Protein AF-A0A3N9VPR7-F1 (afdb_monomer)

Sequence (518 aa):
MGEDSPAPRYSLTNGMYSSMRHYIIGTAATLLLYYALFLYLGMILVEHCSLPLVIALLIPLFLFLLQYLLFPKIADGICSPIEWQKDDTPYPEIKEVLEGSKNKGLLKPPAWGISPSPFPAVFTYGHHRGNCRIILSSGLCEVLSPEERKCIIAHELNHITTGDFLSIMCTGLLPLLLFLFSWNILLVGIGLRQLKSTRTLALFGLILWGISKILYFMLYFASRAREYMTILQSAEDRVLYDTALAKIIKAQSECIVKNENGLKRALALNFLGNMDPWRSFRDTLDSPSPAAARNDGLFSDNPWNSYFELFFSHPLQRIQEIPAGEKKKGSARTLLFTKEMVLYALPLMSLIVLIFVPHFHLGSIGGAILLWGFTFSLVLAKQYPRIKPSSAADISSHSHISALSGTPMRLKGILTQKEIFSFFPHLLFLQCQDMELPAEIKALSPAENIYDDMHIDGEVEISGWLRRNPYNYIEVKEIRRSSRKKIFSSQYILCKFFIAYGSIFLGLFLMILQQREG

Mean predicted aligned error: 12.53 Å

Structure (mmCIF, N/CA/C/O backbone):
data_AF-A0A3N9VPR7-F1
#
_entry.id   AF-A0A3N9VPR7-F1
#
loop_
_atom_site.group_PDB
_atom_site.id
_atom_site.type_symbol
_atom_site.label_atom_id
_atom_site.label_alt_id
_atom_site.label_comp_id
_atom_site.label_asym_id
_atom_site.label_entity_id
_atom_site.label_seq_id
_atom_site.pdbx_PDB_ins_code
_atom_site.Cartn_x
_atom_site.Cartn_y
_atom_site.Cartn_z
_atom_site.occupancy
_atom_site.B_iso_or_equiv
_atom_site.auth_seq_id
_atom_site.auth_comp_id
_atom_site.auth_asym_id
_atom_site.auth_atom_id
_atom_site.pdbx_PDB_model_num
ATOM 1 N N . MET A 1 1 ? 1.344 -6.176 52.212 1.00 32.62 1 MET A N 1
ATOM 2 C CA . MET A 1 1 ? 2.123 -5.208 51.418 1.00 32.62 1 MET A CA 1
ATOM 3 C C . MET A 1 1 ? 2.822 -6.013 50.342 1.00 32.62 1 MET A C 1
ATOM 5 O O . MET A 1 1 ? 3.803 -6.671 50.648 1.00 32.62 1 MET A O 1
ATOM 9 N N . GLY A 1 2 ? 2.204 -6.118 49.165 1.00 31.92 2 GLY A N 1
ATOM 10 C CA . GLY A 1 2 ? 2.825 -6.767 48.012 1.00 31.92 2 GLY A CA 1
ATOM 11 C C . GLY A 1 2 ? 3.711 -5.740 47.328 1.00 31.92 2 GLY A C 1
ATOM 12 O O . GLY A 1 2 ? 3.240 -4.641 47.054 1.00 31.92 2 GLY A O 1
ATOM 13 N N . GLU A 1 3 ? 4.986 -6.064 47.145 1.00 31.16 3 GLU A N 1
ATOM 14 C CA . GLU A 1 3 ? 5.897 -5.262 46.336 1.00 31.16 3 GLU A CA 1
ATOM 15 C C . GLU A 1 3 ? 5.381 -5.234 44.895 1.00 31.16 3 GLU A C 1
ATOM 17 O O . GLU A 1 3 ? 5.307 -6.272 44.232 1.00 31.16 3 GLU A O 1
ATOM 22 N N . ASP A 1 4 ? 5.015 -4.039 44.429 1.00 33.22 4 ASP A N 1
ATOM 23 C CA . ASP A 1 4 ? 4.835 -3.735 43.015 1.00 33.22 4 ASP A CA 1
ATOM 24 C C . ASP A 1 4 ? 6.137 -4.078 42.286 1.00 33.22 4 ASP A C 1
ATOM 26 O O . ASP A 1 4 ? 7.141 -3.366 42.378 1.00 33.22 4 ASP A O 1
ATOM 30 N N . SER A 1 5 ? 6.135 -5.202 41.570 1.00 30.53 5 SER A N 1
ATOM 31 C CA . SER A 1 5 ? 7.197 -5.512 40.621 1.00 30.53 5 SER A CA 1
ATOM 32 C C . SER A 1 5 ? 7.198 -4.401 39.564 1.00 30.53 5 SER A C 1
ATOM 34 O O . SER A 1 5 ? 6.154 -4.162 38.949 1.00 30.53 5 SER A O 1
ATOM 36 N N . PRO A 1 6 ? 8.308 -3.669 39.363 1.00 30.12 6 PRO A N 1
ATOM 37 C CA . PRO A 1 6 ? 8.322 -2.559 38.426 1.00 30.12 6 PRO A CA 1
ATOM 38 C C . PRO A 1 6 ? 8.036 -3.090 37.021 1.00 30.12 6 PRO A C 1
ATOM 40 O O . PRO A 1 6 ? 8.673 -4.046 36.573 1.00 30.12 6 PRO A O 1
ATOM 43 N N . ALA A 1 7 ? 7.086 -2.456 36.328 1.00 29.84 7 ALA A N 1
ATOM 44 C CA . ALA A 1 7 ? 6.815 -2.718 34.921 1.00 29.84 7 ALA A CA 1
ATOM 45 C C . ALA A 1 7 ? 8.143 -2.741 34.135 1.00 29.84 7 ALA A C 1
ATOM 47 O O . ALA A 1 7 ? 9.009 -1.889 34.382 1.00 29.84 7 ALA A O 1
ATOM 48 N N . PRO A 1 8 ? 8.351 -3.713 33.228 1.00 30.06 8 PRO A N 1
ATOM 49 C CA . PRO A 1 8 ? 9.612 -3.845 32.512 1.00 30.06 8 PRO A CA 1
ATOM 50 C C . PRO A 1 8 ? 9.939 -2.532 31.791 1.00 30.06 8 PRO A C 1
ATOM 52 O O . PRO A 1 8 ? 9.195 -2.077 30.926 1.00 30.06 8 PRO A O 1
ATOM 55 N N . ARG A 1 9 ? 11.060 -1.893 32.156 1.00 29.69 9 ARG A N 1
ATOM 56 C CA . ARG A 1 9 ? 11.600 -0.757 31.398 1.00 29.69 9 ARG A CA 1
ATOM 57 C C . ARG A 1 9 ? 12.161 -1.287 30.087 1.00 29.69 9 ARG A C 1
ATOM 59 O O . ARG A 1 9 ? 13.284 -1.783 30.043 1.00 29.69 9 ARG A O 1
ATOM 66 N N . TYR A 1 10 ? 11.370 -1.167 29.031 1.00 41.44 10 TYR A N 1
ATOM 67 C CA . TYR A 1 10 ? 11.768 -1.484 27.667 1.00 41.44 10 TYR A CA 1
ATOM 68 C C . TYR A 1 10 ? 12.936 -0.578 27.237 1.00 41.44 10 TYR A C 1
ATOM 70 O O . TYR A 1 10 ? 12.798 0.645 27.156 1.00 41.44 10 TYR A O 1
ATOM 78 N N . SER A 1 11 ? 14.122 -1.156 27.013 1.00 33.66 11 SER A N 1
ATOM 79 C CA . SER A 1 11 ? 15.301 -0.401 26.576 1.00 33.66 11 SER A CA 1
ATOM 80 C C . SER A 1 11 ? 15.324 -0.283 25.053 1.00 33.66 11 SER A C 1
ATOM 82 O O . SER A 1 11 ? 15.405 -1.295 24.355 1.00 33.66 11 SER A O 1
ATOM 84 N N . LEU A 1 12 ? 15.321 0.950 24.541 1.00 38.56 12 LEU A N 1
ATOM 85 C CA . LEU A 1 12 ? 15.541 1.261 23.127 1.00 38.56 12 LEU A CA 1
ATOM 86 C C . LEU A 1 12 ? 16.860 0.611 22.655 1.00 38.56 12 LEU A C 1
ATOM 88 O O . LEU A 1 12 ? 17.943 0.992 23.097 1.00 38.56 12 LEU A O 1
ATOM 92 N N . THR A 1 13 ? 16.791 -0.388 21.774 1.00 45.91 13 THR A N 1
ATOM 93 C CA . THR A 1 13 ? 17.985 -1.081 21.258 1.00 45.91 13 THR A CA 1
ATOM 94 C C . THR A 1 13 ? 18.777 -0.196 20.283 1.00 45.91 13 THR A C 1
ATOM 96 O O . THR A 1 13 ? 18.226 0.670 19.603 1.00 45.91 13 THR A O 1
ATOM 99 N N . ASN A 1 14 ? 20.084 -0.445 20.132 1.00 36.69 14 ASN A N 1
ATOM 100 C CA . ASN A 1 14 ? 20.963 0.288 19.201 1.00 36.69 14 ASN A CA 1
ATOM 101 C C . ASN A 1 14 ? 20.476 0.284 17.731 1.00 36.69 14 ASN A C 1
ATOM 103 O O . ASN A 1 14 ? 20.758 1.220 16.980 1.00 36.69 14 ASN A O 1
ATOM 107 N N . GLY A 1 15 ? 19.704 -0.728 17.312 1.00 42.84 15 GLY A N 1
ATOM 108 C CA . GLY A 1 15 ? 19.080 -0.762 15.982 1.00 42.84 15 GLY A CA 1
ATOM 109 C C . GLY A 1 15 ? 18.029 0.338 15.775 1.00 42.84 15 GLY A C 1
ATOM 110 O O . GLY A 1 15 ? 17.841 0.829 14.659 1.00 42.84 15 GLY A O 1
ATOM 111 N N . MET A 1 16 ? 17.397 0.797 16.854 1.00 43.81 16 MET A N 1
ATOM 112 C CA . MET A 1 16 ? 16.299 1.766 16.826 1.00 43.81 16 MET A CA 1
ATOM 113 C C . MET A 1 16 ? 16.807 3.204 16.659 1.00 43.81 16 MET A C 1
ATOM 115 O O . MET A 1 16 ? 16.264 3.949 15.844 1.00 43.81 16 MET A O 1
ATOM 119 N N . TYR A 1 17 ? 17.929 3.564 17.295 1.00 45.53 17 TYR A N 1
ATOM 120 C CA . TYR A 1 17 ? 18.625 4.836 17.036 1.00 45.53 17 TYR A CA 1
ATOM 121 C C . TYR A 1 17 ? 19.111 4.951 15.589 1.00 45.53 17 TYR A C 1
ATOM 123 O O . TYR A 1 17 ? 19.038 6.023 14.982 1.00 45.53 17 TYR A O 1
ATOM 131 N N . SER A 1 18 ? 19.557 3.836 15.000 1.00 47.25 18 SER A N 1
ATOM 132 C CA . SER A 1 18 ? 19.894 3.813 13.577 1.00 47.25 18 SER A CA 1
ATOM 133 C C . SER A 1 18 ? 18.660 4.135 12.724 1.00 47.25 18 SER A C 1
ATOM 135 O O . SER A 1 18 ? 18.742 4.965 11.826 1.00 47.25 18 SER A O 1
ATOM 137 N N . SER A 1 19 ? 17.492 3.576 13.051 1.00 47.12 19 SER A N 1
ATOM 138 C CA . SER A 1 19 ? 16.241 3.788 12.309 1.00 47.12 19 SER A CA 1
ATOM 139 C C . SER A 1 19 ? 15.766 5.248 12.365 1.00 47.12 19 SER A C 1
ATOM 141 O O . SER A 1 19 ? 15.373 5.800 11.338 1.00 47.12 19 SER A O 1
ATOM 143 N N . MET A 1 20 ? 15.913 5.923 13.514 1.00 50.94 20 MET A N 1
ATOM 144 C CA . MET A 1 20 ? 15.650 7.367 13.645 1.00 50.94 20 MET A CA 1
ATOM 145 C C . MET A 1 20 ? 16.590 8.223 12.786 1.00 50.94 20 MET A C 1
ATOM 147 O O . MET A 1 20 ? 16.149 9.157 12.115 1.00 50.94 20 MET A O 1
ATOM 151 N N . ARG A 1 21 ? 17.887 7.895 12.749 1.00 58.53 21 ARG A N 1
ATOM 152 C CA . ARG A 1 21 ? 18.850 8.598 11.890 1.00 58.53 21 ARG A CA 1
ATOM 153 C C . ARG A 1 21 ? 18.508 8.422 10.407 1.00 58.53 21 ARG A C 1
ATOM 155 O O . ARG A 1 21 ? 18.548 9.397 9.662 1.00 58.53 21 ARG A O 1
ATOM 162 N N . HIS A 1 22 ? 18.123 7.217 9.985 1.00 62.25 22 HIS A N 1
ATOM 163 C CA . HIS A 1 22 ? 17.670 6.977 8.612 1.00 62.25 22 HIS A CA 1
ATOM 164 C C . HIS A 1 22 ? 16.378 7.740 8.286 1.00 62.25 22 HIS A C 1
ATOM 166 O O . HIS A 1 22 ? 16.262 8.253 7.178 1.00 62.25 22 HIS A O 1
ATOM 172 N N . TYR A 1 23 ? 15.443 7.885 9.233 1.00 59.66 23 TYR A N 1
ATOM 173 C CA . TYR A 1 23 ? 14.238 8.704 9.052 1.00 59.66 23 TYR A CA 1
ATOM 174 C C . TYR A 1 23 ? 14.552 10.180 8.816 1.00 59.66 23 TYR A C 1
ATOM 176 O O . TYR A 1 23 ? 14.044 10.769 7.862 1.00 59.66 23 TYR A O 1
ATOM 184 N N . ILE A 1 24 ? 15.398 10.775 9.659 1.00 63.94 24 ILE A N 1
ATOM 185 C CA . ILE A 1 24 ? 15.771 12.189 9.534 1.00 63.94 24 ILE A CA 1
ATOM 186 C C . ILE A 1 24 ? 16.483 12.418 8.199 1.00 63.94 24 ILE A C 1
ATOM 188 O O . ILE A 1 24 ? 16.134 13.344 7.471 1.00 63.94 24 ILE A O 1
ATOM 192 N N . ILE A 1 25 ? 17.421 11.536 7.838 1.00 68.44 25 ILE A N 1
ATOM 193 C CA . ILE A 1 25 ? 18.137 11.604 6.558 1.00 68.44 25 ILE A CA 1
ATOM 194 C C . ILE A 1 25 ? 17.173 11.423 5.380 1.00 68.44 25 ILE A C 1
ATOM 196 O O . ILE A 1 25 ? 17.229 12.200 4.434 1.00 68.44 25 ILE A O 1
ATOM 200 N N . GLY A 1 26 ? 16.276 10.437 5.434 1.00 63.31 26 GLY A N 1
ATOM 201 C CA . GLY A 1 26 ? 15.302 10.167 4.375 1.00 63.31 26 GLY A CA 1
ATOM 202 C C . GLY A 1 26 ? 14.319 11.319 4.182 1.00 63.31 26 GLY A C 1
ATOM 203 O O . GLY A 1 26 ? 14.081 11.745 3.055 1.00 63.31 26 GLY A O 1
ATOM 204 N N . THR A 1 27 ? 13.808 11.885 5.275 1.00 63.19 27 THR A N 1
ATOM 205 C CA . THR A 1 27 ? 12.906 13.045 5.246 1.00 63.19 27 THR A CA 1
ATOM 206 C C . THR A 1 27 ? 13.630 14.282 4.722 1.00 63.19 27 THR A C 1
ATOM 208 O O . THR A 1 27 ? 13.119 14.953 3.830 1.00 63.19 27 THR A O 1
ATOM 211 N N . ALA A 1 28 ? 14.850 14.553 5.196 1.00 67.31 28 ALA A N 1
ATOM 212 C CA . ALA A 1 28 ? 15.665 15.663 4.708 1.00 67.31 28 ALA A CA 1
ATOM 213 C C . ALA A 1 28 ? 16.019 15.512 3.221 1.00 67.31 28 ALA A C 1
ATOM 215 O O . ALA A 1 28 ? 15.905 16.476 2.471 1.00 67.31 28 ALA A O 1
ATOM 216 N N . ALA A 1 29 ? 16.383 14.308 2.773 1.00 68.75 29 ALA A N 1
ATOM 217 C CA . ALA A 1 29 ? 16.658 14.017 1.368 1.00 68.75 29 ALA A CA 1
ATOM 218 C C . ALA A 1 29 ? 15.407 14.184 0.493 1.00 68.75 29 ALA A C 1
ATOM 220 O O . ALA A 1 29 ? 15.490 14.769 -0.583 1.00 68.75 29 ALA A O 1
ATOM 221 N N . THR A 1 30 ? 14.244 13.732 0.975 1.00 66.44 30 THR A N 1
ATOM 222 C CA . THR A 1 30 ? 12.957 13.904 0.281 1.00 66.44 30 THR A CA 1
ATOM 223 C C . THR A 1 30 ? 12.609 15.381 0.144 1.00 66.44 30 THR A C 1
ATOM 225 O O . THR A 1 30 ? 12.246 15.826 -0.940 1.00 66.44 30 THR A O 1
ATOM 228 N N . LEU A 1 31 ? 12.764 16.158 1.220 1.00 67.94 31 LEU A N 1
ATOM 229 C CA . LEU A 1 31 ? 12.529 17.601 1.205 1.00 67.94 31 LEU A CA 1
ATOM 230 C C . LEU A 1 31 ? 13.527 18.325 0.294 1.00 67.94 31 LEU A C 1
ATOM 232 O O . LEU A 1 31 ? 13.118 19.171 -0.492 1.00 67.94 31 LEU A O 1
ATOM 236 N N . LEU A 1 32 ? 14.815 17.975 0.335 1.00 73.12 32 LEU A N 1
ATOM 237 C CA . LEU A 1 32 ? 15.832 18.555 -0.546 1.00 73.12 32 LEU A CA 1
ATOM 238 C C . LEU A 1 32 ? 15.509 18.289 -2.021 1.00 73.12 32 LEU A C 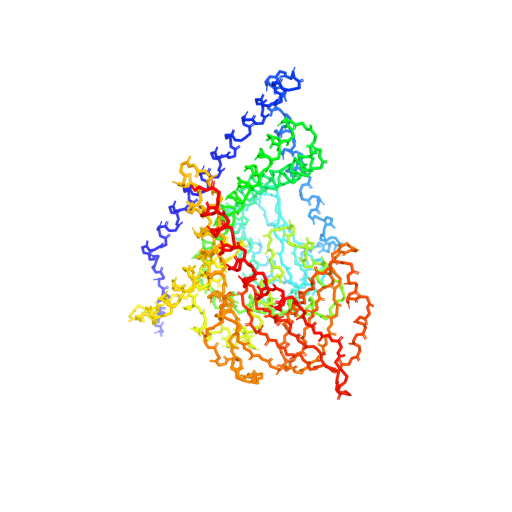1
ATOM 240 O O . LEU A 1 32 ? 15.545 19.208 -2.839 1.00 73.12 32 LEU A O 1
ATOM 244 N N . LEU A 1 33 ? 15.156 17.046 -2.353 1.00 71.00 33 LEU A N 1
ATOM 245 C CA . LEU A 1 33 ? 14.749 16.663 -3.701 1.00 71.00 33 LEU A CA 1
ATOM 246 C C . LEU A 1 33 ? 13.461 17.387 -4.117 1.00 71.00 33 LEU A C 1
ATOM 248 O O . LEU A 1 33 ? 13.360 17.843 -5.254 1.00 71.00 33 LEU A O 1
ATOM 252 N N . TYR A 1 34 ? 12.517 17.565 -3.189 1.00 70.44 34 TYR A N 1
ATOM 253 C CA . TYR A 1 34 ? 11.309 18.356 -3.405 1.00 70.44 34 TYR A CA 1
ATOM 254 C C . TYR A 1 34 ? 11.637 19.806 -3.773 1.00 70.44 34 TYR A C 1
ATOM 256 O O . TYR A 1 34 ? 11.157 20.300 -4.792 1.00 70.44 34 TYR A O 1
ATOM 264 N N . TYR A 1 35 ? 12.500 20.473 -3.001 1.00 69.81 35 TYR A N 1
ATOM 265 C CA . TYR A 1 35 ? 12.932 21.842 -3.290 1.00 69.81 35 TYR A CA 1
ATOM 266 C C . TYR A 1 35 ? 13.685 21.946 -4.622 1.00 69.81 35 TYR A C 1
ATOM 268 O O . TYR A 1 35 ? 13.420 22.862 -5.398 1.00 69.81 35 TYR A O 1
ATOM 276 N N . ALA A 1 36 ? 14.576 20.998 -4.926 1.00 75.62 36 ALA A N 1
ATOM 277 C CA . ALA A 1 36 ? 15.304 20.976 -6.193 1.00 75.62 36 ALA A CA 1
ATOM 278 C C . ALA A 1 36 ? 14.355 20.858 -7.400 1.00 75.62 36 ALA A C 1
ATOM 280 O O . ALA A 1 36 ? 14.499 21.588 -8.380 1.00 75.62 36 ALA A O 1
ATOM 281 N N . LEU A 1 37 ? 13.349 19.984 -7.313 1.00 71.31 37 LEU A N 1
ATOM 282 C CA . LEU A 1 37 ? 12.346 19.795 -8.364 1.00 71.31 37 LEU A CA 1
ATOM 283 C C . LEU A 1 37 ? 11.387 20.982 -8.485 1.00 71.31 37 LEU A C 1
ATOM 285 O O . LEU A 1 37 ? 11.020 21.351 -9.596 1.00 71.31 37 LEU A O 1
ATOM 289 N N . PHE A 1 38 ? 11.010 21.601 -7.367 1.00 72.44 38 PHE A N 1
ATOM 290 C CA . PHE A 1 38 ? 10.199 22.818 -7.352 1.00 72.44 38 PHE A CA 1
ATOM 291 C C . PHE A 1 38 ? 10.905 23.971 -8.077 1.00 72.44 38 PHE A C 1
ATOM 293 O O . PHE A 1 38 ? 10.313 24.620 -8.940 1.00 72.44 38 PHE A O 1
ATOM 300 N N . LEU A 1 39 ? 12.191 24.184 -7.780 1.00 71.81 39 LEU A N 1
ATOM 301 C CA . LEU A 1 39 ? 13.015 25.177 -8.471 1.00 71.81 39 LEU A CA 1
ATOM 302 C C . LEU A 1 39 ? 13.154 24.845 -9.958 1.00 71.81 39 LEU A C 1
ATOM 304 O O . LEU A 1 39 ? 13.005 25.727 -10.800 1.00 71.81 39 LEU A O 1
ATOM 308 N N . TYR A 1 40 ? 13.378 23.574 -10.290 1.00 76.69 40 TYR A N 1
ATOM 309 C CA . TYR A 1 40 ? 13.487 23.122 -11.674 1.00 76.69 40 TYR A CA 1
ATOM 310 C C . TYR A 1 40 ? 12.193 23.334 -12.475 1.00 76.69 40 TYR A C 1
ATOM 312 O O . TYR A 1 40 ? 12.240 23.821 -13.602 1.00 76.69 40 TYR A O 1
ATOM 320 N N . LEU A 1 41 ? 11.029 23.045 -11.888 1.00 71.19 41 LEU A N 1
ATOM 321 C CA . LEU A 1 41 ? 9.735 23.323 -12.514 1.00 71.19 41 LEU A CA 1
ATOM 322 C C . LEU A 1 41 ? 9.546 24.828 -12.755 1.00 71.19 41 LEU A C 1
ATOM 324 O O . LEU A 1 41 ? 9.086 25.223 -13.825 1.00 71.19 41 LEU A O 1
ATOM 328 N N . GLY A 1 42 ? 9.959 25.661 -11.794 1.00 70.56 42 GLY A N 1
ATOM 329 C CA . GLY A 1 42 ? 10.004 27.112 -11.963 1.00 70.56 42 GLY A CA 1
ATOM 330 C C . GLY A 1 42 ? 10.854 27.526 -13.169 1.00 70.56 42 GLY A C 1
ATOM 331 O O . GLY A 1 42 ? 10.401 28.314 -13.993 1.00 70.56 42 GLY A O 1
ATOM 332 N N . MET A 1 43 ? 12.042 26.938 -13.331 1.00 71.19 43 MET A N 1
ATOM 333 C CA . MET A 1 43 ? 12.924 27.205 -14.477 1.00 71.19 43 MET A CA 1
ATOM 334 C C . MET A 1 43 ? 12.291 26.808 -15.819 1.00 71.19 43 MET A C 1
ATOM 336 O O . MET A 1 43 ? 12.363 27.585 -16.768 1.00 71.19 43 MET A O 1
ATOM 340 N N . ILE A 1 44 ? 11.615 25.654 -15.895 1.00 72.56 44 ILE A N 1
ATOM 341 C CA . ILE A 1 44 ? 10.911 25.222 -17.118 1.00 72.56 44 ILE A CA 1
ATOM 342 C C . ILE A 1 44 ? 9.822 26.226 -17.506 1.00 72.56 44 ILE A C 1
ATOM 344 O O . ILE A 1 44 ? 9.716 26.597 -18.673 1.00 72.56 44 ILE A O 1
ATOM 348 N N . LEU A 1 45 ? 9.018 26.679 -16.540 1.00 72.19 45 LEU A N 1
ATOM 349 C CA . LEU A 1 45 ? 7.952 27.655 -16.782 1.00 72.19 45 LEU A CA 1
ATOM 350 C C . LEU A 1 45 ? 8.504 29.008 -17.256 1.00 72.19 45 LEU A C 1
ATOM 352 O O . LEU A 1 45 ? 7.895 29.651 -18.112 1.00 72.19 45 LEU A O 1
ATOM 356 N N . VAL A 1 46 ? 9.665 29.427 -16.747 1.00 77.31 46 VAL A N 1
ATOM 357 C CA . VAL A 1 46 ? 10.362 30.626 -17.240 1.00 77.31 46 VAL A CA 1
ATOM 358 C C . VAL A 1 46 ? 10.799 30.442 -18.691 1.00 77.31 46 VAL A C 1
ATOM 360 O O . VAL A 1 46 ? 10.517 31.293 -19.531 1.00 77.31 46 VAL A O 1
ATOM 363 N N . GLU A 1 47 ? 11.459 29.325 -18.996 1.00 75.00 47 GLU A N 1
ATOM 364 C CA . GLU A 1 47 ? 12.044 29.067 -20.315 1.00 75.00 47 GLU A CA 1
ATOM 365 C C . GLU A 1 47 ? 10.980 28.836 -21.402 1.00 75.00 47 GLU A C 1
ATOM 367 O O . GLU A 1 47 ? 11.102 29.363 -22.504 1.00 75.00 47 GLU A O 1
ATOM 372 N N . HIS A 1 48 ? 9.918 28.087 -21.097 1.00 74.06 48 HIS A N 1
ATOM 373 C CA . HIS A 1 48 ? 8.951 27.619 -22.099 1.00 74.06 48 HIS A CA 1
ATOM 374 C C . HIS A 1 48 ? 7.652 28.428 -22.133 1.00 74.06 48 HIS A C 1
ATOM 376 O O . HIS A 1 48 ? 6.976 28.447 -23.160 1.00 74.06 48 HIS A O 1
ATOM 382 N N . CYS A 1 49 ? 7.279 29.086 -21.032 1.00 76.25 49 CYS A N 1
ATOM 383 C CA . CYS A 1 49 ? 6.065 29.906 -20.961 1.00 76.25 49 CYS A CA 1
ATOM 384 C C . CYS A 1 49 ? 6.368 31.408 -20.891 1.00 76.25 49 CYS A C 1
ATOM 386 O O . CYS A 1 49 ? 5.440 32.202 -20.749 1.00 76.25 49 CYS A O 1
ATOM 388 N N . SER A 1 50 ? 7.650 31.797 -20.964 1.00 82.12 50 SER A N 1
ATOM 389 C CA . SER A 1 50 ? 8.114 33.187 -20.845 1.00 82.12 50 SER A CA 1
ATOM 390 C C . SER A 1 50 ? 7.579 33.898 -19.593 1.00 82.12 50 SER A C 1
ATOM 392 O O . SER A 1 50 ? 7.397 35.116 -19.580 1.00 82.12 50 SER A O 1
ATOM 394 N N . LEU A 1 51 ? 7.305 33.135 -18.530 1.00 79.38 51 LEU A N 1
ATOM 395 C CA . LEU A 1 51 ? 6.821 33.676 -17.268 1.00 79.38 51 LEU A CA 1
ATOM 396 C C . LEU A 1 51 ? 7.995 34.274 -16.481 1.00 79.38 51 LEU A C 1
ATOM 398 O O . LEU A 1 51 ? 9.058 33.659 -16.410 1.00 79.38 51 LEU A O 1
ATOM 402 N N . PRO A 1 52 ? 7.827 35.430 -15.820 1.00 84.56 52 PRO A N 1
ATOM 403 C CA . PRO A 1 52 ? 8.791 35.897 -14.832 1.00 84.56 52 PRO A CA 1
ATOM 404 C C . PRO A 1 52 ? 9.026 34.826 -13.758 1.00 84.56 52 PRO A C 1
ATOM 406 O O . PRO A 1 52 ? 8.066 34.215 -13.284 1.00 84.56 52 PRO A O 1
ATOM 409 N N . LEU A 1 53 ? 10.278 34.643 -13.318 1.00 75.69 53 LEU A N 1
ATOM 410 C CA . LEU A 1 53 ? 10.655 33.634 -12.310 1.00 75.69 53 LEU A CA 1
ATOM 411 C C . LEU A 1 53 ? 9.773 33.691 -11.056 1.00 75.69 53 LEU A C 1
ATOM 413 O O . LEU A 1 53 ? 9.375 32.659 -10.524 1.00 75.69 53 LEU A O 1
ATOM 417 N N . VAL A 1 54 ? 9.406 34.898 -10.621 1.00 81.94 54 VAL A N 1
ATOM 418 C CA . VAL A 1 54 ? 8.503 35.101 -9.481 1.00 81.94 54 VAL A CA 1
ATOM 419 C C . VAL A 1 54 ? 7.143 34.438 -9.724 1.00 81.94 54 VAL A C 1
ATOM 421 O O . VAL A 1 54 ? 6.665 33.698 -8.872 1.00 81.94 54 VAL A O 1
ATOM 424 N N . ILE A 1 55 ? 6.537 34.638 -10.897 1.00 80.31 55 ILE A N 1
ATOM 425 C CA . ILE A 1 55 ? 5.237 34.043 -11.244 1.00 80.31 55 ILE A CA 1
ATOM 426 C C . ILE A 1 55 ? 5.366 32.519 -11.375 1.00 80.31 55 ILE A C 1
ATOM 428 O O . ILE A 1 55 ? 4.520 31.784 -10.867 1.00 80.31 55 ILE A O 1
ATOM 432 N N . ALA A 1 56 ? 6.453 32.041 -11.984 1.00 73.69 56 ALA A N 1
ATOM 433 C CA . ALA A 1 56 ? 6.731 30.617 -12.142 1.00 73.69 56 ALA A CA 1
ATOM 434 C C . ALA A 1 56 ? 6.859 29.867 -10.802 1.00 73.69 56 ALA A C 1
ATOM 436 O O . ALA A 1 56 ? 6.421 28.723 -10.705 1.00 73.69 56 ALA A O 1
ATOM 437 N N . LEU A 1 57 ? 7.407 30.505 -9.761 1.00 76.06 57 LEU A N 1
ATOM 438 C CA . LEU A 1 57 ? 7.490 29.937 -8.408 1.00 76.06 57 LEU A CA 1
ATOM 439 C C . LEU A 1 57 ? 6.179 30.082 -7.616 1.00 76.06 57 LEU A C 1
ATOM 441 O O . LEU A 1 57 ? 5.870 29.239 -6.773 1.00 76.06 57 LEU A O 1
ATOM 445 N N . LEU A 1 58 ? 5.380 31.118 -7.892 1.00 83.38 58 LEU A N 1
ATOM 446 C CA . LEU A 1 58 ? 4.089 31.324 -7.229 1.00 83.38 58 LEU A CA 1
ATOM 447 C C . LEU A 1 58 ? 3.040 30.286 -7.632 1.00 83.38 58 LEU A C 1
ATOM 449 O O . LEU A 1 58 ? 2.230 29.909 -6.792 1.00 83.38 58 LEU A O 1
ATOM 453 N N . ILE A 1 59 ? 3.056 29.791 -8.872 1.00 79.50 59 ILE A N 1
ATOM 454 C CA . ILE A 1 59 ? 2.100 28.777 -9.352 1.00 79.50 59 ILE A CA 1
ATOM 455 C C . ILE A 1 59 ? 2.137 27.490 -8.504 1.00 79.50 59 ILE A C 1
ATOM 457 O O . ILE A 1 59 ? 1.103 27.124 -7.942 1.00 79.50 59 ILE A O 1
ATOM 461 N N . PRO A 1 60 ? 3.274 26.783 -8.359 1.00 74.06 60 PRO A N 1
ATOM 462 C CA . PRO A 1 60 ? 3.320 25.562 -7.560 1.00 74.06 60 PRO A CA 1
ATOM 463 C C . PRO A 1 60 ? 3.092 25.831 -6.064 1.00 74.06 60 PRO A C 1
ATOM 465 O O . PRO A 1 60 ? 2.479 25.001 -5.394 1.00 74.06 60 PRO A O 1
ATOM 468 N N . LEU A 1 61 ? 3.496 26.998 -5.542 1.00 80.25 61 LEU A N 1
ATOM 469 C CA . LEU A 1 61 ? 3.172 27.405 -4.168 1.00 80.25 61 LEU A CA 1
ATOM 470 C C . LEU A 1 61 ? 1.659 27.591 -3.975 1.00 80.25 61 LEU A C 1
ATOM 472 O O . LEU A 1 61 ? 1.099 27.144 -2.976 1.00 80.25 61 LEU A O 1
ATOM 476 N N . PHE A 1 62 ? 0.992 28.214 -4.946 1.00 84.62 62 PHE A N 1
ATOM 477 C CA . PHE A 1 62 ? -0.453 28.392 -4.958 1.00 84.62 62 PHE A CA 1
ATOM 478 C C . PHE A 1 62 ? -1.183 27.049 -5.034 1.00 84.62 62 PHE A C 1
ATOM 480 O O . PHE A 1 62 ? -2.113 26.830 -4.265 1.00 84.62 62 PHE A O 1
ATOM 487 N N . LEU A 1 63 ? -0.746 26.126 -5.897 1.00 79.00 63 LEU A N 1
ATOM 488 C CA . LEU A 1 63 ? -1.326 24.780 -5.988 1.00 79.00 63 LEU A CA 1
ATOM 489 C C . LEU A 1 63 ? -1.165 23.997 -4.679 1.00 79.00 63 LEU A C 1
ATOM 491 O O . LEU A 1 63 ? -2.113 23.361 -4.222 1.00 79.00 63 LEU A O 1
ATOM 495 N N . PHE A 1 64 ? 0.008 24.087 -4.050 1.00 79.56 64 PHE A N 1
ATOM 496 C CA . PHE A 1 64 ? 0.261 23.481 -2.747 1.00 79.56 64 PHE A CA 1
ATOM 497 C C . PHE A 1 64 ? -0.649 24.065 -1.657 1.00 79.56 64 PHE A C 1
ATOM 499 O O . PHE A 1 64 ? -1.274 23.322 -0.899 1.00 79.56 64 PHE A O 1
ATOM 506 N N . LEU A 1 65 ? -0.779 25.395 -1.606 1.00 85.75 65 LEU A N 1
ATOM 507 C CA . LEU A 1 65 ? -1.679 26.078 -0.677 1.00 85.75 65 LEU A CA 1
ATOM 508 C C . LEU A 1 65 ? -3.142 25.688 -0.925 1.00 85.75 65 LEU A C 1
ATOM 510 O O . LEU A 1 65 ? -3.877 25.415 0.023 1.00 85.75 65 LEU A O 1
ATOM 514 N N . LEU A 1 66 ? -3.561 25.625 -2.190 1.00 85.25 66 LEU A N 1
ATOM 515 C CA . LEU A 1 66 ? -4.910 25.228 -2.577 1.00 85.25 66 LEU A CA 1
ATOM 516 C C . LEU A 1 66 ? -5.213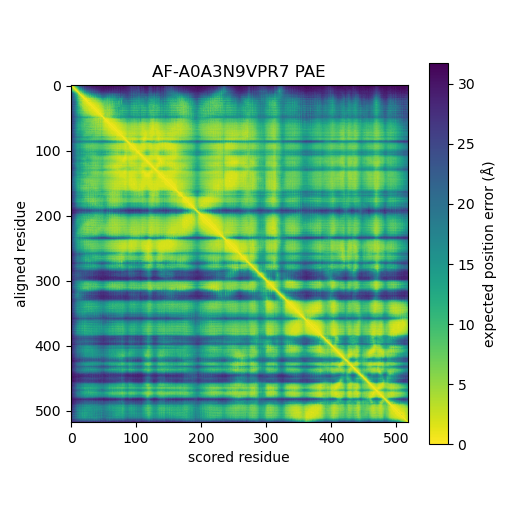 23.800 -2.111 1.00 85.25 66 LEU A C 1
ATOM 518 O O . LEU A 1 66 ? -6.249 23.575 -1.488 1.00 85.25 66 LEU A O 1
ATOM 522 N N . GLN A 1 67 ? -4.300 22.851 -2.335 1.00 82.19 67 GLN A N 1
ATOM 523 C CA . GLN A 1 67 ? -4.440 21.492 -1.814 1.00 82.19 67 GLN A CA 1
ATOM 524 C C . GLN A 1 67 ? -4.531 21.478 -0.290 1.00 82.19 67 GLN A C 1
ATOM 526 O O . GLN A 1 67 ? -5.434 20.835 0.241 1.00 82.19 67 GLN A O 1
ATOM 531 N N . TYR A 1 68 ? -3.626 22.170 0.411 1.00 85.00 68 TYR A N 1
ATOM 532 C CA . TYR A 1 68 ? -3.643 22.232 1.873 1.00 85.00 68 TYR A CA 1
ATOM 533 C C . TYR A 1 68 ? -5.007 22.704 2.377 1.00 85.00 68 TYR A C 1
ATOM 535 O O . TYR A 1 68 ? -5.615 22.050 3.220 1.00 85.00 68 TYR A O 1
ATOM 543 N N . LEU A 1 69 ? -5.547 23.784 1.808 1.00 88.00 69 LEU A N 1
ATOM 544 C CA . LEU A 1 69 ? -6.842 24.338 2.201 1.00 88.00 69 LEU A CA 1
ATOM 545 C C . LEU A 1 69 ? -8.022 23.412 1.866 1.00 88.00 69 LEU A C 1
ATOM 547 O O . LEU A 1 69 ? -8.946 23.296 2.674 1.00 88.00 69 LEU A O 1
ATOM 551 N N . LEU A 1 70 ? -8.002 22.753 0.704 1.00 87.56 70 LEU A N 1
ATOM 552 C CA . LEU A 1 70 ? -9.094 21.889 0.245 1.00 87.56 70 LEU A CA 1
ATOM 553 C C . LEU A 1 70 ? -9.078 20.492 0.875 1.00 87.56 70 LEU A C 1
ATOM 555 O O . LEU A 1 70 ? -10.143 19.886 0.988 1.00 87.56 70 LEU A O 1
ATOM 559 N N . PHE A 1 71 ? -7.919 19.982 1.304 1.00 83.19 71 PHE A N 1
ATOM 560 C CA . PHE A 1 71 ? -7.766 18.585 1.717 1.00 83.19 71 PHE A CA 1
ATOM 561 C C . PHE A 1 71 ? -8.758 18.150 2.808 1.00 83.19 71 PHE A C 1
ATOM 563 O O . PHE A 1 71 ? -9.444 17.153 2.587 1.00 83.19 71 PHE A O 1
ATOM 570 N N . PRO A 1 72 ? -8.967 18.892 3.918 1.00 86.62 72 PRO A N 1
ATOM 571 C CA . PRO A 1 72 ? -9.950 18.471 4.915 1.00 86.62 72 PRO A CA 1
ATOM 572 C C . PRO A 1 72 ? -11.388 18.450 4.399 1.00 86.62 72 PRO A C 1
ATOM 574 O O . PRO A 1 72 ? -12.151 17.598 4.828 1.00 86.62 72 PRO A O 1
ATOM 577 N N . LYS A 1 73 ? -11.757 19.326 3.453 1.00 87.44 73 LYS A N 1
ATOM 578 C CA . LYS A 1 73 ? -13.095 19.302 2.837 1.00 87.44 73 LYS A CA 1
ATOM 579 C C . LYS A 1 73 ? -13.274 18.088 1.927 1.00 87.44 73 LYS A C 1
ATOM 581 O O . LYS A 1 73 ? -14.347 17.496 1.906 1.00 87.44 73 LYS A O 1
ATOM 586 N N . ILE A 1 74 ? -12.227 17.718 1.186 1.00 85.56 74 ILE A N 1
ATOM 587 C CA . ILE A 1 74 ? -12.218 16.501 0.365 1.00 85.56 74 ILE A CA 1
ATOM 588 C C . ILE A 1 74 ? -12.341 15.270 1.272 1.00 85.56 74 ILE A C 1
ATOM 590 O O . ILE A 1 74 ? -13.167 14.404 1.003 1.00 85.56 74 ILE A O 1
ATOM 594 N N . ALA A 1 75 ? -11.583 15.223 2.372 1.00 84.44 75 ALA A N 1
ATOM 595 C CA . ALA A 1 75 ? -11.651 14.142 3.354 1.00 84.44 75 ALA A CA 1
ATOM 596 C C . ALA A 1 75 ? -13.030 14.052 4.031 1.00 84.44 75 ALA A C 1
ATOM 598 O O . ALA A 1 75 ? -13.600 12.966 4.097 1.00 84.44 75 ALA A O 1
ATOM 599 N N . ASP A 1 76 ? -13.607 15.188 4.446 1.00 86.38 76 ASP A N 1
ATOM 600 C CA . ASP A 1 76 ? -14.976 15.250 4.972 1.00 86.38 76 ASP A CA 1
ATOM 601 C C . ASP A 1 76 ? -15.973 14.672 3.946 1.00 86.38 76 ASP A C 1
ATOM 603 O O . ASP A 1 76 ? -16.850 13.892 4.309 1.00 86.38 76 ASP A O 1
ATOM 607 N N . GLY A 1 77 ? -15.817 15.003 2.658 1.00 86.12 77 GLY A N 1
ATOM 608 C CA . GLY A 1 77 ? -16.648 14.484 1.567 1.00 86.12 77 GLY A CA 1
ATOM 609 C C . GLY A 1 77 ? -16.500 12.976 1.332 1.00 86.12 77 GLY A C 1
ATOM 610 O O . GLY A 1 77 ? -17.505 12.300 1.137 1.00 86.12 77 GLY A O 1
ATOM 611 N N . ILE A 1 78 ? -15.277 12.436 1.400 1.00 82.00 78 ILE A N 1
ATOM 612 C CA . ILE A 1 78 ? -15.011 10.989 1.267 1.00 82.00 78 ILE A CA 1
ATOM 613 C C . ILE A 1 78 ? -15.647 10.205 2.423 1.00 82.00 78 ILE A C 1
ATOM 615 O O . ILE A 1 78 ? -16.173 9.115 2.212 1.00 82.00 78 ILE A O 1
ATOM 619 N N . CYS A 1 79 ? -15.616 10.766 3.632 1.00 82.81 79 CYS A N 1
ATOM 620 C CA . CYS A 1 79 ? -16.153 10.136 4.837 1.00 82.81 79 CYS A CA 1
ATOM 621 C C . CYS A 1 79 ? -17.645 10.428 5.080 1.00 82.81 79 CYS A C 1
ATOM 623 O O . CYS A 1 79 ? -18.210 9.932 6.055 1.00 82.81 79 CYS A O 1
ATOM 625 N N . SER A 1 80 ? -18.289 11.243 4.243 1.00 83.38 80 SER A N 1
ATOM 626 C CA . SER A 1 80 ? -19.670 11.678 4.461 1.00 83.38 80 SER A CA 1
ATOM 627 C C . SER A 1 80 ? -20.709 10.567 4.225 1.00 83.38 80 SER A C 1
ATOM 629 O O . SER A 1 80 ? -20.511 9.717 3.357 1.00 83.38 80 SER A O 1
ATOM 631 N N . PRO A 1 81 ? -21.860 10.610 4.929 1.00 91.31 81 PRO A N 1
ATOM 632 C CA . PRO A 1 81 ? -22.192 11.562 5.993 1.00 91.31 81 PRO A CA 1
ATOM 633 C C . PRO A 1 81 ? -21.446 11.237 7.297 1.00 91.31 81 PRO A C 1
ATOM 635 O O . PRO A 1 81 ? -21.274 10.075 7.642 1.00 91.31 81 PRO A O 1
ATOM 638 N N . ILE A 1 82 ? -21.002 12.267 8.023 1.00 92.50 82 ILE A N 1
ATOM 639 C CA . ILE A 1 82 ? -20.311 12.108 9.310 1.00 92.50 82 ILE A CA 1
ATOM 640 C C . ILE A 1 82 ? -21.279 12.455 10.440 1.00 92.50 82 ILE A C 1
ATOM 642 O O . ILE A 1 82 ? -21.767 13.584 10.526 1.00 92.50 82 ILE A O 1
ATOM 646 N N . GLU A 1 83 ? -21.507 11.504 11.337 1.00 93.81 83 GLU A N 1
ATOM 647 C CA . GLU A 1 83 ? -22.201 11.720 12.599 1.00 93.81 83 GLU A CA 1
ATOM 648 C C . GLU A 1 83 ? -21.211 12.238 13.649 1.00 93.81 83 GLU A C 1
ATOM 650 O O . GLU A 1 83 ? -20.488 11.474 14.295 1.00 93.81 83 GLU A O 1
ATOM 655 N N . TRP A 1 84 ? -21.147 13.561 13.790 1.00 93.81 84 TRP A N 1
ATOM 656 C CA . TRP A 1 84 ? -20.286 14.223 14.769 1.00 93.81 84 TRP A CA 1
ATOM 657 C C . TRP A 1 84 ? -20.749 13.942 16.194 1.00 93.81 84 TRP A C 1
ATOM 659 O O . TRP A 1 84 ? -21.887 14.243 16.561 1.00 93.81 84 TRP A O 1
ATOM 669 N N . GLN A 1 85 ? -19.841 13.407 17.003 1.00 92.88 85 GLN A N 1
ATOM 670 C CA . GLN A 1 85 ? -20.148 12.972 18.357 1.00 92.88 85 GLN A CA 1
ATOM 671 C C . GLN A 1 85 ? -20.037 14.143 19.338 1.00 92.88 85 GLN A C 1
ATOM 673 O O . GLN A 1 85 ? -19.124 14.970 19.257 1.00 92.88 85 GLN A O 1
ATOM 678 N N . LYS A 1 86 ? -21.013 14.231 20.245 1.00 86.06 86 LYS A N 1
ATOM 679 C CA . LYS A 1 86 ? -21.111 15.260 21.291 1.00 86.06 86 LYS A CA 1
ATOM 680 C C . LYS A 1 86 ? -20.811 14.648 22.662 1.00 86.06 86 LYS A C 1
ATOM 682 O O . LYS A 1 86 ? -20.379 13.505 22.757 1.00 86.06 86 LYS A O 1
ATOM 687 N N . ASP A 1 87 ? -21.034 15.422 23.722 1.00 76.38 87 ASP A N 1
ATOM 688 C CA . ASP A 1 87 ? -20.731 15.005 25.090 1.00 76.38 87 ASP A CA 1
ATOM 689 C C . ASP A 1 87 ? -21.461 13.739 25.553 1.00 76.38 87 ASP A C 1
ATOM 691 O O . ASP A 1 87 ? -20.883 13.000 26.350 1.00 76.38 87 ASP A O 1
ATOM 695 N N . ASP A 1 88 ? -22.671 13.496 25.045 1.00 79.25 88 ASP A N 1
ATOM 696 C CA . ASP A 1 88 ? -23.507 12.322 25.325 1.00 79.25 88 ASP A CA 1
ATOM 697 C C . ASP A 1 88 ? -23.330 11.267 24.219 1.00 79.25 88 ASP A C 1
ATOM 699 O O . ASP A 1 88 ? -24.165 11.103 23.330 1.00 79.25 88 ASP A O 1
ATOM 703 N N . THR A 1 89 ? -22.149 10.648 24.195 1.00 84.44 89 THR A N 1
ATOM 704 C CA . THR A 1 89 ? -21.752 9.667 23.178 1.00 84.44 89 THR A CA 1
ATOM 705 C C . THR A 1 89 ? -21.878 8.236 23.711 1.00 84.44 89 THR A C 1
ATOM 707 O O . THR A 1 89 ? -21.529 7.984 24.866 1.00 84.44 89 THR A O 1
ATOM 710 N N . PRO A 1 90 ? -22.286 7.260 22.876 1.00 87.62 90 PRO A N 1
ATOM 711 C CA . PRO A 1 90 ? -22.284 5.847 23.255 1.00 87.62 90 PRO A CA 1
ATOM 712 C C . PRO A 1 90 ? -20.874 5.239 23.402 1.00 87.62 90 PRO A C 1
ATOM 714 O O . PRO A 1 90 ? -20.766 4.078 23.791 1.00 87.62 90 PRO A O 1
ATOM 717 N N . TYR A 1 91 ? -19.804 5.997 23.118 1.00 92.06 91 TYR A N 1
ATOM 718 C CA . TYR A 1 91 ? -18.406 5.550 23.219 1.00 92.06 91 TYR A CA 1
ATOM 719 C C . TYR A 1 91 ? -17.612 6.366 24.263 1.00 92.06 91 TYR A C 1
ATOM 721 O O . TYR A 1 91 ? -16.745 7.176 23.899 1.00 92.06 91 TYR A O 1
ATOM 729 N N . PRO A 1 92 ? -17.896 6.203 25.570 1.00 91.62 92 PRO A N 1
ATOM 730 C CA . PRO A 1 92 ? -17.233 6.964 26.633 1.00 91.62 92 PRO A CA 1
ATOM 731 C C . PRO A 1 92 ? -15.713 6.745 26.673 1.00 91.62 92 PRO A C 1
ATOM 733 O O . PRO A 1 92 ? -14.966 7.667 27.000 1.00 91.62 92 PRO A O 1
ATOM 736 N N . GLU A 1 93 ? -15.236 5.565 26.275 1.00 91.88 93 GLU A N 1
ATOM 737 C CA . GLU A 1 93 ? -13.814 5.221 26.230 1.00 91.88 93 GLU A CA 1
ATOM 738 C C . GLU A 1 93 ? -13.023 6.073 25.228 1.00 91.88 93 GLU A C 1
ATOM 740 O O . GLU A 1 93 ? -11.862 6.406 25.464 1.00 91.88 93 GLU A O 1
ATOM 745 N N . ILE A 1 94 ? -13.657 6.466 24.117 1.00 92.06 94 ILE A N 1
ATOM 746 C CA . ILE A 1 94 ? -13.052 7.338 23.105 1.00 92.06 94 ILE A CA 1
ATOM 747 C C . ILE A 1 94 ? -12.964 8.756 23.662 1.00 92.06 94 ILE A C 1
ATOM 749 O O . ILE A 1 94 ? -11.917 9.399 23.567 1.00 92.06 94 ILE A O 1
ATOM 753 N N . LYS A 1 95 ? -14.050 9.230 24.285 1.00 91.00 95 LYS A N 1
ATOM 754 C CA . LYS A 1 95 ? -14.105 10.554 24.912 1.00 91.00 95 LYS A CA 1
ATOM 755 C C . LYS A 1 95 ? -12.998 10.721 25.953 1.00 91.00 95 LYS A C 1
ATOM 757 O O . LYS A 1 95 ? -12.269 11.706 25.890 1.00 91.00 95 LYS A O 1
ATOM 762 N N . GLU A 1 96 ? -12.816 9.738 26.832 1.00 90.00 96 GLU A N 1
ATOM 763 C CA . GLU A 1 96 ? -11.775 9.745 27.868 1.00 90.00 96 GLU A CA 1
ATOM 764 C C . GLU A 1 96 ? -10.365 9.936 27.272 1.00 90.00 96 GLU A C 1
ATOM 766 O O . GLU A 1 96 ? -9.597 10.794 27.717 1.00 90.00 96 GLU A O 1
ATOM 771 N N . VAL A 1 97 ? -10.031 9.192 26.209 1.00 90.44 97 VAL A N 1
ATOM 772 C CA . VAL A 1 97 ? -8.726 9.305 25.529 1.00 90.44 97 VAL A CA 1
ATOM 773 C C . VAL A 1 97 ? -8.541 10.679 24.893 1.00 90.44 97 VAL A C 1
ATOM 775 O O . VAL A 1 97 ? -7.466 11.279 25.000 1.00 90.44 97 VAL A O 1
ATOM 778 N N . LEU A 1 98 ? -9.578 11.198 24.234 1.00 91.06 98 LEU A N 1
ATOM 779 C CA . LEU A 1 98 ? -9.519 12.498 23.570 1.00 91.06 98 LEU A CA 1
ATOM 780 C C . LEU A 1 98 ? -9.468 13.656 24.567 1.00 91.06 98 LEU A C 1
ATOM 782 O O . LEU A 1 98 ? -8.771 14.637 24.314 1.00 91.06 98 LEU A O 1
ATOM 786 N N . GLU A 1 99 ? -10.125 13.558 25.717 1.00 89.38 99 GLU A N 1
ATOM 787 C CA . GLU A 1 99 ? -9.991 14.538 26.799 1.00 89.38 99 GLU A CA 1
ATOM 788 C C . GLU A 1 99 ? -8.578 14.532 27.392 1.00 89.38 99 GLU A C 1
ATOM 790 O O . GLU A 1 99 ? -7.988 15.600 27.593 1.00 89.38 99 GLU A O 1
ATOM 795 N N . GLY A 1 100 ? -7.985 13.342 27.544 1.00 87.00 100 GLY A N 1
ATOM 796 C CA . GLY A 1 100 ? -6.588 13.161 27.941 1.00 87.00 100 GLY A CA 1
ATOM 797 C C . GLY A 1 100 ? -5.572 13.796 26.980 1.00 87.00 100 GLY A C 1
ATOM 798 O O . GLY A 1 100 ? -4.431 14.051 27.369 1.00 87.00 100 GLY A O 1
ATOM 799 N N . SER A 1 101 ? -5.969 14.136 25.748 1.00 87.00 101 SER A N 1
ATOM 800 C CA . SER A 1 101 ? -5.087 14.793 24.775 1.00 87.00 101 SER A CA 1
ATOM 801 C C . SER A 1 101 ? -4.573 16.168 25.211 1.00 87.00 101 SER A C 1
ATOM 803 O O . SER A 1 101 ? -3.491 16.579 24.783 1.00 87.00 101 SER A O 1
ATOM 805 N N . LYS A 1 102 ? -5.292 16.862 26.105 1.00 85.94 102 LYS A N 1
ATOM 806 C CA . LYS A 1 102 ? -4.839 18.140 26.679 1.00 85.94 102 LYS A CA 1
ATOM 807 C C . LYS A 1 102 ? -3.536 17.974 27.459 1.00 85.94 102 LYS A C 1
ATOM 809 O O . LYS A 1 102 ? -2.636 18.801 27.336 1.00 85.94 102 LYS A O 1
ATOM 814 N N . ASN A 1 103 ? -3.387 16.853 28.165 1.00 85.38 103 ASN A N 1
ATOM 815 C CA . ASN A 1 103 ? -2.165 16.518 28.901 1.00 85.38 103 ASN A CA 1
ATOM 816 C C . ASN A 1 103 ? -0.983 16.239 27.959 1.00 85.38 103 ASN A C 1
ATOM 818 O O . ASN A 1 103 ? 0.169 16.369 28.357 1.00 85.38 103 ASN A O 1
ATOM 822 N N . LYS A 1 104 ? -1.264 15.904 26.692 1.00 78.81 104 LYS A N 1
ATOM 823 C CA . LYS A 1 104 ? -0.271 15.719 25.623 1.00 78.81 104 LYS A CA 1
ATOM 824 C C . LYS A 1 104 ? 0.012 17.009 24.833 1.00 78.81 104 LYS A C 1
ATOM 826 O O . LYS A 1 104 ? 0.642 16.961 23.778 1.00 78.81 104 LYS A O 1
ATOM 831 N N . GLY A 1 105 ? -0.443 18.166 25.324 1.00 80.38 105 GLY A N 1
ATOM 832 C CA . GLY A 1 105 ? -0.129 19.480 24.756 1.00 80.38 105 GLY A CA 1
ATOM 833 C C . GLY A 1 105 ? -1.073 19.963 23.651 1.00 80.38 105 GLY A C 1
ATOM 834 O O . GLY A 1 105 ? -0.746 20.931 22.962 1.00 80.38 105 GLY A O 1
ATOM 835 N N . LEU A 1 106 ? -2.235 19.326 23.458 1.00 85.56 106 LEU A N 1
ATOM 836 C CA . LEU A 1 106 ? -3.270 19.863 22.569 1.00 85.56 106 LEU A CA 1
ATOM 837 C C . LEU A 1 106 ? -4.102 20.939 23.276 1.00 85.56 106 LEU A C 1
ATOM 839 O O . LEU A 1 106 ? -4.583 20.747 24.389 1.00 85.56 106 LEU A O 1
ATOM 843 N N . LEU A 1 107 ? -4.332 22.065 22.593 1.00 82.94 107 LEU A N 1
ATOM 844 C CA . LEU A 1 107 ? -5.154 23.170 23.112 1.00 82.94 107 LEU A CA 1
ATOM 845 C C . LEU A 1 107 ? -6.630 22.779 23.283 1.00 82.94 107 LEU A C 1
ATOM 847 O O . LEU A 1 107 ? -7.325 23.302 24.152 1.00 82.94 107 LEU A O 1
ATOM 851 N N . LYS A 1 108 ? -7.115 21.864 22.441 1.00 88.12 108 LYS A N 1
ATOM 852 C CA . LYS A 1 108 ? -8.464 21.303 22.505 1.00 88.12 108 LYS A CA 1
ATOM 853 C C . LYS A 1 108 ? -8.450 19.848 22.031 1.00 88.12 108 LYS A C 1
ATOM 855 O O . LYS A 1 108 ? -7.625 19.524 21.172 1.00 88.12 108 LYS A O 1
ATOM 860 N N . PRO A 1 109 ? -9.364 19.002 22.537 1.00 89.25 109 PRO A N 1
ATOM 861 C CA . PRO A 1 109 ? -9.567 17.668 21.995 1.00 89.25 109 PRO A CA 1
ATOM 862 C C . PRO A 1 109 ? -9.869 17.733 20.489 1.00 89.25 109 PRO A C 1
ATOM 864 O O . PRO A 1 109 ? -10.584 18.647 20.055 1.00 89.25 109 PRO A O 1
ATOM 867 N N . PRO A 1 110 ? -9.334 16.802 19.681 1.00 91.75 110 PRO A N 1
ATOM 868 C CA . PRO A 1 110 ? -9.717 16.670 18.281 1.00 91.75 110 PRO A CA 1
ATOM 869 C C . PRO A 1 110 ? -11.228 16.459 18.150 1.00 91.75 110 PRO A C 1
ATOM 871 O O . PRO A 1 110 ? -11.837 15.756 18.956 1.00 91.75 110 PRO A O 1
ATOM 874 N N . ALA A 1 111 ? -11.833 17.051 17.120 1.00 92.19 111 ALA A N 1
ATOM 875 C CA . ALA A 1 111 ? -13.217 16.727 16.789 1.00 92.19 111 ALA A CA 1
ATOM 876 C C . ALA A 1 111 ? -13.281 15.276 16.306 1.00 92.19 111 ALA A C 1
ATOM 878 O O . ALA A 1 111 ? -12.357 14.809 15.641 1.00 92.19 111 ALA A O 1
ATOM 879 N N . TRP A 1 112 ? -14.358 14.559 16.598 1.00 94.75 112 TRP A N 1
ATOM 880 C CA . TRP A 1 112 ? -14.471 13.181 16.145 1.00 94.75 112 TRP A CA 1
ATOM 881 C C . TRP A 1 112 ? -15.903 12.807 15.784 1.00 94.75 112 TRP A C 1
ATOM 883 O O . TRP A 1 112 ? -16.865 13.447 16.217 1.00 94.75 112 TRP A O 1
ATOM 893 N N . GLY A 1 113 ? -16.034 11.807 14.922 1.00 94.62 113 GLY A N 1
ATOM 894 C CA . GLY A 1 113 ? -17.322 11.404 14.381 1.00 94.62 113 GLY A CA 1
ATOM 895 C C . GLY A 1 113 ? -17.306 9.999 13.808 1.00 94.62 113 GLY A C 1
ATOM 896 O O . GLY A 1 113 ? -16.252 9.370 13.691 1.00 94.62 113 GLY A O 1
ATOM 897 N N . ILE A 1 114 ? -18.494 9.523 13.447 1.00 94.38 114 ILE A N 1
ATOM 898 C CA . ILE A 1 114 ? -18.697 8.188 12.893 1.00 94.38 114 ILE A CA 1
ATOM 899 C C . ILE A 1 114 ? -19.240 8.306 11.472 1.00 94.38 114 ILE A C 1
ATOM 901 O O . ILE A 1 114 ? -20.187 9.042 11.214 1.00 94.38 114 ILE A O 1
ATOM 905 N N . SER A 1 115 ? -18.624 7.590 10.540 1.00 92.50 115 SER A N 1
ATOM 906 C CA . SER A 1 115 ? -19.094 7.443 9.164 1.00 92.50 115 SER A CA 1
ATOM 907 C C . SER A 1 115 ? -19.836 6.108 9.016 1.00 92.50 115 SER A C 1
ATOM 909 O O . SER A 1 115 ? -19.319 5.091 9.496 1.00 92.50 115 SER A O 1
ATOM 911 N N . PRO A 1 116 ? -21.002 6.047 8.341 1.00 89.75 116 PRO A N 1
ATOM 912 C CA . PRO A 1 116 ? -21.790 4.827 8.152 1.00 89.75 116 PRO A CA 1
ATOM 913 C C . PRO A 1 116 ? -21.176 3.931 7.064 1.00 89.75 116 PRO A C 1
ATOM 915 O O . PRO A 1 116 ? -21.789 3.613 6.043 1.00 89.75 116 PRO A O 1
ATOM 918 N N . SER A 1 117 ? -19.918 3.550 7.262 1.00 86.00 117 SER A N 1
ATOM 919 C CA . SER A 1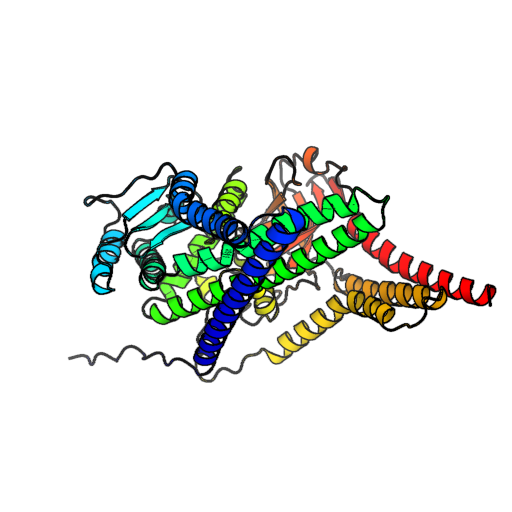 117 ? -19.186 2.640 6.397 1.00 86.00 117 SER A CA 1
ATOM 920 C C . SER A 1 117 ? -19.016 1.293 7.101 1.00 86.00 117 SER A C 1
ATOM 922 O O . SER A 1 117 ? -18.400 1.242 8.166 1.00 86.00 117 SER A O 1
ATOM 924 N N . PRO A 1 118 ? -19.461 0.177 6.492 1.00 85.50 118 PRO A N 1
ATOM 925 C CA . PRO A 1 118 ? -19.205 -1.158 7.028 1.00 85.50 118 PRO A CA 1
ATOM 926 C C . PRO A 1 118 ? -17.743 -1.589 6.841 1.00 85.50 118 PRO A C 1
ATOM 928 O O . PRO A 1 118 ? -17.362 -2.664 7.288 1.00 85.50 118 PRO A O 1
ATOM 931 N N . PHE A 1 119 ? -16.926 -0.806 6.127 1.00 85.25 119 PHE A N 1
ATOM 932 C CA . PHE A 1 119 ? -15.506 -1.092 5.952 1.00 85.25 119 PHE A CA 1
ATOM 933 C C . PHE A 1 119 ? -14.727 -0.590 7.179 1.00 85.25 119 PHE A C 1
ATOM 935 O O . PHE A 1 119 ? -14.645 0.631 7.342 1.00 85.25 119 PHE A O 1
ATOM 942 N N . PRO A 1 120 ? -14.156 -1.480 8.019 1.00 87.81 120 PRO A N 1
ATOM 943 C CA . PRO A 1 120 ? -13.532 -1.095 9.284 1.00 87.81 120 PRO A CA 1
ATOM 944 C C . PRO A 1 120 ? -12.285 -0.245 9.054 1.00 87.81 120 PRO A C 1
ATOM 946 O O . PRO A 1 120 ? -11.279 -0.737 8.545 1.00 87.81 120 PRO A O 1
ATOM 949 N N . ALA A 1 121 ? -12.340 1.029 9.420 1.00 86.81 121 ALA A N 1
ATOM 950 C CA . ALA A 1 121 ? -11.226 1.957 9.313 1.00 86.81 121 ALA A CA 1
ATOM 951 C C . ALA A 1 121 ? -11.353 3.132 10.296 1.00 86.81 121 ALA A C 1
ATOM 953 O O . ALA A 1 121 ? -12.455 3.508 10.709 1.00 86.81 121 ALA A O 1
ATOM 954 N N . VAL A 1 122 ? -10.204 3.716 10.636 1.00 88.56 122 VAL A N 1
ATOM 955 C CA . VAL A 1 122 ? -10.080 4.979 11.369 1.00 88.56 122 VAL A CA 1
ATOM 956 C C . VAL A 1 122 ? -9.263 5.960 10.532 1.00 88.56 122 VAL A C 1
ATOM 958 O O . VAL A 1 122 ? -8.268 5.592 9.900 1.00 88.56 122 VAL A O 1
ATOM 961 N N . PHE A 1 123 ? -9.708 7.212 10.494 1.00 84.94 123 PHE A N 1
ATOM 962 C CA . PHE A 1 123 ? -9.072 8.269 9.721 1.00 84.94 123 PHE A CA 1
ATOM 963 C C . PHE A 1 123 ? -8.771 9.456 10.594 1.00 84.94 123 PHE A C 1
ATOM 965 O O . PHE A 1 123 ? -9.664 9.992 11.246 1.00 84.94 123 PHE A O 1
ATOM 972 N N . THR A 1 124 ? -7.538 9.924 10.497 1.00 87.19 124 THR A N 1
ATOM 973 C CA . THR A 1 124 ? -7.120 11.141 11.162 1.00 87.19 124 THR A CA 1
ATOM 974 C C . THR A 1 124 ? -6.613 12.119 10.123 1.00 87.19 124 THR A C 1
ATOM 976 O O . THR A 1 124 ? -5.732 11.799 9.328 1.00 87.19 124 THR A O 1
ATOM 979 N N . TYR A 1 125 ? -7.194 13.313 10.092 1.00 86.19 125 TYR A N 1
ATOM 980 C CA . TYR A 1 125 ? -6.816 14.345 9.132 1.00 86.19 125 TYR A CA 1
ATOM 981 C C . TYR A 1 125 ? -7.016 15.742 9.705 1.00 86.19 125 TYR A C 1
ATOM 983 O O . TYR A 1 125 ? -7.749 15.963 10.670 1.00 86.19 125 TYR A O 1
ATOM 991 N N . GLY A 1 126 ? -6.344 16.713 9.098 1.00 85.94 126 GLY A N 1
ATOM 992 C CA . GLY A 1 126 ? -6.403 18.101 9.517 1.00 85.94 126 GLY A CA 1
ATOM 993 C C . GLY A 1 126 ? -5.306 18.930 8.876 1.00 85.94 126 GLY A C 1
ATOM 994 O O . GLY A 1 126 ? -4.443 18.423 8.165 1.00 85.94 126 GLY A O 1
ATOM 995 N N . HIS A 1 127 ? -5.347 20.227 9.151 1.00 83.75 127 HIS A N 1
ATOM 996 C CA . HIS A 1 127 ? -4.324 21.173 8.702 1.00 83.75 127 HIS A CA 1
ATOM 997 C C . HIS A 1 127 ? -3.109 21.186 9.636 1.00 83.75 127 HIS A C 1
ATOM 999 O O . HIS A 1 127 ? -1.964 21.243 9.208 1.00 83.75 127 HIS A O 1
ATOM 1005 N N . HIS A 1 128 ? -3.379 21.162 10.936 1.00 83.88 128 HIS A N 1
ATOM 1006 C CA . HIS A 1 128 ? -2.408 21.302 12.016 1.00 83.88 128 HIS A CA 1
ATOM 1007 C C . HIS A 1 128 ? -3.045 20.783 13.309 1.00 83.88 128 HIS A C 1
ATOM 1009 O O . HIS A 1 128 ? -4.264 20.628 13.365 1.00 83.88 128 HIS A O 1
ATOM 1015 N N . ARG A 1 129 ? -2.249 20.597 14.370 1.00 84.56 129 ARG A N 1
ATOM 1016 C CA . ARG A 1 129 ? -2.679 19.989 15.649 1.00 84.56 129 ARG A CA 1
ATOM 1017 C C . ARG A 1 129 ? -3.930 20.623 16.283 1.00 84.56 129 ARG A C 1
ATOM 1019 O O . ARG A 1 129 ? -4.672 19.950 16.983 1.00 84.56 129 ARG A O 1
ATOM 1026 N N . GLY A 1 130 ? -4.170 21.915 16.036 1.00 82.94 130 GLY A N 1
ATOM 1027 C CA . GLY A 1 130 ? -5.340 22.652 16.531 1.00 82.94 130 GLY A CA 1
ATOM 1028 C C . GLY A 1 130 ? -6.615 22.483 15.692 1.00 82.94 130 GLY A C 1
ATOM 1029 O O . GLY A 1 130 ? -7.680 22.942 16.100 1.00 82.94 130 GLY A O 1
ATOM 1030 N N . ASN A 1 131 ? -6.541 21.842 14.527 1.00 85.75 131 ASN A N 1
ATOM 1031 C CA . ASN A 1 131 ? -7.670 21.592 13.632 1.00 85.75 131 ASN A CA 1
ATOM 1032 C C . ASN A 1 131 ? -7.576 20.180 13.037 1.00 85.75 131 ASN A C 1
ATOM 1034 O O . ASN A 1 131 ? -7.474 20.011 11.820 1.00 85.75 131 ASN A O 1
ATOM 1038 N N . CYS A 1 132 ? -7.558 19.184 13.921 1.00 88.69 132 CYS A N 1
ATOM 1039 C CA . CYS A 1 132 ? -7.565 17.769 13.567 1.00 88.69 132 CYS A CA 1
ATOM 1040 C C . CYS A 1 132 ? -8.925 17.137 13.861 1.00 88.69 132 CYS A C 1
ATOM 1042 O O . CYS A 1 132 ? -9.639 17.552 14.782 1.00 88.69 132 CYS A O 1
ATOM 1044 N N . ARG A 1 133 ? -9.254 16.124 13.063 1.00 90.75 133 ARG A N 1
ATOM 1045 C CA . ARG A 1 133 ? -10.460 15.311 13.170 1.00 90.75 133 ARG A CA 1
ATOM 1046 C C . ARG A 1 133 ? -10.093 13.838 13.182 1.00 90.75 133 ARG A C 1
ATOM 1048 O O . ARG A 1 133 ? -9.164 13.456 12.473 1.00 90.75 133 ARG A O 1
ATOM 1055 N N . ILE A 1 134 ? -10.843 13.046 13.940 1.00 92.94 134 ILE A N 1
ATOM 1056 C CA . ILE A 1 134 ? -10.759 11.583 13.944 1.00 92.94 134 ILE A CA 1
ATOM 1057 C C . ILE A 1 134 ? -12.117 11.017 13.527 1.00 92.94 134 ILE A C 1
ATOM 1059 O O . ILE A 1 134 ? -13.120 11.250 14.195 1.00 92.94 134 ILE A O 1
ATOM 1063 N N . ILE A 1 135 ? -12.167 10.277 12.426 1.00 92.81 135 ILE A N 1
ATOM 1064 C CA . ILE A 1 135 ? -13.390 9.654 11.919 1.00 92.81 135 ILE A CA 1
ATOM 1065 C C . ILE A 1 135 ? -13.271 8.141 12.033 1.00 92.81 135 ILE A C 1
ATOM 1067 O O . ILE A 1 135 ? -12.351 7.546 11.474 1.00 92.81 135 ILE A O 1
ATOM 1071 N N . LEU A 1 136 ? -14.218 7.522 12.730 1.00 93.69 136 LEU A N 1
ATOM 1072 C CA . LEU A 1 136 ? -14.348 6.072 12.815 1.00 93.69 136 LEU A CA 1
ATOM 1073 C C . LEU A 1 136 ? -15.412 5.602 11.824 1.00 93.69 136 LEU A C 1
ATOM 1075 O O . LEU A 1 136 ? -16.454 6.228 11.669 1.00 93.69 136 LEU A O 1
ATOM 1079 N N . SER A 1 137 ? -15.192 4.478 11.157 1.00 92.44 137 SER A N 1
ATOM 1080 C CA . SER A 1 137 ? -16.267 3.796 10.423 1.00 92.44 137 SER A CA 1
ATOM 1081 C C . SER A 1 137 ? -17.180 3.017 11.383 1.00 92.44 137 SER A C 1
AT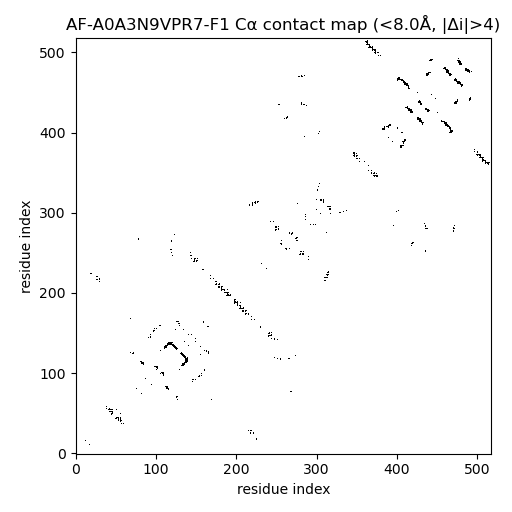OM 1083 O O . SER A 1 137 ? -16.678 2.465 12.365 1.00 92.44 137 SER A O 1
ATOM 1085 N N . SER A 1 138 ? -18.467 2.860 11.068 1.00 92.38 138 SER A N 1
ATOM 1086 C CA . SER A 1 138 ? -19.373 1.994 11.839 1.00 92.38 138 SER A CA 1
ATOM 1087 C C . SER A 1 138 ? -18.871 0.545 11.921 1.00 92.38 138 SER A C 1
ATOM 1089 O O . SER A 1 138 ? -18.887 -0.045 12.998 1.00 92.38 138 SER A O 1
ATOM 1091 N N . GLY A 1 139 ? -18.293 0.012 10.836 1.00 90.81 139 GLY A N 1
ATOM 1092 C CA . GLY A 1 139 ? -17.693 -1.328 10.825 1.00 90.81 139 GLY A CA 1
ATOM 1093 C C . GLY A 1 139 ? -16.510 -1.484 11.791 1.00 90.81 139 GLY A C 1
ATOM 1094 O O . GLY A 1 139 ? -16.299 -2.559 12.340 1.00 90.81 139 GLY A O 1
ATOM 1095 N N . LEU A 1 140 ? -15.751 -0.415 12.060 1.00 92.69 140 LEU A N 1
ATOM 1096 C CA . LEU A 1 140 ? -14.695 -0.434 13.081 1.00 92.69 140 LEU A CA 1
ATOM 1097 C C . LEU A 1 140 ? -15.296 -0.537 14.485 1.00 92.69 140 LEU A C 1
ATOM 1099 O O . LEU A 1 140 ? -14.810 -1.312 15.308 1.00 92.69 140 LEU A O 1
ATOM 1103 N N . CYS A 1 141 ? -16.357 0.231 14.741 1.00 93.75 141 CYS A N 1
ATOM 1104 C CA . CYS A 1 141 ? -17.047 0.232 16.025 1.00 93.75 141 CYS A CA 1
ATOM 1105 C C . CYS A 1 141 ? -17.694 -1.125 16.345 1.00 93.75 141 CYS A C 1
ATOM 1107 O O . CYS A 1 141 ? -17.717 -1.516 17.508 1.00 93.75 141 CYS A O 1
ATOM 1109 N N . GLU A 1 142 ? -18.178 -1.842 15.328 1.00 93.31 142 GLU A N 1
ATOM 1110 C CA . GLU A 1 142 ? -18.775 -3.179 15.458 1.00 93.31 142 GLU A CA 1
ATOM 1111 C C . GLU A 1 142 ? -17.735 -4.285 15.709 1.00 93.31 142 GLU A C 1
ATOM 1113 O O . GLU A 1 142 ? -18.008 -5.244 16.428 1.00 93.31 142 GLU A O 1
ATOM 1118 N N . VAL A 1 143 ? -16.540 -4.164 15.121 1.00 91.38 143 VAL A N 1
ATOM 1119 C CA . VAL A 1 143 ? -15.505 -5.216 15.155 1.00 91.38 143 VAL A CA 1
ATOM 1120 C C . VAL A 1 143 ? -14.662 -5.179 16.432 1.00 91.38 143 VAL A C 1
ATOM 1122 O O . VAL A 1 143 ? -14.212 -6.226 16.910 1.00 91.38 143 VAL A O 1
ATOM 1125 N N . LEU A 1 144 ? -14.405 -3.987 16.968 1.00 92.06 144 LEU A N 1
ATOM 1126 C CA . LEU A 1 144 ? -13.513 -3.794 18.109 1.00 92.06 144 LEU A CA 1
ATOM 1127 C C . LEU A 1 144 ? -14.276 -3.681 19.428 1.00 92.06 144 LEU A C 1
ATOM 1129 O O . LEU A 1 144 ? -15.313 -3.026 19.503 1.00 92.06 144 LEU A O 1
ATOM 1133 N N . SER A 1 145 ? -13.714 -4.266 20.486 1.00 93.69 145 SER A N 1
ATOM 1134 C CA . SER A 1 145 ? -14.141 -4.029 21.874 1.00 93.69 145 SER A CA 1
ATOM 1135 C C . SER A 1 145 ? -13.818 -2.594 22.333 1.00 93.69 145 SER A C 1
ATOM 1137 O O . SER A 1 145 ? -12.977 -1.938 21.710 1.00 93.69 145 SER A O 1
ATOM 1139 N N . PRO A 1 146 ? -14.454 -2.080 23.404 1.00 93.50 146 PRO A N 1
ATOM 1140 C CA . PRO A 1 146 ? -14.151 -0.750 23.942 1.00 93.50 146 PRO A CA 1
ATOM 1141 C C . PRO A 1 146 ? -12.653 -0.531 24.208 1.00 93.50 146 PRO A C 1
ATOM 1143 O O . PRO A 1 146 ? -12.080 0.468 23.786 1.00 93.50 146 PRO A O 1
ATOM 1146 N N . GLU A 1 147 ? -11.978 -1.500 24.818 1.00 91.00 147 GLU A N 1
ATOM 1147 C CA . GLU A 1 147 ? -10.551 -1.439 25.138 1.00 91.00 147 GLU A CA 1
ATOM 1148 C C . GLU A 1 147 ? -9.695 -1.364 23.865 1.00 91.00 147 GLU A C 1
ATOM 1150 O O . GLU A 1 147 ? -8.771 -0.556 23.766 1.00 91.00 147 GLU A O 1
ATOM 1155 N N . GLU A 1 148 ? -10.040 -2.150 22.842 1.00 90.00 148 GLU A N 1
ATOM 1156 C CA . GLU A 1 148 ? -9.365 -2.110 21.541 1.00 90.00 148 GLU A CA 1
ATOM 1157 C C . GLU A 1 148 ? -9.593 -0.776 20.819 1.00 90.00 148 GLU A C 1
ATOM 1159 O O . GLU A 1 148 ? -8.652 -0.227 20.244 1.00 90.00 148 GLU A O 1
ATOM 1164 N N . ARG A 1 149 ? -10.807 -0.209 20.877 1.00 93.19 149 ARG A N 1
ATOM 1165 C CA . ARG A 1 149 ? -11.084 1.131 20.332 1.00 93.19 149 ARG A CA 1
ATOM 1166 C C . ARG A 1 149 ? -10.276 2.196 21.063 1.00 93.19 149 ARG A C 1
ATOM 1168 O O . ARG A 1 149 ? -9.656 3.027 20.405 1.00 93.19 149 ARG A O 1
ATOM 1175 N N . LYS A 1 150 ? -10.227 2.138 22.397 1.00 91.31 150 LYS A N 1
ATOM 1176 C CA . LYS A 1 150 ? -9.414 3.028 23.239 1.00 91.31 150 LYS A CA 1
ATOM 1177 C C . LYS A 1 150 ? -7.948 3.006 22.796 1.00 91.31 150 LYS A C 1
ATOM 1179 O O . LYS A 1 150 ? -7.356 4.061 22.578 1.00 91.31 150 LYS A O 1
ATOM 1184 N N . CYS A 1 151 ? -7.401 1.809 22.587 1.00 88.12 151 CYS A N 1
ATOM 1185 C CA . CYS A 1 151 ? -6.031 1.593 22.124 1.00 88.12 151 CYS A CA 1
ATOM 1186 C C . CYS A 1 151 ? -5.776 2.189 20.726 1.00 88.12 151 CYS A C 1
ATOM 1188 O O . CYS A 1 151 ? -4.828 2.953 20.540 1.00 88.12 151 CYS A O 1
ATOM 1190 N N . ILE A 1 152 ? -6.649 1.908 19.751 1.00 88.94 152 ILE A N 1
ATOM 1191 C CA . ILE A 1 152 ? -6.518 2.437 18.383 1.00 88.94 152 ILE A CA 1
ATOM 1192 C C . ILE A 1 152 ? -6.633 3.967 18.359 1.00 88.94 152 ILE A C 1
ATOM 1194 O O . ILE A 1 152 ? -5.841 4.634 17.699 1.00 88.94 152 ILE A O 1
ATOM 1198 N N . ILE A 1 153 ? -7.560 4.555 19.117 1.00 91.12 153 ILE A N 1
ATOM 1199 C CA . ILE A 1 153 ? -7.692 6.017 19.195 1.00 91.12 153 ILE A CA 1
ATOM 1200 C C . ILE A 1 153 ? -6.492 6.653 19.896 1.00 91.12 153 ILE A C 1
ATOM 1202 O O . ILE A 1 153 ? -6.058 7.732 19.494 1.00 91.12 153 ILE A O 1
ATOM 1206 N N . ALA A 1 154 ? -5.911 5.997 20.902 1.00 87.88 154 ALA A N 1
ATOM 1207 C CA . ALA A 1 154 ? -4.685 6.472 21.531 1.00 87.88 154 ALA A CA 1
ATOM 1208 C C . ALA A 1 154 ? -3.498 6.493 20.547 1.00 87.88 154 ALA A C 1
ATOM 1210 O O . ALA A 1 154 ? -2.727 7.459 20.563 1.00 87.88 154 ALA A O 1
ATOM 1211 N N . HIS A 1 155 ? -3.391 5.486 19.668 1.00 85.62 155 HIS A N 1
ATOM 1212 C CA . HIS A 1 155 ? -2.411 5.433 18.571 1.00 85.62 155 HIS A CA 1
ATOM 1213 C C . HIS A 1 155 ? -2.605 6.590 17.583 1.00 85.62 155 HIS A C 1
ATOM 1215 O O . HIS A 1 155 ? -1.681 7.365 17.335 1.00 85.62 155 HIS A O 1
ATOM 1221 N N . GLU A 1 156 ? -3.829 6.778 17.088 1.00 86.94 156 GLU A N 1
ATOM 1222 C CA . GLU A 1 156 ? -4.174 7.865 16.160 1.00 86.94 156 GLU A CA 1
ATOM 1223 C C . GLU A 1 156 ? -3.957 9.257 16.768 1.00 86.94 156 GLU A C 1
ATOM 1225 O O . GLU A 1 156 ? -3.453 10.177 16.116 1.00 86.94 156 GLU A O 1
ATOM 1230 N N . LEU A 1 157 ? -4.271 9.417 18.055 1.00 87.69 157 LEU A N 1
ATOM 1231 C CA . LEU A 1 157 ? -4.020 10.650 18.787 1.00 87.69 157 LEU A CA 1
ATOM 1232 C C . LEU A 1 157 ? -2.521 10.972 18.853 1.00 87.69 157 LEU A C 1
ATOM 1234 O O . LEU A 1 157 ? -2.150 12.148 18.804 1.00 87.69 157 LEU A O 1
ATOM 1238 N N . ASN A 1 158 ? -1.653 9.959 18.925 1.00 84.06 158 ASN A N 1
ATOM 1239 C CA . ASN A 1 158 ? -0.213 10.180 18.934 1.00 84.06 158 ASN A CA 1
ATOM 1240 C C . ASN A 1 158 ? 0.256 10.856 17.637 1.00 84.06 158 ASN A C 1
ATOM 1242 O O . ASN A 1 158 ? 0.960 11.863 17.713 1.00 84.06 158 ASN A O 1
ATOM 1246 N N . HIS A 1 159 ? -0.241 10.415 16.475 1.00 82.50 159 HIS A N 1
ATOM 1247 C CA . HIS A 1 159 ? 0.036 11.058 15.181 1.00 82.50 159 HIS A CA 1
ATOM 1248 C C . HIS A 1 159 ? -0.401 12.532 15.133 1.00 82.50 159 HIS A C 1
ATOM 1250 O O . HIS A 1 159 ? 0.258 13.373 14.508 1.00 82.50 159 HIS A O 1
ATOM 1256 N N . ILE A 1 160 ? -1.484 12.885 15.839 1.00 86.75 160 ILE A N 1
ATOM 1257 C CA . ILE A 1 160 ? -1.899 14.285 15.999 1.00 86.75 160 ILE A CA 1
ATOM 1258 C C . ILE A 1 160 ? -0.891 15.056 16.837 1.00 86.75 160 ILE A C 1
ATOM 1260 O O . ILE A 1 160 ? -0.467 16.148 16.452 1.00 86.75 160 ILE A O 1
ATOM 1264 N N . THR A 1 161 ? -0.495 14.501 17.979 1.00 83.44 161 THR A N 1
ATOM 1265 C CA . THR A 1 161 ? 0.431 15.171 18.896 1.00 83.44 161 THR A CA 1
ATOM 1266 C C . THR A 1 161 ? 1.835 15.316 18.317 1.00 83.44 161 THR A C 1
ATOM 1268 O O . THR A 1 161 ? 2.490 16.317 18.597 1.00 83.44 161 THR A O 1
ATOM 1271 N N . THR A 1 162 ? 2.283 14.405 17.449 1.00 79.31 162 THR A N 1
ATOM 1272 C CA . THR A 1 162 ? 3.553 14.527 16.717 1.00 79.31 162 THR A CA 1
ATOM 1273 C C . THR A 1 162 ? 3.440 15.480 15.527 1.00 79.31 162 THR A C 1
ATOM 1275 O O . THR A 1 162 ? 4.412 16.159 15.195 1.00 79.31 162 THR A O 1
ATOM 1278 N N . GLY A 1 163 ? 2.239 15.688 14.980 1.00 76.94 163 GLY A N 1
ATOM 1279 C CA . GLY A 1 163 ? 1.989 16.624 13.879 1.00 76.94 163 GLY A CA 1
ATOM 1280 C C . GLY A 1 163 ? 2.304 16.040 12.502 1.00 76.94 163 GLY A C 1
ATOM 1281 O O . GLY A 1 163 ? 2.724 16.772 11.606 1.00 76.94 163 GLY A O 1
ATOM 1282 N N . ASP A 1 164 ? 2.082 14.739 12.332 1.00 76.06 164 ASP A N 1
ATOM 1283 C CA . ASP A 1 164 ? 2.492 13.985 11.144 1.00 76.06 164 ASP A CA 1
ATOM 1284 C C . ASP A 1 164 ? 1.825 14.457 9.837 1.00 76.06 164 ASP A C 1
ATOM 1286 O O . ASP A 1 164 ? 2.391 14.288 8.755 1.00 76.06 164 ASP A O 1
ATOM 1290 N N . PHE A 1 165 ? 0.650 15.094 9.915 1.00 74.88 165 PHE A N 1
ATOM 1291 C CA . PHE A 1 165 ? -0.149 15.485 8.744 1.00 74.88 165 PHE A CA 1
ATOM 1292 C C . PHE A 1 165 ? 0.591 16.405 7.776 1.00 74.88 165 PHE A C 1
ATOM 1294 O O . PHE A 1 165 ? 0.522 16.202 6.564 1.00 74.88 165 PHE A O 1
ATOM 1301 N N . LEU A 1 166 ? 1.320 17.399 8.295 1.00 71.00 166 LEU A N 1
ATOM 1302 C CA . LEU A 1 166 ? 2.034 18.348 7.443 1.00 71.00 166 LEU A CA 1
ATOM 1303 C C . LEU A 1 166 ? 3.173 17.644 6.700 1.00 71.00 166 LEU A C 1
ATOM 1305 O O . LEU A 1 166 ? 3.351 17.848 5.503 1.00 71.00 166 LEU A O 1
ATOM 1309 N N . SER A 1 167 ? 3.902 16.763 7.388 1.00 69.19 167 SER A N 1
ATOM 1310 C CA . SER A 1 167 ? 4.996 15.990 6.800 1.00 69.19 167 SER A CA 1
ATOM 1311 C C . SER A 1 167 ? 4.507 15.055 5.693 1.00 69.19 167 SER A C 1
ATOM 1313 O O . SER A 1 167 ? 5.099 15.041 4.613 1.00 69.19 167 SER A O 1
ATOM 1315 N N . ILE A 1 168 ? 3.412 14.319 5.915 1.00 72.81 168 ILE A N 1
ATOM 1316 C CA . ILE A 1 168 ? 2.817 13.429 4.900 1.00 72.81 168 ILE A CA 1
ATOM 1317 C C . ILE A 1 168 ? 2.318 14.237 3.704 1.00 72.81 168 ILE A C 1
ATOM 1319 O O . ILE A 1 168 ? 2.591 13.882 2.560 1.00 72.81 168 ILE A O 1
ATOM 1323 N N . MET A 1 169 ? 1.617 15.345 3.947 1.00 73.69 169 MET A N 1
ATOM 1324 C CA . MET A 1 169 ? 1.067 16.162 2.870 1.00 73.69 169 MET A CA 1
ATOM 1325 C C . MET A 1 169 ? 2.173 16.777 1.999 1.00 73.69 169 MET A C 1
ATOM 1327 O O . MET A 1 169 ? 2.098 16.698 0.771 1.00 73.69 169 MET A O 1
ATOM 1331 N N . CYS A 1 170 ? 3.220 17.335 2.620 1.00 67.62 170 CYS A N 1
ATOM 1332 C CA . CYS A 1 170 ? 4.377 17.889 1.912 1.00 67.62 170 CYS A CA 1
ATOM 1333 C C . CYS A 1 170 ? 5.090 16.840 1.055 1.00 67.62 170 CYS A C 1
ATOM 1335 O O . CYS A 1 170 ? 5.518 17.130 -0.060 1.00 67.62 170 CYS A O 1
ATOM 1337 N N . THR A 1 171 ? 5.218 15.616 1.565 1.00 70.56 171 THR A N 1
ATOM 1338 C CA . THR A 1 171 ? 5.968 14.549 0.889 1.00 70.56 171 THR A CA 1
ATOM 1339 C C . THR A 1 171 ? 5.130 13.761 -0.121 1.00 70.56 171 THR A C 1
ATOM 1341 O O . THR A 1 171 ? 5.695 13.185 -1.048 1.00 70.56 171 THR A O 1
ATOM 1344 N N . GLY A 1 172 ? 3.798 13.759 0.006 1.00 74.62 172 GLY A N 1
ATOM 1345 C CA . GLY A 1 172 ? 2.887 12.965 -0.825 1.00 74.62 172 GLY A CA 1
ATOM 1346 C C . GLY A 1 172 ? 2.492 13.586 -2.171 1.00 74.62 172 GLY A C 1
ATOM 1347 O O . GLY A 1 172 ? 2.289 12.853 -3.139 1.00 74.62 172 GLY A O 1
ATOM 1348 N N . LEU A 1 173 ? 2.399 14.919 -2.272 1.00 75.31 173 LEU A N 1
ATOM 1349 C CA . LEU A 1 173 ? 1.912 15.579 -3.496 1.00 75.31 173 LEU A CA 1
ATOM 1350 C C . LEU A 1 173 ? 2.864 15.408 -4.685 1.00 75.31 173 LEU A C 1
ATOM 1352 O O . LEU A 1 173 ? 2.447 15.088 -5.797 1.00 75.31 173 LEU A O 1
ATOM 1356 N N . LEU A 1 174 ? 4.150 15.660 -4.464 1.00 74.50 174 LEU A N 1
ATOM 1357 C CA . LEU A 1 174 ? 5.134 15.686 -5.539 1.00 74.50 174 LEU A CA 1
ATOM 1358 C C . LEU A 1 174 ? 5.282 14.350 -6.283 1.00 74.50 174 LEU A C 1
ATOM 1360 O O . LEU A 1 174 ? 5.218 14.383 -7.514 1.00 74.50 174 LEU A O 1
ATOM 1364 N N . PRO A 1 175 ? 5.448 13.183 -5.619 1.00 79.56 175 PRO A N 1
ATOM 1365 C CA . PRO A 1 175 ? 5.513 11.910 -6.336 1.00 79.56 175 PRO A CA 1
ATOM 1366 C C . PRO A 1 175 ? 4.262 11.660 -7.187 1.00 79.56 175 PRO A C 1
ATOM 1368 O O . PRO A 1 175 ? 4.392 11.171 -8.310 1.00 79.56 175 PRO A O 1
ATOM 1371 N N . LEU A 1 176 ? 3.076 12.058 -6.707 1.00 79.81 176 LEU A N 1
ATOM 1372 C CA . LEU A 1 176 ? 1.828 11.951 -7.464 1.00 79.81 176 LEU A CA 1
ATOM 1373 C C . LEU A 1 176 ? 1.834 12.839 -8.712 1.00 79.81 176 LEU A C 1
ATOM 1375 O O . LEU A 1 176 ? 1.546 12.352 -9.804 1.00 79.81 176 LEU A O 1
ATOM 1379 N N . LEU A 1 177 ? 2.192 14.119 -8.581 1.00 75.75 177 LEU A N 1
ATOM 1380 C CA . LEU A 1 177 ? 2.254 15.035 -9.723 1.00 75.75 177 LEU A CA 1
ATOM 1381 C C . LEU A 1 177 ? 3.272 14.566 -10.763 1.00 75.75 177 LEU A C 1
ATOM 1383 O O . LEU A 1 177 ? 2.944 14.502 -11.945 1.00 75.75 177 LEU A O 1
ATOM 1387 N N . LEU A 1 178 ? 4.480 14.179 -10.341 1.00 79.81 178 LEU A N 1
ATOM 1388 C CA . LEU A 1 178 ? 5.491 13.651 -11.260 1.00 79.81 178 LEU A CA 1
ATOM 1389 C C . LEU A 1 178 ? 5.010 12.386 -11.959 1.00 79.81 178 LEU A C 1
ATOM 1391 O O . LEU A 1 178 ? 5.234 12.245 -13.157 1.00 79.81 178 LEU A O 1
ATOM 1395 N N . PHE A 1 179 ? 4.331 11.488 -11.243 1.00 81.75 179 PHE A N 1
ATOM 1396 C CA . PHE A 1 179 ? 3.748 10.301 -11.851 1.00 81.75 179 PHE A CA 1
ATOM 1397 C C . PHE A 1 179 ? 2.717 10.679 -12.926 1.00 81.75 179 PHE A C 1
ATOM 1399 O O . PHE A 1 179 ? 2.837 10.220 -14.063 1.00 81.75 179 PHE A O 1
ATOM 1406 N N . LEU A 1 180 ? 1.774 11.575 -12.618 1.00 74.31 180 LEU A N 1
ATOM 1407 C CA . LEU A 1 180 ? 0.757 12.035 -13.570 1.00 74.31 180 LEU A CA 1
ATOM 1408 C C . LEU A 1 180 ? 1.376 12.728 -14.792 1.00 74.31 180 LEU A C 1
ATOM 1410 O O . LEU A 1 180 ? 1.029 12.393 -15.926 1.00 74.31 180 LEU A O 1
ATOM 1414 N N . PHE A 1 181 ? 2.320 13.651 -14.594 1.00 77.62 181 PHE A N 1
ATOM 1415 C CA . PHE A 1 181 ? 3.009 14.323 -15.698 1.00 77.62 181 PHE A CA 1
ATOM 1416 C C . PHE A 1 181 ? 3.837 13.342 -16.525 1.00 77.62 181 PHE A C 1
ATOM 1418 O O . PHE A 1 181 ? 3.748 13.358 -17.751 1.00 77.62 181 PHE A O 1
ATOM 1425 N N . SER A 1 182 ? 4.586 12.448 -15.874 1.00 81.06 182 SER A N 1
ATOM 1426 C CA . SER A 1 182 ? 5.408 11.445 -16.554 1.00 81.06 182 SER A CA 1
ATOM 1427 C C . SER A 1 182 ? 4.578 10.557 -17.472 1.00 81.06 182 SER A C 1
ATOM 1429 O O . SER A 1 182 ? 4.972 10.329 -18.613 1.00 81.06 182 SER A O 1
ATOM 1431 N N . TRP A 1 183 ? 3.401 10.123 -17.011 1.00 74.75 183 TRP A N 1
ATOM 1432 C CA . TRP A 1 183 ? 2.506 9.268 -17.777 1.00 74.75 183 TRP A CA 1
ATOM 1433 C C . TRP A 1 183 ? 1.971 9.984 -19.017 1.00 74.75 183 TRP A C 1
ATOM 1435 O O . TRP A 1 183 ? 2.053 9.450 -20.120 1.00 74.75 183 TRP A O 1
ATOM 1445 N N . ASN A 1 184 ? 1.502 11.225 -18.861 1.00 72.56 184 ASN A N 1
ATOM 1446 C CA . ASN A 1 184 ? 1.007 12.027 -19.981 1.00 72.56 184 ASN A CA 1
ATOM 1447 C C . ASN A 1 184 ? 2.113 12.331 -21.008 1.00 72.56 184 ASN A C 1
ATOM 1449 O O . ASN A 1 184 ? 1.908 12.153 -22.207 1.00 72.56 184 ASN A O 1
ATOM 1453 N N . ILE A 1 185 ? 3.305 12.720 -20.547 1.00 77.88 185 ILE A N 1
ATOM 1454 C CA . ILE A 1 185 ? 4.471 12.994 -21.402 1.00 77.88 185 ILE A CA 1
ATOM 1455 C C . ILE A 1 185 ? 4.903 11.731 -22.158 1.00 77.88 185 ILE A C 1
ATOM 1457 O O . ILE A 1 185 ? 5.173 11.785 -23.360 1.00 77.88 185 ILE A O 1
ATOM 1461 N N . LEU A 1 186 ? 4.939 10.585 -21.473 1.00 78.06 186 LEU A N 1
ATOM 1462 C CA . LEU A 1 186 ? 5.295 9.302 -22.067 1.00 78.06 186 LEU A CA 1
ATOM 1463 C C . LEU A 1 186 ? 4.276 8.884 -23.138 1.00 78.06 186 LEU A C 1
ATOM 1465 O O . LEU A 1 186 ? 4.680 8.485 -24.228 1.00 78.06 186 LEU A O 1
ATOM 1469 N N . LEU A 1 187 ? 2.974 9.023 -22.869 1.00 74.44 187 LEU A N 1
ATOM 1470 C CA . LEU A 1 187 ? 1.914 8.720 -23.837 1.00 74.44 187 LEU A CA 1
ATOM 1471 C C . LEU A 1 187 ? 2.010 9.596 -25.092 1.00 74.44 187 LEU A C 1
ATOM 1473 O O . LEU A 1 187 ? 1.959 9.071 -26.204 1.00 74.44 187 LEU A O 1
ATOM 1477 N N . VAL A 1 188 ? 2.212 10.908 -24.933 1.00 74.12 188 VAL A N 1
ATOM 1478 C CA . VAL A 1 188 ? 2.390 11.837 -26.064 1.00 74.12 188 VAL A CA 1
ATOM 1479 C C . VAL A 1 188 ? 3.657 11.499 -26.857 1.00 74.12 188 VAL A C 1
ATOM 1481 O O . VAL A 1 188 ? 3.623 11.438 -28.088 1.00 74.12 188 VAL A O 1
ATOM 1484 N N . GLY A 1 189 ? 4.764 11.214 -26.166 1.00 65.75 189 GLY A N 1
ATOM 1485 C CA . GLY A 1 189 ? 6.034 10.845 -26.793 1.00 65.75 189 GLY A CA 1
ATOM 1486 C C . GLY A 1 189 ? 5.980 9.518 -27.560 1.00 65.75 189 GLY A C 1
ATOM 1487 O O . GLY A 1 189 ? 6.592 9.398 -28.620 1.00 65.75 189 GLY A O 1
ATOM 1488 N N . ILE A 1 190 ? 5.224 8.531 -27.065 1.00 68.56 190 ILE A N 1
ATOM 1489 C CA . ILE A 1 190 ? 5.029 7.234 -27.735 1.00 68.56 190 ILE A CA 1
ATOM 1490 C C . ILE A 1 190 ? 4.026 7.341 -28.895 1.00 68.56 190 ILE A C 1
ATOM 1492 O O . ILE A 1 190 ? 4.220 6.679 -29.916 1.00 68.56 190 ILE A O 1
ATOM 1496 N N . GLY A 1 191 ? 2.971 8.151 -28.753 1.00 61.34 191 GLY A N 1
ATOM 1497 C CA . GLY A 1 191 ? 1.895 8.290 -29.741 1.00 61.34 191 GLY A CA 1
ATOM 1498 C C . GLY A 1 191 ? 2.297 9.062 -31.002 1.00 61.34 191 GLY A C 1
ATOM 1499 O O . GLY A 1 191 ? 1.847 8.735 -32.098 1.00 61.34 191 GLY A O 1
ATOM 1500 N N . LEU A 1 192 ? 3.198 10.040 -30.885 1.00 56.84 192 LEU A N 1
ATOM 1501 C CA . LEU A 1 192 ? 3.647 10.870 -32.006 1.00 56.84 192 LEU A CA 1
ATOM 1502 C C . LEU A 1 192 ? 5.004 10.379 -32.541 1.00 56.84 192 LEU A C 1
ATOM 1504 O O . LEU A 1 192 ? 6.029 11.030 -32.382 1.00 56.84 192 LEU A O 1
ATOM 1508 N N . ARG A 1 193 ? 5.052 9.211 -33.192 1.00 52.50 193 ARG A N 1
ATOM 1509 C CA . ARG A 1 193 ? 6.315 8.559 -33.631 1.00 52.50 193 ARG A CA 1
ATOM 1510 C C . ARG A 1 193 ? 7.126 9.275 -34.731 1.00 52.50 193 ARG A C 1
ATOM 1512 O O . ARG A 1 193 ? 8.165 8.757 -35.127 1.00 52.50 193 ARG A O 1
ATOM 1519 N N . GLN A 1 194 ? 6.686 10.419 -35.256 1.00 54.00 194 GLN A N 1
ATOM 1520 C CA . GLN A 1 194 ? 7.211 10.940 -36.528 1.00 54.00 194 GLN A CA 1
ATOM 1521 C C . GLN A 1 194 ? 8.398 11.922 -36.425 1.00 54.00 194 GLN A C 1
ATOM 1523 O O . GLN A 1 194 ? 8.983 12.247 -37.453 1.00 54.00 194 GLN A O 1
ATOM 1528 N N . LEU A 1 195 ? 8.814 12.381 -35.233 1.00 55.66 195 LEU A N 1
ATOM 1529 C CA . LEU A 1 195 ? 9.861 13.413 -35.097 1.00 55.66 195 LEU A CA 1
ATOM 1530 C C . LEU A 1 195 ? 10.929 13.051 -34.051 1.00 55.66 195 LEU A C 1
ATOM 1532 O O . LEU A 1 195 ? 10.625 12.528 -32.988 1.00 55.66 195 LEU A O 1
ATOM 1536 N N . LYS A 1 196 ? 12.203 13.410 -34.282 1.00 59.38 196 LYS A N 1
ATOM 1537 C CA . LYS A 1 196 ? 13.287 13.222 -33.284 1.00 59.38 196 LYS A CA 1
ATOM 1538 C C . LYS A 1 196 ? 12.961 13.855 -31.917 1.00 59.38 196 LYS A C 1
ATOM 1540 O O . LYS A 1 196 ? 13.361 13.312 -30.892 1.00 59.38 196 LYS A O 1
ATOM 1545 N N . SER A 1 197 ? 12.208 14.959 -31.912 1.00 64.06 197 SER A N 1
ATOM 1546 C CA . SER A 1 197 ? 11.744 15.659 -30.705 1.00 64.06 197 SER A CA 1
ATOM 1547 C C . SER A 1 197 ? 10.842 14.785 -29.813 1.00 64.06 197 SER A C 1
ATOM 1549 O O . SER A 1 197 ? 10.952 14.834 -28.588 1.00 64.06 197 SER A O 1
ATOM 1551 N N . THR A 1 198 ? 10.029 13.894 -30.393 1.00 67.44 198 THR A N 1
ATOM 1552 C CA . THR A 1 198 ? 9.078 13.072 -29.624 1.00 67.44 198 THR A CA 1
ATOM 1553 C C . THR A 1 198 ? 9.752 11.904 -28.908 1.00 67.44 198 THR A C 1
ATOM 1555 O O . THR A 1 198 ? 9.335 11.529 -27.812 1.00 67.44 198 THR A O 1
ATOM 1558 N N . ARG A 1 199 ? 10.878 11.402 -29.439 1.00 69.50 199 ARG A N 1
ATOM 1559 C CA . ARG A 1 199 ? 11.727 10.421 -28.741 1.00 69.50 199 ARG A CA 1
ATOM 1560 C C . ARG A 1 199 ? 12.383 11.016 -27.494 1.00 69.50 199 ARG A C 1
ATOM 1562 O O . ARG A 1 199 ? 12.452 10.349 -26.465 1.00 69.50 199 ARG A O 1
ATOM 1569 N N . THR A 1 200 ? 12.848 12.263 -27.575 1.00 72.38 200 THR A N 1
ATOM 1570 C CA . THR A 1 200 ? 13.409 12.987 -26.423 1.00 72.38 200 THR A CA 1
ATOM 1571 C C . THR A 1 200 ? 12.340 13.224 -25.358 1.00 72.38 200 THR A C 1
ATOM 1573 O O . THR A 1 200 ? 12.598 13.004 -24.177 1.00 72.38 200 THR A O 1
ATOM 1576 N N . LEU A 1 201 ? 11.121 13.577 -25.775 1.00 71.12 201 LEU A N 1
ATOM 1577 C CA . LEU A 1 201 ? 9.981 13.743 -24.875 1.00 71.12 201 LEU A CA 1
ATOM 1578 C C . LEU A 1 201 ? 9.615 12.431 -24.157 1.00 71.12 201 LEU A C 1
ATOM 1580 O O . LEU A 1 201 ? 9.433 12.428 -22.943 1.00 71.12 201 LEU A O 1
ATOM 1584 N N . ALA A 1 202 ? 9.587 11.302 -24.874 1.00 73.38 202 ALA A N 1
ATOM 1585 C CA . ALA A 1 202 ? 9.341 9.989 -24.275 1.00 73.38 202 ALA A CA 1
ATOM 1586 C C . ALA A 1 202 ? 10.418 9.604 -23.242 1.00 73.38 202 ALA A C 1
ATOM 1588 O O . ALA A 1 202 ? 10.090 9.109 -22.164 1.00 73.38 202 ALA A O 1
ATOM 1589 N N . LEU A 1 203 ? 11.697 9.868 -23.541 1.00 76.25 203 LEU A N 1
ATOM 1590 C CA . LEU A 1 203 ? 12.799 9.628 -22.603 1.00 76.25 203 LEU A CA 1
ATOM 1591 C C . LEU A 1 203 ? 12.677 10.509 -21.353 1.00 76.25 203 LEU A C 1
ATOM 1593 O O . LEU A 1 203 ? 12.880 10.028 -20.241 1.00 76.25 203 LEU A O 1
ATOM 1597 N N . PHE A 1 204 ? 12.300 11.776 -21.523 1.00 76.56 204 PHE A N 1
ATOM 1598 C CA . PHE A 1 204 ? 12.052 12.685 -20.407 1.00 76.56 204 PHE A CA 1
ATOM 1599 C C . PHE A 1 204 ? 10.897 12.197 -19.522 1.00 76.56 204 PHE A C 1
ATOM 1601 O O . PHE A 1 204 ? 11.045 12.124 -18.302 1.00 76.56 204 PHE A O 1
ATOM 1608 N N . GLY A 1 205 ? 9.787 11.761 -20.128 1.00 79.00 205 GLY A N 1
ATOM 1609 C CA . GLY A 1 205 ? 8.682 11.120 -19.410 1.00 79.00 205 GLY A CA 1
ATOM 1610 C C . GLY A 1 205 ? 9.138 9.894 -18.613 1.00 79.00 205 GLY A C 1
ATOM 1611 O O . GLY A 1 205 ? 8.798 9.760 -17.441 1.00 79.00 205 GLY A O 1
ATOM 1612 N N . LEU A 1 206 ? 9.985 9.040 -19.196 1.00 81.88 206 LEU A N 1
ATOM 1613 C CA . LEU A 1 206 ? 10.536 7.868 -18.509 1.00 81.88 206 LEU A CA 1
ATOM 1614 C C . LEU A 1 206 ? 11.417 8.243 -17.302 1.00 81.88 206 LEU A C 1
ATOM 1616 O O . LEU A 1 206 ? 11.320 7.608 -16.251 1.00 81.88 206 LEU A O 1
ATOM 1620 N N . ILE A 1 207 ? 12.249 9.282 -17.428 1.00 82.50 207 ILE A N 1
ATOM 1621 C CA . ILE A 1 207 ? 13.086 9.784 -16.326 1.00 82.50 207 ILE A CA 1
ATOM 1622 C C . ILE A 1 207 ? 12.206 10.307 -15.186 1.00 82.50 207 ILE A C 1
ATOM 1624 O O . ILE A 1 207 ? 12.406 9.917 -14.034 1.00 82.50 207 ILE A O 1
ATOM 1628 N N . LEU A 1 208 ? 11.200 11.134 -15.493 1.00 81.50 208 LEU A N 1
ATOM 1629 C CA . LEU A 1 208 ? 10.260 11.651 -14.491 1.00 81.50 208 LEU A CA 1
ATOM 1630 C C . LEU A 1 208 ? 9.492 10.528 -13.792 1.00 81.50 208 LEU A C 1
ATOM 1632 O O . LEU A 1 208 ? 9.303 10.573 -12.575 1.00 81.50 208 LEU A O 1
ATOM 1636 N N . TRP A 1 209 ? 9.101 9.492 -14.536 1.00 85.44 209 TRP A N 1
ATOM 1637 C CA . TRP A 1 209 ? 8.474 8.308 -13.963 1.00 85.44 209 TRP A CA 1
ATOM 1638 C C . TRP A 1 209 ? 9.417 7.612 -12.973 1.00 85.44 209 TRP A C 1
ATOM 1640 O O . TRP A 1 209 ? 9.010 7.321 -11.848 1.00 85.44 209 TRP A O 1
ATOM 1650 N N . GLY A 1 210 ? 10.690 7.423 -13.333 1.00 85.56 210 GLY A N 1
ATOM 1651 C CA . GLY A 1 210 ? 11.706 6.854 -12.441 1.00 85.56 210 GLY A CA 1
ATOM 1652 C C . GLY A 1 210 ? 11.895 7.667 -11.156 1.00 85.56 210 GLY A C 1
ATOM 1653 O O . GLY A 1 210 ? 11.859 7.105 -10.060 1.00 85.56 210 GLY A O 1
ATOM 1654 N N . ILE A 1 211 ? 12.006 8.995 -11.271 1.00 83.50 211 ILE A N 1
ATOM 1655 C CA . ILE A 1 211 ? 12.103 9.908 -10.119 1.00 83.50 211 ILE A CA 1
ATOM 1656 C C . ILE A 1 211 ? 10.854 9.799 -9.236 1.00 83.50 211 ILE A C 1
ATOM 1658 O O . ILE A 1 211 ? 10.978 9.696 -8.015 1.00 83.50 211 ILE A O 1
ATOM 1662 N N . SER A 1 212 ? 9.656 9.752 -9.833 1.00 83.88 212 SER A N 1
ATOM 1663 C CA . SER A 1 212 ? 8.405 9.588 -9.081 1.00 83.88 212 SER A CA 1
ATOM 1664 C C . SER A 1 212 ? 8.410 8.308 -8.240 1.00 83.88 212 SER A C 1
ATOM 1666 O O . SER A 1 212 ? 8.006 8.334 -7.080 1.00 83.88 212 SER A O 1
ATOM 1668 N N . LYS A 1 213 ? 8.938 7.195 -8.776 1.00 85.75 213 LYS A N 1
ATOM 1669 C CA . LYS A 1 213 ? 9.041 5.927 -8.042 1.00 85.75 213 LYS A CA 1
ATOM 1670 C C . LYS A 1 213 ? 10.010 6.018 -6.874 1.00 85.75 213 LYS A C 1
ATOM 1672 O O . LYS A 1 213 ? 9.665 5.554 -5.792 1.00 85.75 213 LYS A O 1
ATOM 1677 N N . ILE A 1 214 ? 11.168 6.650 -7.059 1.00 83.88 214 ILE A N 1
ATOM 1678 C CA . ILE A 1 214 ? 12.128 6.883 -5.968 1.00 83.88 214 ILE A CA 1
ATOM 1679 C C . ILE A 1 214 ? 11.473 7.700 -4.847 1.00 83.88 214 ILE A C 1
ATOM 1681 O O . ILE A 1 214 ? 11.566 7.322 -3.680 1.00 83.88 214 ILE A O 1
ATOM 1685 N N . LEU A 1 215 ? 10.752 8.768 -5.196 1.00 81.69 215 LEU A N 1
ATOM 1686 C CA . LEU A 1 215 ? 10.027 9.585 -4.223 1.00 81.69 215 LEU A CA 1
ATOM 1687 C C . LEU A 1 215 ? 8.916 8.806 -3.506 1.00 81.69 215 LEU A C 1
ATOM 1689 O O . LEU A 1 215 ? 8.775 8.946 -2.295 1.00 81.69 215 LEU A O 1
ATOM 1693 N N . TYR A 1 216 ? 8.170 7.943 -4.204 1.00 82.50 216 TYR A N 1
ATOM 1694 C CA . TYR A 1 216 ? 7.198 7.051 -3.562 1.00 82.50 216 TYR A CA 1
ATOM 1695 C C . TYR A 1 216 ? 7.863 6.084 -2.573 1.00 82.50 216 TYR A C 1
ATOM 1697 O O . TYR A 1 216 ? 7.368 5.923 -1.461 1.00 82.50 216 TYR A O 1
ATOM 1705 N N . PHE A 1 217 ? 9.008 5.486 -2.920 1.00 81.50 217 PHE A N 1
ATOM 1706 C CA . PHE A 1 217 ? 9.759 4.642 -1.983 1.00 81.50 217 PHE A CA 1
ATOM 1707 C C . PHE A 1 217 ? 10.204 5.414 -0.737 1.00 81.50 217 PHE A C 1
ATOM 1709 O O . PHE A 1 217 ? 10.110 4.892 0.377 1.00 81.50 217 PHE A O 1
ATOM 1716 N N . MET A 1 218 ? 10.656 6.659 -0.909 1.00 79.44 218 MET A N 1
ATOM 1717 C CA . MET A 1 218 ? 11.014 7.533 0.209 1.00 79.44 218 MET A CA 1
ATOM 1718 C C . MET A 1 218 ? 9.799 7.887 1.074 1.00 79.44 218 MET A C 1
ATOM 1720 O O . MET A 1 218 ? 9.891 7.816 2.298 1.00 79.44 218 MET A O 1
ATOM 1724 N N . LEU A 1 219 ? 8.651 8.191 0.463 1.00 79.38 219 LEU A N 1
ATOM 1725 C CA . LEU A 1 219 ? 7.388 8.449 1.160 1.00 79.38 219 LEU A CA 1
ATOM 1726 C C . LEU A 1 219 ? 6.930 7.236 1.985 1.00 79.38 219 LEU A C 1
ATOM 1728 O O . LEU A 1 219 ? 6.561 7.382 3.153 1.00 79.38 219 LEU A O 1
ATOM 1732 N N . TYR A 1 220 ? 6.983 6.034 1.405 1.00 79.25 220 TYR A N 1
ATOM 1733 C CA . TYR A 1 220 ? 6.656 4.790 2.104 1.00 79.25 220 TYR A CA 1
ATOM 1734 C C . TYR A 1 220 ? 7.621 4.509 3.251 1.00 79.25 220 TYR A C 1
ATOM 1736 O O . TYR A 1 220 ? 7.209 4.077 4.325 1.00 79.25 220 TYR A O 1
ATOM 1744 N N . PHE A 1 221 ? 8.914 4.768 3.058 1.00 78.12 221 PHE A N 1
ATOM 1745 C CA . PHE A 1 221 ? 9.902 4.659 4.127 1.00 78.12 221 PHE A CA 1
ATOM 1746 C C . PHE A 1 221 ? 9.637 5.653 5.267 1.00 78.12 221 PHE A C 1
ATOM 1748 O O . PHE A 1 221 ? 9.610 5.254 6.430 1.00 78.12 221 PHE A O 1
ATOM 1755 N N . ALA A 1 222 ? 9.388 6.924 4.942 1.00 76.69 222 ALA A N 1
ATOM 1756 C CA . ALA A 1 222 ? 9.077 7.955 5.925 1.00 76.69 222 ALA A CA 1
ATOM 1757 C C . ALA A 1 222 ? 7.790 7.633 6.699 1.00 76.69 222 ALA A C 1
ATOM 1759 O O . ALA A 1 222 ? 7.742 7.828 7.909 1.00 76.69 222 ALA A O 1
ATOM 1760 N N . SER A 1 223 ? 6.770 7.090 6.028 1.00 78.81 223 SER A N 1
ATOM 1761 C CA . SER A 1 223 ? 5.523 6.673 6.679 1.00 78.81 223 SER A CA 1
ATOM 1762 C C . SER A 1 223 ? 5.745 5.526 7.662 1.00 78.81 223 SER A C 1
ATOM 1764 O O . SER A 1 223 ? 5.385 5.663 8.828 1.00 78.81 223 SER A O 1
ATOM 1766 N N . ARG A 1 224 ? 6.464 4.471 7.253 1.00 79.06 224 ARG A N 1
ATOM 1767 C CA . ARG A 1 224 ? 6.804 3.348 8.143 1.00 79.06 224 ARG A CA 1
ATOM 1768 C C . ARG A 1 224 ? 7.601 3.800 9.356 1.00 79.06 224 ARG A C 1
ATOM 1770 O O . ARG A 1 224 ? 7.339 3.362 10.467 1.00 79.06 224 ARG A O 1
ATOM 1777 N N . ALA A 1 225 ? 8.574 4.681 9.153 1.00 75.62 225 ALA A N 1
ATOM 1778 C CA . ALA A 1 225 ? 9.390 5.201 10.239 1.00 75.62 225 ALA A CA 1
ATOM 1779 C C . ALA A 1 225 ? 8.571 5.966 11.295 1.00 75.62 225 ALA A C 1
ATOM 1781 O O . ALA A 1 225 ? 8.885 5.857 12.478 1.00 75.62 225 ALA A O 1
ATOM 1782 N N . ARG A 1 226 ? 7.517 6.694 10.897 1.00 77.56 226 ARG A N 1
ATOM 1783 C CA . ARG A 1 226 ? 6.600 7.363 11.839 1.00 77.56 226 ARG A CA 1
ATOM 1784 C C . ARG A 1 226 ? 5.767 6.360 12.632 1.00 77.56 226 ARG A C 1
ATOM 1786 O O . ARG A 1 226 ? 5.709 6.473 13.850 1.00 77.56 226 ARG A O 1
ATOM 1793 N N . GLU A 1 227 ? 5.206 5.351 11.966 1.00 76.75 227 GLU A N 1
ATOM 1794 C CA . GLU A 1 227 ? 4.491 4.251 12.634 1.00 76.75 227 GLU A CA 1
ATOM 1795 C C . GLU A 1 227 ? 5.390 3.548 13.657 1.00 76.75 227 GLU A C 1
ATOM 1797 O O . GLU A 1 227 ? 4.999 3.355 14.806 1.00 76.75 227 GLU A O 1
ATOM 1802 N N . TYR A 1 228 ? 6.641 3.252 13.278 1.00 73.25 228 TYR A N 1
ATOM 1803 C CA . TYR A 1 228 ? 7.634 2.694 14.192 1.00 73.25 228 TYR A CA 1
ATOM 1804 C C . TYR A 1 228 ? 7.836 3.593 15.420 1.00 73.25 228 TYR A C 1
ATOM 1806 O O . TYR A 1 228 ? 7.826 3.087 16.536 1.00 73.25 228 TYR A O 1
ATOM 1814 N N . MET A 1 229 ? 7.974 4.913 15.259 1.00 71.38 229 MET A N 1
ATOM 1815 C CA . MET A 1 229 ? 8.138 5.824 16.403 1.00 71.38 229 MET A CA 1
ATOM 1816 C C . MET A 1 229 ? 6.908 5.866 17.314 1.00 71.38 229 MET A C 1
ATOM 1818 O O . MET A 1 229 ? 7.067 5.836 18.534 1.00 71.38 229 MET A O 1
ATOM 1822 N N . THR A 1 230 ? 5.704 5.889 16.741 1.00 70.56 230 THR A N 1
ATOM 1823 C CA . THR A 1 230 ? 4.451 5.887 17.507 1.00 70.56 230 THR A CA 1
ATOM 1824 C C . THR A 1 230 ? 4.281 4.605 18.318 1.00 70.56 230 THR A C 1
ATOM 1826 O O . THR A 1 230 ? 3.935 4.667 19.500 1.00 70.56 230 THR A O 1
ATOM 1829 N N . ILE A 1 231 ? 4.577 3.446 17.723 1.00 68.62 231 ILE A N 1
ATOM 1830 C CA . ILE A 1 231 ? 4.491 2.146 18.408 1.00 68.62 231 ILE A CA 1
ATOM 1831 C C . ILE A 1 231 ? 5.444 2.104 19.610 1.00 68.62 231 ILE A C 1
ATOM 1833 O O . ILE A 1 231 ? 5.079 1.592 20.665 1.00 68.62 231 ILE A O 1
ATOM 1837 N N . LEU A 1 232 ? 6.641 2.687 19.490 1.00 65.56 232 LEU A N 1
ATOM 1838 C CA . LEU A 1 232 ? 7.609 2.751 20.593 1.00 65.56 232 LEU A CA 1
ATOM 1839 C C . LEU A 1 232 ? 7.160 3.653 21.741 1.00 65.56 232 LEU A C 1
ATOM 1841 O O . LEU A 1 232 ? 7.479 3.384 22.895 1.00 65.56 232 LEU A O 1
ATOM 1845 N N . GLN A 1 233 ? 6.430 4.720 21.430 1.00 64.94 233 GLN A N 1
ATOM 1846 C CA . GLN A 1 233 ? 5.859 5.616 22.435 1.00 64.94 233 GLN A CA 1
ATOM 1847 C C . GLN A 1 233 ? 4.616 5.021 23.112 1.00 64.94 233 GLN A C 1
ATOM 1849 O O . GLN A 1 233 ? 4.282 5.426 24.220 1.00 64.94 233 GLN A O 1
ATOM 1854 N N . SER A 1 234 ? 3.963 4.046 22.473 1.00 62.56 234 SER A N 1
ATOM 1855 C CA . SER A 1 234 ? 2.712 3.416 22.925 1.00 62.56 234 SER A CA 1
ATOM 1856 C C . SER A 1 234 ? 2.934 2.025 23.541 1.00 62.56 234 SER A C 1
ATOM 1858 O O . SER A 1 234 ? 2.047 1.174 23.501 1.00 62.56 234 SER A O 1
ATOM 1860 N N . ALA A 1 235 ? 4.131 1.773 24.086 1.00 53.44 235 ALA A N 1
ATOM 1861 C CA . ALA A 1 235 ? 4.595 0.445 24.499 1.00 53.44 235 ALA A CA 1
ATOM 1862 C C . ALA A 1 235 ? 3.729 -0.248 25.573 1.00 53.44 235 ALA A C 1
ATOM 1864 O O . ALA A 1 235 ? 3.775 -1.473 25.675 1.00 53.44 235 ALA A O 1
ATOM 1865 N N . GLU A 1 236 ? 2.935 0.503 26.343 1.00 55.34 236 GLU A N 1
ATOM 1866 C CA . GLU A 1 236 ? 2.156 -0.025 27.473 1.00 55.34 236 GLU A CA 1
ATOM 1867 C C . GLU A 1 236 ? 1.048 -1.015 27.050 1.00 55.34 236 GLU A C 1
ATOM 1869 O O . GLU A 1 236 ? 0.839 -1.996 27.758 1.00 55.34 236 GLU A O 1
ATOM 1874 N N . ASP A 1 237 ? 0.447 -0.871 25.857 1.00 67.75 237 ASP A N 1
ATOM 1875 C CA . ASP A 1 237 ? -0.699 -1.692 25.400 1.00 67.75 237 ASP A CA 1
ATOM 1876 C C . ASP A 1 237 ? -0.462 -2.408 24.059 1.00 67.75 237 ASP A C 1
ATOM 1878 O O . ASP A 1 237 ? -1.373 -2.665 23.264 1.00 67.75 237 ASP A O 1
ATOM 1882 N N . ARG A 1 238 ? 0.789 -2.765 23.769 1.00 71.44 238 ARG A N 1
ATOM 1883 C CA . ARG A 1 238 ? 1.175 -3.297 22.455 1.00 71.44 238 ARG A CA 1
ATOM 1884 C C . ARG A 1 238 ? 0.439 -4.581 22.041 1.00 71.44 238 ARG A C 1
ATOM 1886 O O . ARG A 1 238 ? 0.104 -4.760 20.872 1.00 71.44 238 ARG A O 1
ATOM 1893 N N . VAL A 1 239 ? 0.164 -5.469 22.996 1.00 73.31 239 VAL A N 1
ATOM 1894 C CA . VAL A 1 239 ? -0.576 -6.720 22.745 1.00 73.31 239 VAL A CA 1
ATOM 1895 C C . VAL A 1 239 ? -2.013 -6.432 22.308 1.00 73.31 239 VAL A C 1
ATOM 1897 O O . VAL A 1 239 ? -2.547 -7.104 21.419 1.00 73.31 239 VAL A O 1
ATOM 1900 N N . LEU A 1 240 ? -2.634 -5.425 22.920 1.00 78.12 240 LEU A N 1
ATOM 1901 C CA . LEU A 1 240 ? -3.993 -5.005 22.612 1.00 78.12 240 LEU A CA 1
ATOM 1902 C C . LEU A 1 240 ? -4.056 -4.370 21.218 1.00 78.12 240 LEU A C 1
ATOM 1904 O O . LEU A 1 240 ? -4.927 -4.730 20.428 1.00 78.12 240 LEU A O 1
ATOM 1908 N N . TYR A 1 241 ? -3.073 -3.529 20.881 1.00 79.62 241 TYR A N 1
ATOM 1909 C CA . TYR A 1 241 ? -2.933 -2.935 19.550 1.00 79.62 241 TYR A CA 1
ATOM 1910 C C . TYR A 1 241 ? -2.799 -3.996 18.448 1.00 79.62 241 TYR A C 1
ATOM 1912 O O . TYR A 1 241 ? -3.556 -3.984 17.477 1.00 79.62 241 TYR A O 1
ATOM 1920 N N . ASP A 1 242 ? -1.884 -4.958 18.613 1.00 75.44 242 ASP A N 1
ATOM 1921 C CA . ASP A 1 242 ? -1.660 -6.021 17.623 1.00 75.44 242 ASP A CA 1
ATOM 1922 C C . ASP A 1 242 ? -2.915 -6.899 17.438 1.00 75.44 242 ASP A C 1
ATOM 1924 O O . ASP A 1 242 ? -3.212 -7.351 16.326 1.00 75.44 242 ASP A O 1
ATOM 1928 N N . THR A 1 243 ? -3.680 -7.117 18.513 1.00 77.00 243 THR A N 1
ATOM 1929 C CA . THR A 1 243 ? -4.951 -7.858 18.475 1.00 77.00 243 THR A CA 1
ATOM 1930 C C . THR A 1 243 ? -6.035 -7.071 17.737 1.00 77.00 243 THR A C 1
ATOM 1932 O O . THR A 1 243 ? -6.699 -7.625 16.855 1.00 77.00 243 THR A O 1
ATOM 1935 N N . ALA A 1 244 ? -6.180 -5.778 18.044 1.00 82.12 244 ALA A N 1
ATOM 1936 C CA . ALA A 1 244 ? -7.124 -4.887 17.379 1.00 82.12 244 ALA A CA 1
ATOM 1937 C C . ALA A 1 244 ? -6.824 -4.791 15.876 1.00 82.12 244 ALA A C 1
ATOM 1939 O O . ALA A 1 244 ? -7.713 -4.988 15.047 1.00 82.12 244 ALA A O 1
ATOM 1940 N N . LEU A 1 245 ? -5.556 -4.588 15.510 1.00 79.12 245 LEU A N 1
ATOM 1941 C CA . LEU A 1 245 ? -5.116 -4.519 14.120 1.00 79.12 245 LEU A CA 1
ATOM 1942 C C . LEU A 1 245 ? -5.416 -5.817 13.357 1.00 79.12 245 LEU A C 1
ATOM 1944 O O . LEU A 1 245 ? -5.905 -5.766 12.229 1.00 79.12 245 LEU A O 1
ATOM 1948 N N . ALA A 1 246 ? -5.185 -6.984 13.966 1.00 74.75 246 ALA A N 1
ATOM 1949 C CA . ALA A 1 246 ? -5.514 -8.267 13.347 1.00 74.75 246 ALA A CA 1
ATOM 1950 C C . ALA A 1 246 ? -7.023 -8.412 13.070 1.00 74.75 246 ALA A C 1
ATOM 1952 O O . ALA A 1 246 ? -7.410 -8.888 12.000 1.00 74.75 246 ALA A O 1
ATOM 1953 N N . LYS A 1 247 ? -7.882 -7.961 13.997 1.00 80.19 247 LYS A N 1
ATOM 1954 C CA . LYS A 1 247 ? -9.340 -7.941 13.794 1.00 80.19 247 LYS A CA 1
ATOM 1955 C C . LYS A 1 247 ? -9.749 -6.993 12.667 1.00 80.19 247 LYS A C 1
ATOM 1957 O O . LYS A 1 247 ? -10.551 -7.387 11.824 1.00 80.19 247 LYS A O 1
ATOM 1962 N N . ILE A 1 248 ? -9.171 -5.789 12.623 1.00 81.25 248 ILE A N 1
ATOM 1963 C CA . ILE A 1 248 ? -9.408 -4.807 11.552 1.00 81.25 248 ILE A CA 1
ATOM 1964 C C . ILE A 1 248 ? -9.070 -5.421 10.193 1.00 81.25 248 ILE A C 1
ATOM 1966 O O . ILE A 1 248 ? -9.910 -5.438 9.301 1.00 81.25 248 ILE A O 1
ATOM 1970 N N . ILE A 1 249 ? -7.863 -5.969 10.047 1.00 75.69 249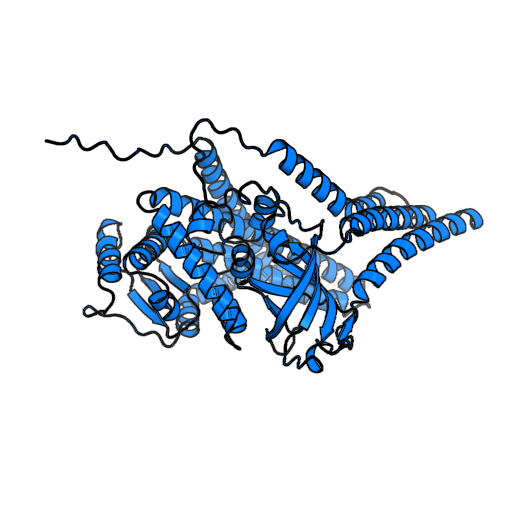 ILE A N 1
ATOM 1971 C CA . ILE A 1 249 ? -7.365 -6.568 8.802 1.00 75.69 249 ILE A CA 1
ATOM 1972 C C . ILE A 1 249 ? -8.281 -7.702 8.330 1.00 75.69 249 ILE A C 1
ATOM 1974 O O . ILE A 1 249 ? -8.663 -7.738 7.158 1.00 75.69 249 ILE A O 1
ATOM 1978 N N . LYS A 1 250 ? -8.675 -8.604 9.238 1.00 75.94 250 LYS A N 1
ATOM 1979 C CA . LYS A 1 250 ? -9.603 -9.693 8.915 1.00 75.94 250 LYS A CA 1
ATOM 1980 C C . LYS A 1 250 ? -10.946 -9.142 8.436 1.00 75.94 250 LYS A C 1
ATOM 1982 O O . LYS A 1 250 ? -11.400 -9.487 7.348 1.00 75.94 250 LYS A O 1
ATOM 1987 N N . ALA A 1 251 ? -11.551 -8.236 9.195 1.00 80.50 251 ALA A N 1
ATOM 1988 C CA . ALA A 1 251 ? -12.851 -7.680 8.847 1.00 80.50 251 ALA A CA 1
ATOM 1989 C C . ALA A 1 251 ? -12.816 -6.839 7.551 1.00 80.50 251 ALA A C 1
ATOM 1991 O O . ALA A 1 251 ? -13.787 -6.824 6.796 1.00 80.50 251 ALA A O 1
ATOM 1992 N N . GLN A 1 252 ? -11.686 -6.201 7.230 1.00 79.75 252 GLN A N 1
ATOM 1993 C CA . GLN A 1 252 ? -11.473 -5.544 5.938 1.00 79.75 252 GLN A CA 1
ATOM 1994 C C . GLN A 1 252 ? -11.467 -6.536 4.776 1.00 79.75 252 GLN A C 1
ATOM 1996 O O . GLN A 1 252 ? -12.143 -6.280 3.780 1.00 79.75 252 GLN A O 1
ATOM 2001 N N . SER A 1 253 ? -10.748 -7.659 4.901 1.00 74.56 253 SER A N 1
ATOM 2002 C CA . SER A 1 253 ? -10.725 -8.693 3.856 1.00 74.56 253 SER A CA 1
ATOM 2003 C C . SER A 1 253 ? -12.130 -9.242 3.583 1.00 74.56 253 SER A C 1
ATOM 2005 O O . SER A 1 253 ? -12.588 -9.200 2.440 1.00 74.56 253 SER A O 1
ATOM 2007 N N . GLU A 1 254 ? -12.874 -9.569 4.645 1.00 77.31 254 GLU A N 1
ATOM 2008 C CA . GLU A 1 254 ? -14.253 -10.048 4.543 1.00 77.31 254 GLU A CA 1
ATOM 2009 C C . GLU A 1 254 ? -15.177 -9.002 3.905 1.00 77.31 254 GLU A C 1
ATOM 2011 O O . GLU A 1 254 ? -16.038 -9.335 3.090 1.00 77.31 254 GLU A O 1
ATOM 2016 N N . CYS A 1 255 ? -15.002 -7.719 4.238 1.00 79.19 255 CYS A N 1
ATOM 2017 C CA . CYS A 1 255 ? -15.799 -6.640 3.660 1.00 79.19 255 CYS A CA 1
ATOM 2018 C C . CYS A 1 255 ? -15.545 -6.492 2.151 1.00 79.19 255 CYS A C 1
ATOM 2020 O O . CYS A 1 255 ? -16.493 -6.280 1.390 1.00 79.19 255 CYS A O 1
ATOM 2022 N N . ILE A 1 256 ? -14.298 -6.652 1.694 1.00 76.69 256 ILE A N 1
ATOM 2023 C CA . ILE A 1 256 ? -13.949 -6.580 0.267 1.00 76.69 256 ILE A CA 1
ATOM 2024 C C . ILE A 1 256 ? -14.574 -7.743 -0.518 1.00 76.69 256 ILE A C 1
ATOM 2026 O O . ILE A 1 256 ? -15.054 -7.536 -1.635 1.00 76.69 256 ILE A O 1
ATOM 2030 N N . VAL A 1 257 ? -14.602 -8.948 0.056 1.00 71.94 257 VAL A N 1
ATOM 2031 C CA . VAL A 1 257 ? -15.117 -10.147 -0.623 1.00 71.94 257 VAL A CA 1
ATOM 2032 C C . VAL A 1 257 ? -16.638 -10.238 -0.557 1.00 71.94 257 VAL A C 1
ATOM 2034 O O . VAL A 1 257 ? -17.282 -10.505 -1.574 1.00 71.94 257 VAL A O 1
ATOM 2037 N N . LYS A 1 258 ? -17.249 -9.971 0.599 1.00 75.19 258 LYS A N 1
ATOM 2038 C CA . LYS A 1 258 ? -18.704 -10.104 0.778 1.00 75.19 258 LYS A CA 1
ATOM 2039 C C . LYS A 1 258 ? -19.472 -8.947 0.141 1.00 75.19 258 LYS A C 1
ATOM 2041 O O . LYS A 1 258 ? -20.497 -9.171 -0.494 1.00 75.19 258 LYS A O 1
ATOM 2046 N N . ASN A 1 259 ? -18.976 -7.712 0.242 1.00 75.19 259 ASN A N 1
ATOM 2047 C CA . ASN A 1 259 ? -19.685 -6.542 -0.278 1.00 75.19 259 ASN A CA 1
ATOM 2048 C C . ASN A 1 259 ? -19.323 -6.279 -1.747 1.00 75.19 259 ASN A C 1
ATOM 2050 O O . ASN A 1 259 ? -18.151 -6.278 -2.114 1.00 75.19 259 ASN A O 1
ATOM 2054 N N . GLU A 1 260 ? -20.304 -6.054 -2.619 1.00 69.62 260 GLU A N 1
ATOM 2055 C CA . GLU A 1 260 ? -20.076 -5.717 -4.035 1.00 69.62 260 GLU A CA 1
ATOM 2056 C C . GLU A 1 260 ? -19.202 -4.463 -4.194 1.00 69.62 260 GLU A C 1
ATOM 2058 O O . GLU A 1 260 ? -18.237 -4.455 -4.954 1.00 69.62 260 GLU A O 1
ATOM 2063 N N . ASN A 1 261 ? -19.462 -3.442 -3.373 1.00 75.12 261 ASN A N 1
ATOM 2064 C CA . ASN A 1 261 ? -18.710 -2.188 -3.368 1.00 75.12 261 ASN A CA 1
ATOM 2065 C C . ASN A 1 261 ? -17.552 -2.176 -2.357 1.00 75.12 261 ASN A C 1
ATOM 2067 O O . ASN A 1 261 ? -16.925 -1.134 -2.162 1.00 75.12 261 ASN A O 1
ATOM 2071 N N . GLY A 1 262 ? -17.258 -3.306 -1.703 1.00 73.69 262 GLY A N 1
ATOM 2072 C CA . GLY A 1 262 ? -16.225 -3.398 -0.669 1.00 73.69 262 GLY A CA 1
ATOM 2073 C C . GLY A 1 262 ? -14.846 -2.992 -1.186 1.00 73.69 262 GLY A C 1
ATOM 2074 O O . GLY A 1 262 ? -14.178 -2.158 -0.578 1.00 73.69 262 GLY A O 1
ATOM 2075 N N . LEU A 1 263 ? -14.461 -3.491 -2.365 1.00 73.62 263 LEU A N 1
ATOM 2076 C CA . LEU A 1 263 ? -13.189 -3.138 -2.997 1.00 73.62 263 LEU A CA 1
ATOM 2077 C C . LEU A 1 263 ? -13.119 -1.662 -3.409 1.00 73.62 263 LEU A C 1
ATOM 2079 O O . LEU A 1 263 ? -12.119 -0.997 -3.143 1.00 73.62 263 LEU A O 1
ATOM 2083 N N . LYS A 1 264 ? -14.186 -1.140 -4.030 1.00 75.38 264 LYS A N 1
ATOM 2084 C CA . LYS A 1 264 ? -14.287 0.272 -4.435 1.00 75.38 264 LYS A CA 1
ATOM 2085 C C . LYS A 1 264 ? -14.123 1.194 -3.225 1.00 75.38 264 LYS A C 1
ATOM 2087 O O . LYS A 1 264 ? -13.351 2.146 -3.283 1.00 75.38 264 LYS A O 1
ATOM 2092 N N . ARG A 1 265 ? -14.781 0.866 -2.107 1.00 75.12 265 ARG A N 1
ATOM 2093 C CA . ARG A 1 265 ? -14.640 1.584 -0.830 1.00 75.12 265 ARG A CA 1
ATOM 2094 C C . ARG A 1 265 ? -13.223 1.483 -0.276 1.00 75.12 265 ARG A C 1
ATOM 2096 O O . ARG A 1 265 ? -12.645 2.506 0.060 1.00 75.12 265 ARG A O 1
ATOM 2103 N N . ALA A 1 266 ? -12.630 0.291 -0.243 1.00 74.44 266 ALA A N 1
ATOM 2104 C CA . ALA A 1 266 ? -11.263 0.111 0.239 1.00 74.44 266 ALA A CA 1
ATOM 2105 C C . ALA A 1 266 ? -10.247 0.938 -0.579 1.00 74.44 266 ALA A C 1
ATOM 2107 O O . ALA A 1 266 ? -9.374 1.593 -0.015 1.00 74.44 266 ALA A O 1
ATOM 2108 N N . LEU A 1 267 ? -10.390 0.965 -1.908 1.00 72.19 267 LEU A N 1
ATOM 2109 C CA . LEU A 1 267 ? -9.553 1.775 -2.799 1.00 72.19 267 LEU A CA 1
ATOM 2110 C C . LEU A 1 267 ? -9.797 3.277 -2.635 1.00 72.19 267 LEU A C 1
ATOM 2112 O O . LEU A 1 267 ? -8.836 4.042 -2.636 1.00 72.19 267 LEU A O 1
ATOM 2116 N N . ALA A 1 268 ? -11.051 3.703 -2.457 1.00 70.44 268 ALA A N 1
ATOM 2117 C CA . ALA A 1 268 ? -11.379 5.094 -2.153 1.00 70.44 268 ALA A CA 1
ATOM 2118 C C . ALA A 1 268 ? -10.709 5.554 -0.847 1.00 70.44 268 ALA A C 1
ATOM 2120 O O . ALA A 1 268 ? -10.180 6.658 -0.774 1.00 70.44 268 ALA A O 1
ATOM 2121 N N . LEU A 1 269 ? -10.661 4.682 0.161 1.00 68.88 269 LEU A N 1
ATOM 2122 C CA . LEU A 1 269 ? -10.034 4.964 1.452 1.00 68.88 269 LEU A CA 1
ATOM 2123 C C . LEU A 1 269 ? -8.497 4.916 1.402 1.00 68.88 269 LEU A C 1
ATOM 2125 O O . LEU A 1 269 ? -7.850 5.596 2.197 1.00 68.88 269 LEU A O 1
ATOM 2129 N N . ASN A 1 270 ? -7.897 4.203 0.440 1.00 69.69 270 ASN A N 1
ATOM 2130 C CA . ASN A 1 270 ? -6.450 4.262 0.189 1.00 69.69 270 ASN A CA 1
ATOM 2131 C C . ASN A 1 270 ? -5.989 5.688 -0.181 1.00 69.69 270 ASN A C 1
ATOM 2133 O O . ASN A 1 270 ? -4.899 6.108 0.198 1.00 69.69 270 ASN A O 1
ATOM 2137 N N . PHE A 1 271 ? -6.840 6.496 -0.833 1.00 61.84 271 PHE A N 1
ATOM 2138 C CA . PHE A 1 271 ? -6.518 7.905 -1.117 1.00 61.84 271 PHE A CA 1
ATOM 2139 C C . PHE A 1 271 ? -6.278 8.750 0.141 1.00 61.84 271 PHE A C 1
ATOM 2141 O O . PHE A 1 271 ? -5.590 9.766 0.061 1.00 61.84 271 PHE A O 1
ATOM 2148 N N . LEU A 1 272 ? -6.806 8.340 1.298 1.00 62.28 272 LEU A N 1
ATOM 2149 C CA . LEU A 1 272 ? -6.574 9.020 2.573 1.00 62.28 272 LEU A CA 1
ATOM 2150 C C . LEU A 1 272 ? -5.247 8.610 3.238 1.00 62.28 272 LEU A C 1
ATOM 2152 O O . LEU A 1 272 ? -4.928 9.118 4.306 1.00 62.28 272 LEU A O 1
ATOM 2156 N N . GLY A 1 273 ? -4.456 7.724 2.618 1.00 56.84 273 GLY A N 1
ATOM 2157 C CA . GLY A 1 273 ? -3.087 7.393 3.035 1.00 56.84 273 GLY A CA 1
ATOM 2158 C C . GLY A 1 273 ? -2.967 6.425 4.215 1.00 56.84 273 GLY A C 1
ATOM 2159 O O . GLY A 1 273 ? -1.858 6.003 4.540 1.00 56.84 273 GLY A O 1
ATOM 2160 N N . ASN A 1 274 ? -4.089 6.028 4.821 1.00 53.75 274 ASN A N 1
ATOM 2161 C CA . ASN A 1 274 ? -4.099 5.171 6.007 1.00 53.75 274 ASN A CA 1
ATOM 2162 C C . ASN A 1 274 ? -4.181 3.671 5.692 1.00 53.75 274 ASN A C 1
ATOM 2164 O O . ASN A 1 274 ? -3.943 2.866 6.588 1.00 53.75 274 ASN A O 1
ATOM 2168 N N . MET A 1 275 ? -4.511 3.270 4.457 1.00 60.44 275 MET A N 1
ATOM 2169 C CA . MET A 1 275 ? -4.948 1.899 4.171 1.00 60.44 275 MET A CA 1
ATOM 2170 C C . MET A 1 275 ? -4.429 1.338 2.848 1.00 60.44 275 MET A C 1
ATOM 2172 O O . MET A 1 275 ? -4.713 1.892 1.798 1.00 60.44 275 MET A O 1
ATOM 2176 N N . ASP A 1 276 ? -3.817 0.151 2.890 1.00 63.91 276 ASP A N 1
ATOM 2177 C CA . ASP A 1 276 ? -3.520 -0.660 1.705 1.00 63.91 276 ASP A CA 1
ATOM 2178 C C . ASP A 1 276 ? -4.506 -1.844 1.626 1.00 63.91 276 ASP A C 1
ATOM 2180 O O . ASP A 1 276 ? -4.319 -2.828 2.347 1.00 63.91 276 ASP A O 1
ATOM 2184 N N . PRO A 1 277 ? -5.539 -1.822 0.755 1.00 62.28 277 PRO A N 1
ATOM 2185 C CA . PRO A 1 277 ? -6.541 -2.897 0.662 1.00 62.28 277 PRO A CA 1
ATOM 2186 C C . PRO A 1 277 ? -5.910 -4.271 0.438 1.00 62.28 277 PRO A C 1
ATOM 2188 O O . PRO A 1 277 ? -6.327 -5.278 1.003 1.00 62.28 277 PRO A O 1
ATOM 2191 N N . TRP A 1 278 ? -4.835 -4.291 -0.342 1.00 64.31 278 TRP A N 1
ATOM 2192 C CA . TRP A 1 278 ? -4.057 -5.476 -0.672 1.00 64.31 278 TRP A CA 1
ATOM 2193 C C . TRP A 1 278 ? -3.341 -6.097 0.529 1.00 64.31 278 TRP A C 1
ATOM 2195 O O . TRP A 1 278 ? -3.075 -7.296 0.530 1.00 64.31 278 TRP A O 1
ATOM 2205 N N . ARG A 1 279 ? -3.053 -5.311 1.572 1.00 66.06 279 ARG A N 1
ATOM 2206 C CA . ARG A 1 279 ? -2.471 -5.814 2.819 1.00 66.06 279 ARG A CA 1
ATOM 2207 C C . ARG A 1 279 ? -3.421 -6.787 3.515 1.00 66.06 279 ARG A C 1
ATOM 2209 O O . ARG A 1 279 ? -2.962 -7.816 4.000 1.00 66.06 279 ARG A O 1
ATOM 2216 N N . SER A 1 280 ? -4.723 -6.486 3.511 1.00 64.62 280 SER A N 1
ATOM 2217 C CA . SER A 1 280 ? -5.735 -7.304 4.191 1.00 64.62 280 SER A CA 1
ATOM 2218 C C . SER A 1 280 ? -5.766 -8.753 3.693 1.00 64.62 280 SER A C 1
ATOM 2220 O O . SER A 1 280 ? -5.911 -9.667 4.497 1.00 64.62 280 SER A O 1
A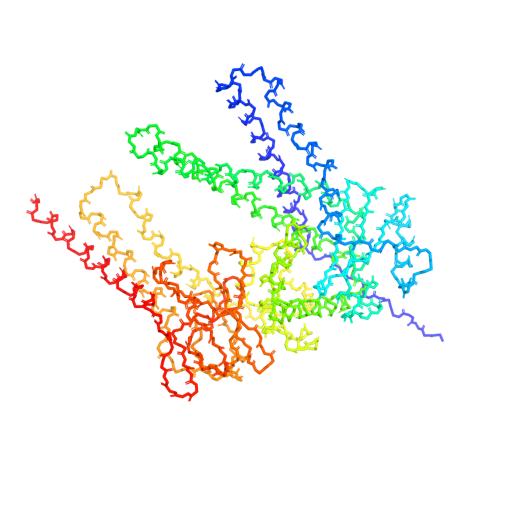TOM 2222 N N . PHE A 1 281 ? -5.510 -8.959 2.395 1.00 61.34 281 PHE A N 1
ATOM 2223 C CA . PHE A 1 281 ? -5.449 -10.270 1.735 1.00 61.34 281 PHE A CA 1
ATOM 2224 C C . PHE A 1 281 ? -4.148 -11.038 1.937 1.00 61.34 281 PHE A C 1
ATOM 2226 O O . PHE A 1 281 ? -4.089 -12.252 1.752 1.00 61.34 281 PHE A O 1
ATOM 2233 N N . ARG A 1 282 ? -3.064 -10.339 2.276 1.00 59.97 282 ARG A N 1
ATO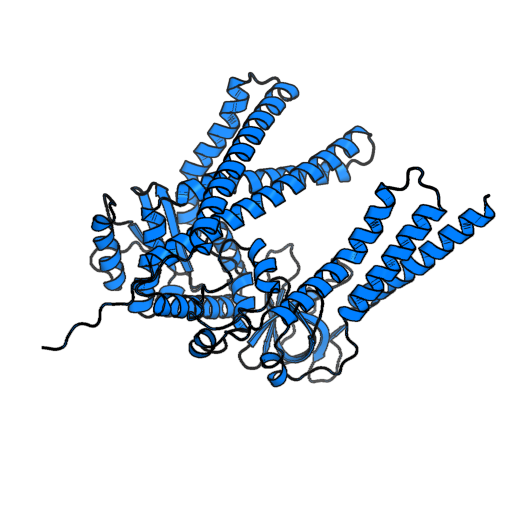M 2234 C CA . ARG A 1 282 ? -1.822 -11.011 2.650 1.00 59.97 282 ARG A CA 1
ATOM 2235 C C . ARG A 1 282 ? -2.013 -11.723 3.986 1.00 59.97 282 ARG A C 1
ATOM 2237 O O . ARG A 1 282 ? -1.776 -12.921 4.078 1.00 59.97 282 ARG A O 1
ATOM 2244 N N . ASP A 1 283 ? -2.493 -10.972 4.969 1.00 55.78 283 ASP A N 1
ATOM 2245 C CA . ASP A 1 283 ? -2.503 -11.376 6.373 1.00 55.78 283 ASP A CA 1
ATOM 2246 C C . ASP A 1 283 ? -3.661 -12.349 6.708 1.00 55.78 283 ASP A C 1
ATOM 2248 O O . ASP A 1 283 ? -3.670 -12.945 7.781 1.00 55.78 283 ASP A O 1
ATOM 2252 N N . THR A 1 284 ? -4.620 -12.559 5.794 1.00 55.09 284 THR A N 1
ATOM 2253 C CA . THR A 1 284 ? -5.755 -13.493 5.970 1.00 55.09 284 THR A CA 1
ATOM 2254 C C . THR A 1 284 ? -5.323 -14.958 5.989 1.00 55.09 284 THR A C 1
ATOM 2256 O O . THR A 1 284 ? -5.883 -15.754 6.737 1.00 55.09 284 THR A O 1
ATOM 2259 N N . LEU A 1 285 ? -4.302 -15.315 5.201 1.00 49.38 285 LEU A N 1
ATOM 2260 C CA . LEU A 1 285 ? -3.664 -16.635 5.275 1.00 49.38 285 LEU A CA 1
ATOM 2261 C C . LEU A 1 285 ? -2.771 -16.782 6.508 1.00 49.38 285 LEU A C 1
ATOM 2263 O O . LEU A 1 285 ? -2.639 -17.879 7.043 1.00 49.38 285 LEU A O 1
ATOM 2267 N N . ASP A 1 286 ? -2.181 -15.671 6.947 1.00 48.41 286 ASP A N 1
ATOM 2268 C CA . ASP A 1 286 ? -1.182 -15.624 8.014 1.00 48.41 286 ASP A CA 1
ATOM 2269 C C . ASP A 1 286 ? -1.833 -15.542 9.417 1.00 48.41 286 ASP A C 1
ATOM 2271 O O . ASP A 1 286 ? -1.149 -15.423 10.427 1.00 48.41 286 ASP A O 1
ATOM 2275 N N . SER A 1 287 ? -3.168 -15.520 9.541 1.00 48.25 287 SER A N 1
ATOM 2276 C CA . SER A 1 287 ? -3.849 -15.392 10.843 1.00 48.25 287 SER A CA 1
ATOM 2277 C C . SER A 1 287 ? -5.296 -15.914 10.821 1.00 48.25 287 SER A C 1
ATOM 2279 O O . SER A 1 287 ? -6.238 -15.123 10.909 1.00 48.25 287 SER A O 1
ATOM 2281 N N . PRO A 1 288 ? -5.521 -17.244 10.805 1.00 41.41 288 PRO A N 1
ATOM 2282 C CA . PRO A 1 288 ? -6.871 -17.812 10.908 1.00 41.41 288 PRO A CA 1
ATOM 2283 C C . PRO A 1 288 ? -7.564 -17.480 12.247 1.00 41.41 288 PRO A C 1
ATOM 2285 O O . PRO A 1 288 ? -8.791 -17.527 12.346 1.00 41.41 288 PRO A O 1
ATOM 2288 N N . SER A 1 289 ? -6.808 -17.086 13.284 1.00 43.22 289 SER A N 1
ATOM 2289 C CA . SER A 1 289 ? -7.358 -16.602 14.557 1.00 43.22 289 SER A CA 1
ATOM 2290 C C . SER A 1 289 ? -6.512 -15.486 15.198 1.00 43.22 289 SER A C 1
ATOM 2292 O O . SER A 1 289 ? -5.297 -15.444 14.992 1.00 43.22 289 SER A O 1
ATOM 2294 N N . PRO A 1 290 ? -7.100 -14.635 16.067 1.00 38.97 290 PRO A N 1
ATOM 2295 C CA . PRO A 1 290 ? -6.354 -13.672 16.889 1.00 38.97 290 PRO A CA 1
ATOM 2296 C C . PRO A 1 290 ? -5.294 -14.321 17.801 1.00 38.97 290 PRO A C 1
ATOM 2298 O O . PRO A 1 290 ? -4.379 -13.654 18.272 1.00 38.97 290 PRO A O 1
ATOM 2301 N N . ALA A 1 291 ? -5.400 -15.628 18.075 1.00 32.53 291 ALA A N 1
ATOM 2302 C CA . ALA A 1 291 ? -4.393 -16.406 18.799 1.00 32.53 291 ALA A CA 1
ATOM 2303 C C . ALA A 1 291 ? -3.267 -16.930 17.887 1.00 32.53 291 ALA A C 1
ATOM 2305 O O . ALA A 1 291 ? -2.117 -16.962 18.310 1.00 32.53 291 ALA A O 1
ATOM 2306 N N . ALA A 1 292 ? -3.557 -17.264 16.627 1.00 36.75 292 ALA A N 1
ATOM 2307 C CA . ALA A 1 292 ? -2.533 -17.561 15.621 1.00 36.75 292 ALA A CA 1
ATOM 2308 C C . ALA A 1 292 ? -1.714 -16.304 15.290 1.00 36.75 292 ALA A C 1
ATOM 2310 O O . ALA A 1 292 ? -0.493 -16.356 15.265 1.00 36.75 292 ALA A O 1
ATOM 2311 N N . ALA A 1 293 ? -2.367 -15.139 15.237 1.00 38.03 293 ALA A N 1
ATOM 2312 C CA . ALA A 1 293 ? -1.708 -13.838 15.141 1.00 38.03 293 ALA A CA 1
ATOM 2313 C C . ALA A 1 293 ? -0.711 -13.561 16.296 1.00 38.03 293 ALA A C 1
ATOM 2315 O O . ALA A 1 293 ? 0.210 -12.768 16.113 1.00 38.03 293 ALA A O 1
ATOM 2316 N N . ARG A 1 294 ? -0.879 -14.203 17.472 1.00 38.38 294 ARG A N 1
ATOM 2317 C CA . ARG A 1 294 ? 0.073 -14.158 18.604 1.00 38.38 294 ARG A CA 1
ATOM 2318 C C . ARG A 1 294 ? 1.282 -15.084 18.408 1.00 38.38 294 ARG A C 1
ATOM 2320 O O . ARG A 1 294 ? 2.367 -14.748 18.867 1.00 38.38 294 ARG A O 1
ATOM 2327 N N . ASN A 1 295 ? 1.094 -16.222 17.737 1.00 32.31 295 ASN A N 1
ATOM 2328 C CA . ASN A 1 295 ? 2.092 -17.288 17.573 1.00 32.31 295 ASN A CA 1
ATOM 2329 C C . ASN A 1 295 ? 2.771 -17.319 16.199 1.00 32.31 295 ASN A C 1
ATOM 2331 O O . ASN A 1 295 ? 3.685 -18.123 16.001 1.00 32.31 295 ASN A O 1
ATOM 2335 N N . ASP A 1 296 ? 2.384 -16.446 15.269 1.00 36.25 296 ASP A N 1
ATOM 2336 C CA . ASP A 1 296 ? 2.940 -16.395 13.916 1.00 36.25 296 ASP A CA 1
ATOM 2337 C C . ASP A 1 296 ? 4.331 -15.732 13.864 1.00 36.25 296 ASP A C 1
ATOM 2339 O O . ASP A 1 296 ? 4.629 -14.811 13.106 1.00 36.25 296 ASP A O 1
ATOM 2343 N N . GLY A 1 297 ? 5.249 -16.304 14.645 1.00 36.22 297 GLY A N 1
ATOM 2344 C CA . GLY A 1 297 ? 6.671 -16.381 14.321 1.00 36.22 297 GLY A CA 1
ATOM 2345 C C . GLY A 1 297 ? 6.959 -17.314 13.133 1.00 36.22 297 GLY A C 1
ATOM 2346 O O . GLY A 1 297 ? 8.109 -17.445 12.714 1.00 36.22 297 GLY A O 1
ATOM 2347 N N . LEU A 1 298 ? 5.941 -17.966 12.548 1.00 35.03 298 LEU A N 1
ATOM 2348 C CA . LEU A 1 298 ? 6.125 -18.833 11.383 1.00 35.03 298 LEU A CA 1
ATOM 2349 C C . LEU A 1 298 ? 6.623 -18.051 10.153 1.00 35.03 298 LEU A C 1
ATOM 2351 O O . LEU A 1 298 ? 7.485 -18.561 9.421 1.00 35.03 298 LEU A O 1
ATOM 2355 N N . PHE A 1 299 ? 6.162 -16.802 9.979 1.00 42.78 299 PHE A N 1
ATOM 2356 C CA . PHE A 1 299 ? 6.428 -15.991 8.786 1.00 42.78 299 PHE A CA 1
ATOM 2357 C C . PHE A 1 299 ? 7.101 -14.636 9.031 1.00 42.78 299 PHE A C 1
ATOM 2359 O O . PHE A 1 299 ? 7.576 -14.062 8.053 1.00 42.78 299 PHE A O 1
ATOM 2366 N N . SER A 1 300 ? 7.236 -14.139 10.271 1.00 48.38 300 SER A N 1
ATOM 2367 C CA . SER A 1 300 ? 8.008 -12.912 10.581 1.00 48.38 300 SER A CA 1
ATOM 2368 C C . SER A 1 300 ? 9.480 -13.008 10.135 1.00 48.38 300 SER A C 1
ATOM 2370 O O . SER A 1 300 ? 10.066 -12.017 9.699 1.00 48.38 300 SER A O 1
ATOM 2372 N N . ASP A 1 301 ? 10.023 -14.228 10.113 1.00 53.38 301 ASP A N 1
ATOM 2373 C CA . ASP A 1 301 ? 11.380 -14.584 9.679 1.00 53.38 301 ASP A CA 1
ATOM 2374 C C . ASP A 1 301 ? 11.546 -14.795 8.154 1.00 53.38 301 ASP A C 1
ATOM 2376 O O . ASP A 1 301 ? 12.584 -15.299 7.710 1.00 53.38 301 ASP A O 1
ATOM 2380 N N . ASN A 1 302 ? 10.546 -14.471 7.321 1.00 64.31 302 ASN A N 1
ATOM 2381 C CA . ASN A 1 302 ? 10.678 -14.537 5.860 1.00 64.31 302 ASN A CA 1
ATOM 2382 C C . ASN A 1 302 ? 11.328 -13.244 5.315 1.00 64.31 302 ASN A C 1
ATOM 2384 O O . ASN A 1 302 ? 10.705 -12.183 5.391 1.00 64.31 302 ASN A O 1
ATOM 2388 N N . PRO A 1 303 ? 12.528 -13.292 4.701 1.00 70.38 303 PRO A N 1
ATOM 2389 C CA . PRO A 1 303 ? 13.192 -12.100 4.161 1.00 70.38 303 PRO A CA 1
ATOM 2390 C C . PRO A 1 303 ? 12.399 -11.390 3.051 1.00 70.38 303 PRO A C 1
ATOM 2392 O O . PRO A 1 303 ? 12.567 -10.188 2.838 1.00 70.38 303 PRO A O 1
ATOM 2395 N N . TRP A 1 304 ? 11.480 -12.098 2.381 1.00 70.75 304 TRP A N 1
ATOM 2396 C CA . TRP A 1 304 ? 10.537 -11.490 1.442 1.00 70.75 304 TRP A CA 1
ATOM 2397 C C . TRP A 1 304 ? 9.638 -10.438 2.104 1.00 70.75 304 TRP A C 1
ATOM 2399 O O . TRP A 1 304 ? 9.240 -9.491 1.431 1.00 70.75 304 TRP A O 1
ATOM 2409 N N . ASN A 1 305 ? 9.368 -10.538 3.412 1.00 69.62 305 ASN A N 1
ATOM 2410 C CA . ASN A 1 305 ? 8.629 -9.509 4.147 1.00 69.62 305 ASN A CA 1
ATOM 2411 C C . ASN A 1 305 ? 9.347 -8.165 4.072 1.00 69.62 305 ASN A C 1
ATOM 2413 O O . ASN A 1 305 ? 8.717 -7.182 3.712 1.00 69.62 305 ASN A O 1
ATOM 2417 N N . SER A 1 306 ? 10.654 -8.134 4.346 1.00 70.38 306 SER A N 1
ATOM 2418 C CA . SER A 1 306 ? 11.445 -6.899 4.315 1.00 70.38 306 SER A CA 1
ATOM 2419 C C . SER A 1 306 ? 11.500 -6.289 2.916 1.00 70.38 306 SER A C 1
ATOM 2421 O O . SER A 1 306 ? 11.472 -5.070 2.777 1.00 70.38 306 SER A O 1
ATOM 2423 N N . TYR A 1 307 ? 11.544 -7.125 1.871 1.00 75.06 307 TYR A N 1
ATOM 2424 C CA . TYR A 1 307 ? 11.478 -6.657 0.486 1.00 75.06 307 TYR A CA 1
ATOM 2425 C C . TYR A 1 307 ? 10.109 -6.058 0.150 1.00 75.06 307 TYR A C 1
ATOM 2427 O O . TYR A 1 307 ? 10.035 -4.938 -0.350 1.00 75.06 307 TYR A O 1
ATOM 2435 N N . PHE A 1 308 ? 9.021 -6.775 0.439 1.00 72.94 308 PHE A N 1
ATOM 2436 C CA . PHE A 1 308 ? 7.676 -6.287 0.141 1.00 72.94 308 PHE A CA 1
ATOM 2437 C C . PHE A 1 308 ? 7.296 -5.075 0.986 1.00 72.94 308 PHE A C 1
ATOM 2439 O O . PHE A 1 308 ? 6.582 -4.209 0.499 1.00 72.94 308 PHE A O 1
ATOM 2446 N N . GLU A 1 309 ? 7.818 -4.966 2.206 1.00 71.75 309 GLU A N 1
ATOM 2447 C CA . GLU A 1 309 ? 7.613 -3.820 3.092 1.00 71.75 309 GLU A CA 1
ATOM 2448 C C . GLU A 1 309 ? 8.089 -2.504 2.466 1.00 71.75 309 GLU A C 1
ATOM 2450 O O . GLU A 1 309 ? 7.544 -1.452 2.782 1.00 71.75 309 GLU A O 1
ATOM 2455 N N . LEU A 1 310 ? 9.035 -2.538 1.517 1.00 72.75 310 LEU A N 1
ATOM 2456 C CA . LEU A 1 310 ? 9.461 -1.351 0.764 1.00 72.75 310 LEU A CA 1
ATOM 2457 C C . LEU A 1 310 ? 8.329 -0.682 -0.028 1.00 72.75 310 LEU A C 1
ATOM 2459 O O . LEU A 1 310 ? 8.433 0.502 -0.337 1.00 72.75 310 LEU A O 1
ATOM 2463 N N . PHE A 1 311 ? 7.270 -1.424 -0.346 1.00 72.38 311 PHE A N 1
ATOM 2464 C CA . PHE A 1 311 ? 6.166 -0.980 -1.194 1.00 72.38 311 PHE A CA 1
ATOM 2465 C C . PHE A 1 311 ? 4.912 -0.575 -0.406 1.00 72.38 311 PHE A C 1
ATOM 2467 O O . PHE A 1 311 ? 3.876 -0.344 -1.022 1.00 72.38 311 PHE A O 1
ATOM 2474 N N . PHE A 1 312 ? 4.989 -0.499 0.928 1.00 71.38 312 PHE A N 1
ATOM 2475 C CA . PHE A 1 312 ? 3.850 -0.170 1.791 1.00 71.38 312 PHE A CA 1
ATOM 2476 C C . PHE A 1 312 ? 4.161 0.993 2.735 1.00 71.38 312 PHE A C 1
ATOM 2478 O O . PHE A 1 312 ? 5.305 1.185 3.158 1.00 71.38 312 PHE A O 1
ATOM 2485 N N . SER A 1 313 ? 3.127 1.760 3.090 1.00 66.44 313 SER A N 1
ATOM 2486 C CA . SER A 1 313 ? 3.229 2.887 4.032 1.00 66.44 313 SER A CA 1
ATOM 2487 C C . SER A 1 313 ? 3.344 2.446 5.489 1.00 66.44 313 SER A C 1
ATOM 2489 O O . SER A 1 313 ? 3.880 3.191 6.305 1.00 66.44 313 SER A O 1
ATOM 2491 N N . HIS A 1 314 ? 2.896 1.230 5.797 1.00 68.31 314 HIS A N 1
ATOM 2492 C CA . HIS A 1 314 ? 2.850 0.674 7.144 1.00 68.31 314 HIS A CA 1
ATOM 2493 C C . HIS A 1 314 ? 3.833 -0.480 7.334 1.00 68.31 314 HIS A C 1
ATOM 2495 O O . HIS A 1 314 ? 4.075 -1.244 6.392 1.00 68.31 314 HIS A O 1
ATOM 2501 N N . PRO A 1 315 ? 4.388 -0.651 8.545 1.00 63.66 315 PRO A N 1
ATOM 2502 C CA . PRO A 1 315 ? 5.316 -1.733 8.817 1.00 63.66 315 PRO A CA 1
ATOM 2503 C C . PRO A 1 315 ? 4.613 -3.086 8.696 1.00 63.66 315 PRO A C 1
ATOM 2505 O O . PRO A 1 315 ? 3.511 -3.294 9.214 1.00 63.66 315 PRO A O 1
ATOM 2508 N N . LEU A 1 316 ? 5.247 -4.006 7.968 1.00 55.72 316 LEU A N 1
ATOM 2509 C CA . LEU A 1 316 ? 4.740 -5.372 7.795 1.00 55.72 316 LEU A CA 1
ATOM 2510 C C . LEU A 1 316 ? 5.235 -6.295 8.898 1.00 55.72 316 LEU A C 1
ATOM 2512 O O . LEU A 1 316 ? 4.539 -7.228 9.295 1.00 55.72 316 LEU A O 1
ATOM 2516 N N . GLN A 1 317 ? 6.453 -6.048 9.370 1.00 50.12 317 GLN A N 1
ATOM 2517 C CA . GLN A 1 317 ? 6.997 -6.753 10.508 1.00 50.12 317 GLN A CA 1
ATOM 2518 C C . GLN A 1 317 ? 6.348 -6.184 11.764 1.00 50.12 317 GLN A C 1
ATOM 2520 O O . GLN A 1 317 ? 6.568 -5.030 12.127 1.00 50.12 317 GLN A O 1
ATOM 2525 N N . ARG A 1 318 ? 5.555 -7.007 12.456 1.00 53.72 318 ARG A N 1
ATOM 2526 C CA . ARG A 1 318 ? 5.253 -6.725 13.860 1.00 53.72 318 ARG A CA 1
ATOM 2527 C C . ARG A 1 318 ? 6.597 -6.724 14.576 1.00 53.72 318 ARG A C 1
ATOM 2529 O O . ARG A 1 318 ? 7.352 -7.684 14.422 1.00 53.72 318 ARG A O 1
ATOM 2536 N N . ILE A 1 319 ? 6.923 -5.648 15.291 1.00 44.53 319 ILE A N 1
ATOM 2537 C CA . ILE A 1 319 ? 8.198 -5.502 16.006 1.00 44.53 319 ILE A CA 1
ATOM 2538 C C . ILE A 1 319 ? 8.247 -6.539 17.130 1.00 44.53 319 ILE A C 1
ATOM 2540 O O . ILE A 1 319 ? 8.042 -6.206 18.283 1.00 44.53 319 ILE A O 1
ATOM 2544 N N . GLN A 1 320 ? 8.430 -7.828 16.876 1.00 43.56 320 GLN A N 1
ATOM 2545 C CA . GLN A 1 320 ? 8.660 -8.749 17.985 1.00 43.56 320 GLN A CA 1
ATOM 2546 C C . GLN A 1 320 ? 9.984 -8.343 18.634 1.00 43.56 320 GLN A C 1
ATOM 2548 O O . GLN A 1 320 ? 11.041 -8.404 18.003 1.00 43.56 320 GLN A O 1
ATOM 2553 N N . GLU A 1 321 ? 9.915 -7.873 19.880 1.00 41.75 321 GLU A N 1
ATOM 2554 C CA . GLU A 1 321 ? 11.085 -7.856 20.741 1.00 41.75 321 GLU A CA 1
ATOM 2555 C C . GLU A 1 321 ? 11.439 -9.323 20.949 1.00 41.75 321 GLU A C 1
ATOM 2557 O O . GLU A 1 321 ? 10.771 -10.047 21.684 1.00 41.75 321 GLU A O 1
ATOM 2562 N N . ILE A 1 322 ? 12.423 -9.794 20.186 1.00 40.56 322 ILE A N 1
ATOM 2563 C CA . ILE A 1 322 ? 12.990 -11.122 20.377 1.00 40.56 322 ILE A CA 1
ATOM 2564 C C . ILE A 1 322 ? 13.568 -11.115 21.798 1.00 40.56 322 ILE A C 1
ATOM 2566 O O . ILE A 1 322 ? 14.411 -10.254 22.080 1.00 40.56 322 ILE A O 1
ATOM 2570 N N . PRO A 1 323 ? 13.143 -12.027 22.692 1.00 36.97 323 PRO A N 1
ATOM 2571 C CA . PRO A 1 323 ? 13.719 -12.128 24.024 1.00 36.97 323 PRO A CA 1
ATOM 2572 C C . PRO A 1 323 ? 15.242 -12.218 23.918 1.00 36.97 323 PRO A C 1
ATOM 2574 O O . PRO A 1 323 ? 15.773 -12.962 23.085 1.00 36.97 323 PRO A O 1
ATOM 2577 N N . ALA A 1 324 ? 15.956 -11.437 24.730 1.00 31.52 324 ALA A N 1
ATOM 2578 C CA . ALA A 1 324 ? 17.413 -11.401 24.712 1.00 31.52 324 ALA A CA 1
ATOM 2579 C C . ALA A 1 324 ? 17.985 -12.822 24.894 1.00 31.52 324 ALA A C 1
ATOM 2581 O O . ALA A 1 324 ? 17.938 -13.379 25.986 1.00 31.52 324 ALA A O 1
ATOM 2582 N N . GLY A 1 325 ? 18.503 -13.419 23.813 1.00 37.94 325 GLY A N 1
ATOM 2583 C CA . GLY A 1 325 ? 19.092 -14.765 23.828 1.00 37.94 325 GLY A CA 1
ATOM 2584 C C . GLY A 1 325 ? 18.692 -15.683 22.669 1.00 37.94 325 GLY A C 1
ATOM 2585 O O . GLY A 1 325 ? 19.440 -16.613 22.361 1.00 37.94 325 GLY A O 1
ATOM 2586 N N . GLU A 1 326 ? 17.584 -15.424 21.965 1.00 40.34 326 GLU A N 1
ATOM 2587 C CA . GLU A 1 326 ? 17.202 -16.250 20.811 1.00 40.34 326 GLU A CA 1
ATOM 2588 C C . GLU A 1 326 ? 17.966 -15.849 19.539 1.00 40.34 326 GLU A C 1
ATOM 2590 O O . GLU A 1 326 ? 17.794 -14.772 18.964 1.00 40.34 326 GLU A O 1
ATOM 2595 N N . LYS A 1 327 ? 18.835 -16.746 19.056 1.00 42.84 327 LYS A N 1
ATOM 2596 C CA . LYS A 1 327 ? 19.472 -16.596 17.742 1.00 42.84 327 LYS A CA 1
ATOM 2597 C C . LYS A 1 327 ? 18.416 -16.795 16.653 1.00 42.84 327 LYS A C 1
ATOM 2599 O O . LYS A 1 327 ? 17.855 -17.884 16.542 1.00 42.84 327 LYS A O 1
ATOM 2604 N N . LYS A 1 328 ? 18.214 -15.781 15.798 1.00 49.44 328 LYS A N 1
ATOM 2605 C CA . LYS A 1 328 ? 17.411 -15.891 14.565 1.00 49.44 328 LYS A CA 1
ATOM 2606 C C . LYS A 1 328 ? 17.741 -17.201 13.840 1.00 49.44 328 LYS A C 1
ATOM 2608 O O . LYS A 1 328 ? 18.881 -17.394 13.412 1.00 49.44 328 LYS A O 1
ATOM 2613 N N . LYS A 1 329 ? 16.736 -18.041 13.561 1.00 49.34 329 LYS A N 1
ATOM 2614 C CA . LYS A 1 329 ? 16.836 -19.200 12.639 1.00 49.34 329 LYS A CA 1
ATOM 2615 C C . LYS A 1 329 ? 17.060 -18.771 11.165 1.00 49.34 329 LYS A C 1
ATOM 2617 O O . LYS A 1 329 ? 16.868 -19.552 10.235 1.00 49.34 329 LYS A O 1
ATOM 2622 N N . GLY A 1 330 ? 17.476 -17.522 10.930 1.00 54.75 330 GLY A N 1
ATOM 2623 C CA . GLY A 1 330 ? 17.364 -16.789 9.670 1.00 54.75 330 GLY A CA 1
ATOM 2624 C C . GLY A 1 330 ? 18.433 -17.055 8.607 1.00 54.75 330 GLY A C 1
ATOM 2625 O O . GLY A 1 330 ? 18.238 -16.625 7.474 1.00 54.75 330 GLY A O 1
ATOM 2626 N N . SER A 1 331 ? 19.535 -17.761 8.895 1.00 61.25 331 SER A N 1
ATOM 2627 C CA . SER A 1 331 ? 20.634 -17.926 7.916 1.00 61.25 331 SER A CA 1
ATOM 2628 C C . SER A 1 331 ? 20.199 -18.687 6.651 1.00 61.25 331 SER A C 1
ATOM 2630 O O . SER A 1 331 ? 20.409 -18.218 5.531 1.00 61.25 331 SER A O 1
ATOM 2632 N N . ALA A 1 332 ? 19.491 -19.812 6.807 1.00 67.00 332 ALA A N 1
ATOM 2633 C CA . ALA A 1 332 ? 19.055 -20.628 5.670 1.00 67.00 332 ALA A CA 1
ATOM 2634 C C . ALA A 1 332 ? 17.966 -19.943 4.821 1.00 67.00 332 ALA A C 1
ATOM 2636 O O . ALA A 1 332 ? 18.020 -19.986 3.592 1.00 67.00 332 ALA A O 1
ATOM 2637 N N . ARG A 1 333 ? 17.002 -19.268 5.465 1.00 68.50 333 ARG A N 1
ATOM 2638 C CA . ARG A 1 333 ? 15.932 -18.521 4.779 1.00 68.50 333 ARG A CA 1
ATOM 2639 C C . ARG A 1 333 ? 16.476 -17.294 4.045 1.00 68.50 333 ARG A C 1
ATOM 2641 O O . ARG A 1 333 ? 16.089 -17.051 2.908 1.00 68.50 333 ARG A O 1
ATOM 2648 N N . THR A 1 334 ? 17.425 -16.576 4.647 1.00 73.38 334 THR A N 1
ATOM 2649 C CA . THR A 1 334 ? 18.119 -15.445 4.003 1.00 73.38 334 THR A CA 1
ATOM 2650 C C . THR A 1 334 ? 18.912 -15.903 2.787 1.00 73.38 334 THR A C 1
ATOM 2652 O O . THR A 1 334 ? 18.813 -15.290 1.729 1.00 73.38 334 THR A O 1
ATOM 2655 N N . LEU A 1 335 ? 19.629 -17.027 2.883 1.00 78.19 335 LEU A N 1
ATOM 2656 C CA . LEU A 1 335 ? 20.326 -17.603 1.734 1.00 78.19 335 LEU A CA 1
ATOM 2657 C C . LEU A 1 335 ? 19.355 -17.997 0.609 1.00 78.19 335 LEU A C 1
ATOM 2659 O O . LEU A 1 335 ? 19.652 -17.763 -0.564 1.00 78.19 335 LEU A O 1
ATOM 2663 N N . LEU A 1 336 ? 18.205 -18.589 0.950 1.00 79.62 336 LEU A N 1
ATOM 2664 C CA . LEU A 1 336 ? 17.171 -18.947 -0.023 1.00 79.62 336 LEU A CA 1
ATOM 2665 C C . LEU A 1 336 ? 16.611 -17.703 -0.722 1.00 79.62 336 LEU A C 1
ATOM 2667 O O . LEU A 1 336 ? 16.573 -17.672 -1.949 1.00 79.62 336 LEU A O 1
ATOM 2671 N N . PHE A 1 337 ? 16.268 -16.665 0.040 1.00 81.38 337 PHE A N 1
ATOM 2672 C CA . PHE A 1 337 ? 15.836 -15.375 -0.494 1.00 81.38 337 PHE A CA 1
ATOM 2673 C C . PHE A 1 337 ? 16.867 -14.767 -1.449 1.00 81.38 337 PHE A C 1
ATOM 2675 O O . PHE A 1 337 ? 16.519 -14.408 -2.570 1.00 81.38 337 PHE A O 1
ATOM 2682 N N . THR A 1 338 ? 18.143 -14.705 -1.053 1.00 83.06 338 THR A N 1
ATOM 2683 C CA . THR A 1 338 ? 19.206 -14.148 -1.901 1.00 83.06 338 THR A CA 1
ATOM 2684 C C . THR A 1 338 ? 19.330 -14.923 -3.209 1.00 83.06 338 THR A C 1
ATOM 2686 O O . THR A 1 338 ? 19.422 -14.319 -4.275 1.00 83.06 338 THR A O 1
ATOM 2689 N N . LYS A 1 339 ? 19.272 -16.261 -3.158 1.00 85.56 339 LYS A N 1
ATOM 2690 C CA . LYS A 1 339 ? 19.289 -17.104 -4.364 1.00 85.56 339 LYS A CA 1
ATOM 2691 C C . LYS A 1 339 ? 18.096 -16.822 -5.275 1.00 85.56 339 LYS A C 1
ATOM 2693 O O . LYS A 1 339 ? 18.274 -16.720 -6.486 1.00 85.56 339 LYS A O 1
ATOM 2698 N N . GLU A 1 340 ? 16.895 -16.697 -4.714 1.00 86.31 340 GLU A N 1
ATOM 2699 C CA . GLU A 1 340 ? 15.695 -16.389 -5.494 1.00 86.31 340 GLU A CA 1
ATOM 2700 C C . GLU A 1 340 ? 15.734 -14.977 -6.089 1.00 86.31 340 GLU A C 1
ATOM 2702 O O . GLU A 1 340 ? 15.359 -14.811 -7.244 1.00 86.31 340 GLU A O 1
ATOM 2707 N N . MET A 1 341 ? 16.241 -13.981 -5.358 1.00 85.19 341 MET A N 1
ATOM 2708 C CA . MET A 1 341 ? 16.406 -12.614 -5.862 1.00 85.19 341 MET A CA 1
ATOM 2709 C C . MET A 1 341 ? 17.406 -12.534 -7.010 1.00 85.19 341 MET A C 1
ATOM 2711 O O . MET A 1 341 ? 17.111 -11.922 -8.035 1.00 85.19 341 MET A O 1
ATOM 2715 N N . VAL A 1 342 ? 18.562 -13.191 -6.871 1.00 87.00 342 VAL A N 1
ATOM 2716 C CA . VAL A 1 342 ? 19.550 -13.281 -7.953 1.00 87.00 342 VAL A CA 1
ATOM 2717 C C . VAL A 1 342 ? 18.911 -13.930 -9.175 1.00 87.00 342 VAL A C 1
ATOM 2719 O O . VAL A 1 342 ? 18.960 -13.352 -10.256 1.00 87.00 342 VAL A O 1
ATOM 2722 N N . LEU A 1 343 ? 18.248 -15.079 -8.998 1.00 88.38 343 LEU A N 1
ATOM 2723 C CA . LEU A 1 343 ? 17.574 -15.786 -10.086 1.00 88.38 343 LEU A CA 1
ATOM 2724 C C . LEU A 1 343 ? 16.501 -14.915 -10.757 1.00 88.38 343 LEU A C 1
ATOM 2726 O O . LEU A 1 343 ? 16.447 -14.861 -11.981 1.00 88.38 343 LEU A O 1
ATOM 2730 N N . TYR A 1 344 ? 15.693 -14.197 -9.976 1.00 86.06 344 TYR A N 1
ATOM 2731 C CA . TYR A 1 344 ? 14.668 -13.285 -10.485 1.00 86.06 344 TYR A CA 1
ATOM 2732 C C . TYR A 1 344 ? 15.262 -12.107 -11.277 1.00 86.06 344 TYR A C 1
ATOM 2734 O O . TYR A 1 344 ? 14.668 -11.678 -12.264 1.00 86.06 344 TYR A O 1
ATOM 2742 N N . ALA A 1 345 ? 16.448 -11.622 -10.896 1.00 86.62 345 ALA A N 1
ATOM 2743 C CA . ALA A 1 345 ? 17.147 -10.533 -11.577 1.00 86.62 345 ALA A CA 1
ATOM 2744 C C . ALA A 1 345 ? 17.928 -10.972 -12.833 1.00 86.62 345 ALA A C 1
ATOM 2746 O O . ALA A 1 345 ? 18.229 -10.121 -13.673 1.00 86.62 345 ALA A O 1
ATOM 2747 N N . LEU A 1 346 ? 18.242 -12.267 -12.997 1.00 88.69 346 LEU A N 1
ATOM 2748 C CA . LEU A 1 346 ? 19.081 -12.767 -14.099 1.00 88.69 346 LEU A CA 1
ATOM 2749 C C . LEU A 1 346 ? 18.611 -12.339 -15.501 1.00 88.69 346 LEU A C 1
ATOM 2751 O O . LEU A 1 346 ? 19.466 -11.894 -16.270 1.00 88.69 346 LEU A O 1
ATOM 2755 N N . PRO A 1 347 ? 17.311 -12.404 -15.862 1.00 88.62 347 PRO A N 1
ATOM 2756 C CA . PRO A 1 347 ? 16.871 -11.953 -17.180 1.00 88.62 347 PRO A CA 1
ATOM 2757 C C . PRO A 1 347 ? 17.175 -10.471 -17.403 1.00 88.62 347 PRO A C 1
ATOM 2759 O O . PRO A 1 347 ? 17.715 -10.100 -18.437 1.00 88.62 347 PRO A O 1
ATOM 2762 N N . LEU A 1 348 ? 16.930 -9.607 -16.417 1.00 86.00 348 LEU A N 1
ATOM 2763 C CA . LEU A 1 348 ? 17.259 -8.188 -16.552 1.00 86.00 348 LEU A CA 1
ATOM 2764 C C . LEU A 1 348 ? 18.777 -7.971 -16.666 1.00 86.00 348 LEU A C 1
ATOM 2766 O O . LEU A 1 348 ? 19.227 -7.229 -17.536 1.00 86.00 348 LEU A O 1
ATOM 2770 N N . MET A 1 349 ? 19.571 -8.660 -15.839 1.00 85.12 349 MET A N 1
ATOM 2771 C CA . MET A 1 349 ? 21.035 -8.571 -15.881 1.00 85.12 349 MET A CA 1
ATOM 2772 C C . MET A 1 349 ? 21.622 -9.050 -17.211 1.00 85.12 349 MET A C 1
ATOM 2774 O O . MET A 1 349 ? 22.596 -8.471 -17.685 1.00 85.12 349 MET A O 1
ATOM 2778 N N . SER A 1 350 ? 21.011 -10.051 -17.851 1.00 84.94 350 SER A N 1
ATOM 2779 C CA . SER A 1 350 ? 21.447 -10.518 -19.171 1.00 84.94 350 SER A CA 1
ATOM 2780 C C . SER A 1 350 ? 21.304 -9.453 -20.264 1.00 84.94 350 SER A C 1
ATOM 2782 O O . SER A 1 350 ? 22.122 -9.409 -21.178 1.00 84.94 350 SER A O 1
ATOM 2784 N N . LEU A 1 351 ? 20.325 -8.546 -20.142 1.00 80.62 351 LEU A N 1
ATOM 2785 C CA . LEU A 1 351 ? 20.143 -7.435 -21.081 1.00 80.62 351 LEU A CA 1
ATOM 2786 C C . LEU A 1 351 ? 21.133 -6.298 -20.828 1.00 80.62 351 LEU A C 1
ATOM 2788 O O . LEU A 1 351 ? 21.516 -5.614 -21.770 1.00 80.62 351 LEU A O 1
ATOM 2792 N N . ILE A 1 352 ? 21.584 -6.106 -19.584 1.00 79.81 352 ILE A N 1
ATOM 2793 C CA . ILE A 1 352 ? 22.579 -5.076 -19.240 1.00 79.81 352 ILE A CA 1
ATOM 2794 C C . ILE A 1 352 ? 23.903 -5.320 -19.974 1.00 79.81 352 ILE A C 1
ATOM 2796 O O . ILE A 1 352 ? 24.593 -4.362 -20.315 1.00 79.81 352 ILE A O 1
ATOM 2800 N N . VAL A 1 353 ? 24.231 -6.576 -20.295 1.00 74.44 353 VAL A N 1
ATOM 2801 C CA . VAL A 1 353 ? 25.422 -6.926 -21.086 1.00 74.44 353 VAL A CA 1
ATOM 2802 C C . VAL A 1 353 ? 25.461 -6.161 -22.416 1.00 74.44 353 VAL A C 1
ATOM 2804 O O . VAL A 1 353 ? 26.537 -5.741 -22.829 1.00 74.44 353 VAL A O 1
ATOM 2807 N N . LEU A 1 354 ? 24.305 -5.877 -23.034 1.00 70.38 354 LEU A N 1
ATOM 2808 C CA . LEU A 1 354 ? 24.212 -5.106 -24.284 1.00 70.38 354 LEU A CA 1
ATOM 2809 C C . LEU A 1 354 ? 24.696 -3.659 -24.158 1.00 70.38 354 LEU A C 1
ATOM 2811 O O . LEU A 1 354 ? 25.117 -3.080 -25.153 1.00 70.38 354 LEU A O 1
ATOM 2815 N N . ILE A 1 355 ? 24.651 -3.074 -22.960 1.00 71.19 355 ILE A N 1
ATOM 2816 C CA . ILE A 1 355 ? 25.089 -1.691 -22.716 1.00 71.19 355 ILE A CA 1
ATOM 2817 C C . ILE A 1 355 ? 26.617 -1.579 -22.823 1.00 71.19 355 ILE A C 1
ATOM 2819 O O . ILE A 1 355 ? 27.137 -0.537 -23.213 1.00 71.19 355 ILE A O 1
ATOM 2823 N N . PHE A 1 356 ? 27.337 -2.656 -22.503 1.00 69.38 356 PHE A N 1
ATOM 2824 C CA . PHE A 1 356 ? 28.801 -2.689 -22.485 1.00 69.38 356 PHE A CA 1
ATOM 2825 C C . PHE A 1 356 ? 29.418 -3.186 -23.794 1.00 69.38 356 PHE A C 1
ATOM 2827 O O . PHE A 1 356 ? 30.642 -3.245 -23.898 1.00 69.38 356 PHE A O 1
ATOM 2834 N N . VAL A 1 357 ? 28.603 -3.538 -24.793 1.00 71.69 357 VAL A N 1
ATOM 2835 C CA . VAL A 1 357 ? 29.105 -3.913 -26.116 1.00 71.69 357 VAL A CA 1
ATOM 2836 C C . VAL A 1 357 ? 29.287 -2.633 -26.937 1.00 71.69 357 VAL A C 1
ATOM 2838 O O . VAL A 1 357 ? 28.296 -2.012 -27.314 1.00 71.69 357 VAL A O 1
ATOM 2841 N N . PRO A 1 358 ? 30.530 -2.220 -27.248 1.00 56.41 358 PRO A N 1
ATOM 2842 C CA . PRO A 1 358 ? 30.782 -0.928 -27.880 1.00 56.41 358 PRO A CA 1
ATOM 2843 C C . PRO A 1 358 ? 30.227 -0.836 -29.311 1.00 56.41 358 PRO A C 1
ATOM 2845 O O . PRO A 1 358 ? 30.060 0.268 -29.815 1.00 56.41 358 PRO A O 1
ATOM 2848 N N . HIS A 1 359 ? 29.975 -1.969 -29.981 1.00 69.38 359 HIS A N 1
ATOM 2849 C CA . HIS A 1 359 ? 29.449 -2.037 -31.349 1.00 69.38 359 HIS A CA 1
ATOM 2850 C C . HIS A 1 359 ? 28.321 -3.085 -31.433 1.00 69.38 359 HIS A C 1
ATOM 2852 O O . HIS A 1 359 ? 28.534 -4.274 -31.180 1.00 69.38 359 HIS A O 1
ATOM 2858 N N . PHE A 1 360 ? 27.106 -2.654 -31.785 1.00 71.00 360 PHE A N 1
ATOM 2859 C CA . PHE A 1 360 ? 25.939 -3.531 -31.946 1.00 71.00 360 PHE A CA 1
ATOM 2860 C C . PHE A 1 360 ? 26.021 -4.321 -33.263 1.00 71.00 360 PHE A C 1
ATOM 2862 O O . PHE A 1 360 ? 25.408 -3.946 -34.258 1.00 71.00 360 PHE A O 1
ATOM 2869 N N . HIS A 1 361 ? 26.785 -5.411 -33.281 1.00 78.50 361 HIS A N 1
ATOM 2870 C CA . HIS A 1 361 ? 26.746 -6.389 -34.371 1.00 78.50 361 HIS A CA 1
ATOM 2871 C C . HIS A 1 361 ? 25.588 -7.380 -34.174 1.00 78.50 361 HIS A C 1
ATOM 2873 O O . HIS A 1 361 ? 25.165 -7.648 -33.047 1.00 78.50 361 HIS A O 1
ATOM 2879 N N . LEU A 1 362 ? 25.077 -7.966 -35.260 1.00 81.06 362 LEU A N 1
ATOM 2880 C CA . LEU A 1 362 ? 23.920 -8.868 -35.210 1.00 81.06 362 LEU A CA 1
ATOM 2881 C C . LEU A 1 362 ? 24.181 -10.074 -34.290 1.00 81.06 362 LEU A C 1
ATOM 2883 O O . LEU A 1 362 ? 23.299 -10.501 -33.545 1.00 81.06 362 LEU A O 1
ATOM 2887 N N . GLY A 1 363 ? 25.427 -10.556 -34.264 1.00 81.88 363 GLY A N 1
ATOM 2888 C CA . GLY A 1 363 ? 25.865 -11.630 -33.373 1.00 81.88 363 GLY A CA 1
ATOM 2889 C C . GLY A 1 363 ? 25.853 -11.267 -31.882 1.00 81.88 363 GLY A C 1
ATOM 2890 O O . GLY A 1 363 ? 25.501 -12.115 -31.064 1.00 81.88 363 GLY A O 1
ATOM 2891 N N . SER A 1 364 ? 26.174 -10.023 -31.499 1.00 82.31 364 SER A N 1
ATOM 2892 C CA . SER A 1 364 ? 26.139 -9.608 -30.085 1.00 82.31 364 SER A CA 1
ATOM 2893 C C . SER A 1 364 ? 24.706 -9.410 -29.588 1.00 82.31 364 SER A C 1
ATOM 2895 O O . SER A 1 364 ? 24.383 -9.800 -28.465 1.00 82.31 364 SER A O 1
ATOM 2897 N N . ILE A 1 365 ? 23.820 -8.909 -30.455 1.00 84.25 365 ILE A N 1
ATOM 2898 C CA . ILE A 1 365 ? 22.373 -8.869 -30.207 1.00 84.25 365 ILE A CA 1
ATOM 2899 C C . ILE A 1 365 ? 21.822 -10.294 -30.060 1.00 84.25 365 ILE A C 1
ATOM 2901 O O . ILE A 1 365 ? 21.121 -10.586 -29.091 1.00 84.25 365 ILE A O 1
ATOM 2905 N N . GLY A 1 366 ? 22.185 -11.201 -30.974 1.00 85.88 366 GLY A N 1
ATOM 2906 C CA . GLY A 1 366 ? 21.793 -12.610 -30.919 1.00 85.88 366 GLY A CA 1
ATOM 2907 C C . GLY A 1 366 ? 22.242 -13.301 -29.629 1.00 85.88 366 GLY A C 1
ATOM 2908 O O . GLY A 1 366 ? 21.429 -13.927 -28.950 1.00 85.88 366 GLY A O 1
ATOM 2909 N N . GLY A 1 367 ? 23.502 -13.107 -29.230 1.00 87.31 367 GLY A N 1
ATOM 2910 C CA . GLY A 1 367 ? 24.045 -13.644 -27.980 1.00 87.31 367 GLY A CA 1
ATOM 2911 C C . GLY A 1 367 ? 23.321 -13.130 -26.732 1.00 87.31 367 GLY A C 1
ATOM 2912 O O . GLY A 1 367 ? 23.042 -13.908 -25.820 1.00 87.31 367 GLY A O 1
ATOM 2913 N N . ALA A 1 368 ? 22.946 -11.849 -26.698 1.00 87.25 368 ALA A N 1
ATOM 2914 C CA . ALA A 1 368 ? 22.188 -11.293 -25.580 1.00 87.25 368 ALA A CA 1
ATOM 2915 C C . ALA A 1 368 ? 20.751 -11.825 -25.508 1.00 87.25 368 ALA A C 1
ATOM 2917 O O . ALA A 1 368 ? 20.282 -12.163 -24.423 1.00 87.25 368 ALA A O 1
ATOM 2918 N N . ILE A 1 369 ? 20.058 -11.946 -26.647 1.00 88.88 369 ILE A N 1
ATOM 2919 C CA . ILE A 1 369 ? 18.705 -12.525 -26.704 1.00 88.88 369 ILE A CA 1
ATOM 2920 C C . ILE A 1 369 ? 18.741 -14.001 -26.280 1.00 88.88 369 ILE A C 1
ATOM 2922 O O . ILE A 1 369 ? 17.866 -14.450 -25.537 1.00 88.88 369 ILE A O 1
ATOM 2926 N N . LEU A 1 370 ? 19.775 -14.741 -26.691 1.00 91.44 370 LEU A N 1
ATOM 2927 C CA . LEU A 1 370 ? 20.004 -16.124 -26.273 1.00 91.44 370 LEU A CA 1
ATOM 2928 C C . LEU A 1 370 ? 20.205 -16.219 -24.757 1.00 91.44 370 LEU A C 1
ATOM 2930 O O . LEU A 1 370 ? 19.532 -17.013 -24.095 1.00 91.44 370 LEU A O 1
ATOM 2934 N N . LEU A 1 371 ? 21.094 -15.391 -24.199 1.00 91.38 371 LEU A N 1
ATOM 2935 C CA . LEU A 1 371 ? 21.364 -15.346 -22.761 1.00 91.38 371 LEU A CA 1
ATOM 2936 C C . LEU A 1 371 ? 20.108 -14.962 -21.965 1.00 91.38 371 LEU A C 1
ATOM 2938 O O . LEU A 1 371 ? 19.819 -15.562 -20.925 1.00 91.38 371 LEU A O 1
ATOM 2942 N N . TRP A 1 372 ? 19.326 -14.012 -22.476 1.00 93.06 372 TRP A N 1
ATOM 2943 C CA . TRP A 1 372 ? 18.038 -13.632 -21.908 1.00 93.06 372 TRP A CA 1
ATOM 2944 C C . TRP A 1 372 ? 17.036 -14.784 -21.925 1.00 93.06 372 TRP A C 1
ATOM 2946 O O . TRP A 1 372 ? 16.454 -15.107 -20.892 1.00 93.06 372 TRP A O 1
ATOM 2956 N N . GLY A 1 373 ? 16.873 -15.466 -23.060 1.00 91.69 373 GLY A N 1
ATOM 2957 C CA . GLY A 1 373 ? 15.970 -16.612 -23.176 1.00 91.69 373 GLY A CA 1
ATOM 2958 C C . GLY A 1 373 ? 16.360 -17.764 -22.243 1.00 91.69 373 GLY A C 1
ATOM 2959 O O . GLY A 1 373 ? 15.496 -18.366 -21.597 1.00 91.69 373 GLY A O 1
ATOM 2960 N N . PHE A 1 374 ? 17.662 -18.034 -22.097 1.00 93.00 374 PHE A N 1
ATOM 2961 C CA . PHE A 1 374 ? 18.176 -19.056 -21.184 1.00 93.00 374 PHE A CA 1
ATOM 2962 C C . PHE A 1 374 ? 17.923 -18.699 -19.714 1.00 93.00 374 PHE A C 1
ATOM 2964 O O . PHE A 1 374 ? 17.341 -19.490 -18.969 1.00 93.00 374 PHE A O 1
ATOM 2971 N N . THR A 1 375 ? 18.302 -17.490 -19.292 1.00 92.31 375 THR A N 1
ATOM 2972 C CA . THR A 1 375 ? 18.078 -17.025 -17.913 1.00 92.31 375 THR A CA 1
ATOM 2973 C C . THR A 1 375 ? 16.590 -16.929 -17.574 1.00 92.31 375 THR A C 1
ATOM 2975 O O . THR A 1 375 ? 16.181 -17.322 -16.480 1.00 92.31 375 THR A O 1
ATOM 2978 N N . PHE A 1 376 ? 15.751 -16.507 -18.523 1.00 91.62 376 PHE A N 1
ATOM 2979 C CA . PHE A 1 376 ? 14.300 -16.501 -18.362 1.00 91.62 376 PHE A CA 1
ATOM 2980 C C . PHE A 1 376 ? 13.729 -17.922 -18.241 1.00 91.62 376 PHE A C 1
ATOM 2982 O O . PHE A 1 376 ? 12.875 -18.167 -17.392 1.00 91.62 376 PHE A O 1
ATOM 2989 N N . SER A 1 377 ? 14.259 -18.898 -18.984 1.00 89.88 377 SER A N 1
ATOM 2990 C CA . SER A 1 377 ? 13.867 -20.310 -18.848 1.00 89.88 377 SER A CA 1
ATOM 2991 C C . SER A 1 377 ? 14.171 -20.876 -17.454 1.00 89.88 377 SER A C 1
ATOM 2993 O O . SER A 1 377 ? 13.352 -21.614 -16.903 1.00 89.88 377 SER A O 1
ATOM 2995 N N . LEU A 1 378 ? 15.305 -20.500 -16.844 1.00 90.19 378 LEU A N 1
ATOM 2996 C CA . LEU A 1 378 ? 15.639 -20.884 -15.463 1.00 90.19 378 LEU A CA 1
ATOM 2997 C C . LEU A 1 378 ? 14.635 -20.310 -14.454 1.00 90.19 378 LEU A C 1
ATOM 2999 O O . LEU A 1 378 ? 14.186 -21.015 -13.546 1.00 90.19 378 LEU A O 1
ATOM 3003 N N . VAL A 1 379 ? 14.243 -19.046 -14.640 1.00 89.38 379 VAL A N 1
ATOM 3004 C CA . VAL A 1 379 ? 13.191 -18.397 -13.847 1.00 89.38 379 VAL A CA 1
ATOM 3005 C C . VAL A 1 379 ? 11.870 -19.155 -13.988 1.00 89.38 379 VAL A C 1
ATOM 3007 O O . VAL A 1 379 ? 11.254 -19.479 -12.975 1.00 89.38 379 VAL A O 1
ATOM 3010 N N . LEU A 1 380 ? 11.455 -19.507 -15.209 1.00 88.00 380 LEU A N 1
ATOM 3011 C CA . LEU A 1 380 ? 10.209 -20.245 -15.450 1.00 88.00 380 LEU A CA 1
ATOM 3012 C C . LEU A 1 380 ? 10.214 -21.646 -14.831 1.00 88.00 380 LEU A C 1
ATOM 3014 O O . LEU A 1 380 ? 9.210 -22.062 -14.252 1.00 88.00 380 LEU A O 1
ATOM 3018 N N . ALA A 1 381 ? 11.342 -22.356 -14.898 1.00 86.56 381 ALA A N 1
ATOM 3019 C CA . ALA A 1 381 ? 11.490 -23.673 -14.282 1.00 86.56 381 ALA A CA 1
ATOM 3020 C C . ALA A 1 381 ? 11.302 -23.621 -12.756 1.00 86.56 381 ALA A C 1
ATOM 3022 O O . ALA A 1 381 ? 10.701 -24.526 -12.175 1.00 86.56 381 ALA A O 1
ATOM 3023 N N . LYS A 1 382 ? 11.769 -22.543 -12.111 1.00 86.31 382 LYS A N 1
ATOM 3024 C CA . LYS A 1 382 ? 11.550 -22.303 -10.679 1.00 86.31 382 LYS A CA 1
ATOM 3025 C C . LYS A 1 382 ? 10.132 -21.811 -10.379 1.00 86.31 382 LYS A C 1
ATOM 3027 O O . LYS A 1 382 ? 9.561 -22.206 -9.366 1.00 86.31 382 LYS A O 1
ATOM 3032 N N . GLN A 1 383 ? 9.561 -20.988 -11.262 1.00 84.12 383 GLN A N 1
ATOM 3033 C CA . GLN A 1 383 ? 8.209 -20.447 -11.122 1.00 84.12 383 GLN A CA 1
ATOM 3034 C C . GLN A 1 383 ? 7.122 -21.510 -11.194 1.00 84.12 383 GLN A C 1
ATOM 3036 O O . GLN A 1 383 ? 6.125 -21.381 -10.485 1.00 84.12 383 GLN A O 1
ATOM 3041 N N . TYR A 1 384 ? 7.296 -22.527 -12.036 1.00 84.62 384 TYR A N 1
ATOM 3042 C CA . TYR A 1 384 ? 6.279 -23.539 -12.305 1.00 84.62 384 TYR A CA 1
ATOM 3043 C C . TYR A 1 384 ? 6.831 -24.945 -12.029 1.00 84.62 384 TYR A C 1
ATOM 3045 O O . TYR A 1 384 ? 7.072 -25.714 -12.968 1.00 84.62 384 TYR A O 1
ATOM 3053 N N . PRO A 1 385 ? 7.041 -25.309 -10.747 1.00 77.69 385 PRO A N 1
ATOM 3054 C CA . PRO A 1 385 ? 7.552 -26.626 -10.397 1.00 77.69 385 PRO A CA 1
ATOM 3055 C C . PRO A 1 385 ? 6.561 -27.715 -10.822 1.00 77.69 385 PRO A C 1
ATOM 3057 O O . PRO A 1 385 ? 5.349 -27.598 -10.625 1.00 77.69 385 PRO A O 1
ATOM 3060 N N . ARG A 1 386 ? 7.082 -28.811 -11.385 1.00 70.00 386 ARG A N 1
ATOM 3061 C CA . ARG A 1 386 ? 6.300 -29.988 -11.804 1.00 70.00 386 ARG A CA 1
ATOM 3062 C C . ARG A 1 386 ? 6.029 -30.931 -10.621 1.00 70.00 386 ARG A C 1
ATOM 3064 O O . ARG A 1 386 ? 6.329 -32.118 -10.690 1.00 70.00 386 ARG A O 1
ATOM 3071 N N . ILE A 1 387 ? 5.511 -30.393 -9.519 1.00 68.12 387 ILE A N 1
ATOM 3072 C CA . ILE A 1 387 ? 5.161 -31.152 -8.306 1.00 68.12 387 ILE A CA 1
ATOM 3073 C C . ILE A 1 387 ? 3.639 -31.373 -8.285 1.00 68.12 387 ILE A C 1
ATOM 3075 O O . ILE A 1 387 ? 2.885 -30.582 -8.859 1.00 68.12 387 ILE A O 1
ATOM 3079 N N . LYS A 1 388 ? 3.172 -32.472 -7.674 1.00 67.88 388 LYS A N 1
ATOM 3080 C CA . LYS A 1 388 ? 1.731 -32.724 -7.499 1.00 67.88 388 LYS A CA 1
ATOM 3081 C C . LYS A 1 388 ? 1.113 -31.622 -6.617 1.00 67.88 388 LYS A C 1
ATOM 3083 O O . LYS A 1 388 ? 1.760 -31.207 -5.662 1.00 67.88 388 LYS A O 1
ATOM 3088 N N . PRO A 1 389 ? -0.102 -31.142 -6.934 1.00 63.09 389 PRO A N 1
ATOM 3089 C CA . PRO A 1 389 ? -0.738 -30.076 -6.169 1.00 63.09 389 PRO A CA 1
ATOM 3090 C C . PRO A 1 389 ? -1.056 -30.535 -4.743 1.00 63.09 389 PRO A C 1
ATOM 3092 O O . PRO A 1 389 ? -1.626 -31.613 -4.564 1.00 63.09 389 PRO A O 1
ATOM 3095 N N . SER A 1 390 ? -0.703 -29.706 -3.762 1.00 63.38 390 SER A N 1
ATOM 3096 C CA . SER A 1 390 ? -1.009 -29.924 -2.344 1.00 63.38 390 SER A CA 1
ATOM 3097 C C . SER A 1 390 ? -2.474 -29.573 -2.036 1.00 63.38 390 SER A C 1
ATOM 3099 O O . SER A 1 390 ? -3.089 -28.774 -2.756 1.00 63.38 390 SER A O 1
ATOM 3101 N N . SER A 1 391 ? -3.046 -30.182 -0.989 1.00 61.53 391 SER A N 1
ATOM 3102 C CA . SER A 1 391 ? -4.414 -29.899 -0.523 1.00 61.53 391 SER A CA 1
ATOM 3103 C C . SER A 1 391 ? -4.467 -28.630 0.347 1.00 61.53 391 SER A C 1
ATOM 3105 O O . SER A 1 391 ? -3.429 -28.152 0.798 1.00 61.53 391 SER A O 1
ATOM 3107 N N . ALA A 1 392 ? -5.659 -28.073 0.604 1.00 55.19 392 ALA A N 1
ATOM 3108 C CA . ALA A 1 392 ? -5.828 -26.842 1.394 1.00 55.19 392 ALA A CA 1
ATOM 3109 C C . ALA A 1 392 ? -5.181 -26.913 2.793 1.00 55.19 392 ALA A C 1
ATOM 3111 O O . ALA A 1 392 ? -4.538 -25.958 3.222 1.00 55.19 392 ALA A O 1
ATOM 3112 N N . ALA A 1 393 ? -5.284 -28.065 3.465 1.00 53.03 393 ALA A N 1
ATOM 3113 C CA . ALA A 1 393 ? -4.707 -28.294 4.791 1.00 53.03 393 ALA A CA 1
ATOM 3114 C C . ALA A 1 393 ? -3.168 -28.329 4.784 1.00 53.03 393 ALA A C 1
ATOM 3116 O O . ALA A 1 393 ? -2.535 -27.993 5.780 1.00 53.03 393 ALA A O 1
ATOM 3117 N N . ASP A 1 394 ? -2.556 -28.680 3.651 1.00 55.75 394 ASP A N 1
ATOM 3118 C CA . ASP A 1 394 ? -1.101 -28.683 3.516 1.00 55.75 394 ASP A CA 1
ATOM 3119 C C . ASP A 1 394 ? -0.553 -27.257 3.348 1.00 55.75 394 ASP A C 1
ATOM 3121 O O . ASP A 1 394 ? 0.603 -27.004 3.681 1.00 55.75 394 ASP A O 1
ATOM 3125 N N . ILE A 1 395 ? -1.349 -26.304 2.849 1.00 57.19 395 ILE A N 1
ATOM 3126 C CA . ILE A 1 395 ? -0.891 -24.946 2.500 1.00 57.19 395 ILE A CA 1
ATOM 3127 C C . ILE A 1 395 ? -0.424 -24.166 3.733 1.00 57.19 395 ILE A C 1
ATOM 3129 O O . ILE A 1 395 ? 0.641 -23.552 3.684 1.00 57.19 395 ILE A O 1
ATOM 3133 N N . SER A 1 396 ? -1.154 -24.251 4.848 1.00 52.12 396 SER A N 1
ATOM 3134 C CA . SER A 1 396 ? -0.786 -23.597 6.114 1.00 52.12 396 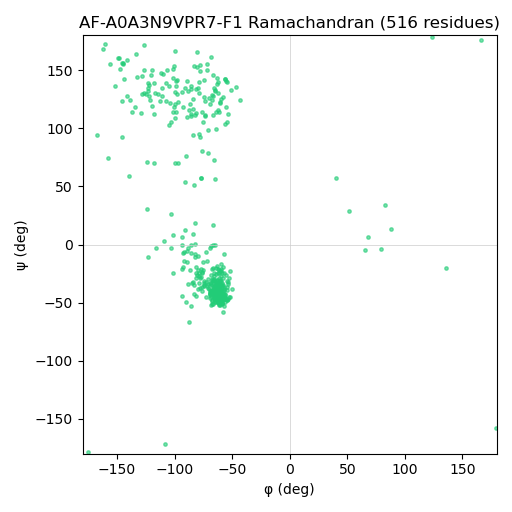SER A CA 1
ATOM 3135 C C . SER A 1 396 ? 0.524 -24.133 6.712 1.00 52.12 396 SER A C 1
ATOM 3137 O O . SER A 1 396 ? 1.175 -23.448 7.495 1.00 52.12 396 SER A O 1
ATOM 3139 N N . SER A 1 397 ? 0.955 -25.334 6.306 1.00 48.84 397 SER A N 1
ATOM 3140 C CA . SER A 1 397 ? 2.215 -25.949 6.746 1.00 48.84 397 SER A CA 1
ATOM 3141 C C . SER A 1 397 ? 3.432 -25.592 5.871 1.00 48.84 397 SER A C 1
ATOM 3143 O O . SER A 1 397 ? 4.580 -25.781 6.289 1.00 48.84 397 SER A O 1
ATOM 3145 N N . HIS A 1 398 ? 3.226 -25.052 4.660 1.00 52.28 398 HIS A N 1
ATOM 3146 C CA . HIS A 1 398 ? 4.321 -24.696 3.751 1.00 52.28 398 HIS A CA 1
ATOM 3147 C C . HIS A 1 398 ? 4.969 -23.368 4.168 1.00 52.28 398 HIS A C 1
ATOM 3149 O O . HIS A 1 398 ? 4.571 -22.281 3.766 1.00 52.28 398 HIS A O 1
ATOM 3155 N N . SER A 1 399 ? 6.047 -23.478 4.943 1.00 50.09 399 SER A N 1
ATOM 3156 C CA . SER A 1 399 ? 6.767 -22.358 5.570 1.00 50.09 399 SER A CA 1
ATOM 3157 C C . SER A 1 399 ? 7.473 -21.343 4.640 1.00 50.09 399 SER A C 1
ATOM 3159 O O . SER A 1 399 ? 8.079 -20.397 5.146 1.00 50.09 399 SER A O 1
ATOM 3161 N N . HIS A 1 400 ? 7.437 -21.492 3.306 1.00 59.66 400 HIS A N 1
ATOM 3162 C CA . HIS A 1 400 ? 8.092 -20.548 2.385 1.00 59.66 400 HIS A CA 1
ATOM 3163 C C . HIS A 1 400 ? 7.331 -20.364 1.062 1.00 59.66 400 HIS A C 1
ATOM 3165 O O . HIS A 1 400 ? 7.569 -21.073 0.083 1.00 59.66 400 HIS A O 1
ATOM 3171 N N . ILE A 1 401 ? 6.457 -19.358 1.021 1.00 65.38 401 ILE A N 1
ATOM 3172 C CA . ILE A 1 401 ? 5.836 -18.842 -0.207 1.00 65.38 401 ILE A CA 1
ATOM 3173 C C . ILE A 1 401 ? 6.633 -17.605 -0.647 1.00 65.38 401 ILE A C 1
ATOM 3175 O O . ILE A 1 401 ? 6.876 -16.706 0.164 1.00 65.38 401 ILE A O 1
ATOM 3179 N N . SER A 1 402 ? 7.056 -17.549 -1.914 1.00 71.75 402 SER A N 1
ATOM 3180 C CA . SER A 1 402 ? 7.814 -16.417 -2.467 1.00 71.75 402 SER A CA 1
ATOM 3181 C C . SER A 1 402 ? 7.192 -15.835 -3.737 1.00 71.75 402 SER A C 1
ATOM 3183 O O . SER A 1 402 ? 6.240 -16.388 -4.293 1.00 71.75 402 SER A O 1
ATOM 3185 N N . ALA A 1 403 ? 7.728 -14.701 -4.211 1.00 69.81 403 ALA A N 1
ATOM 3186 C CA . ALA A 1 403 ? 7.352 -14.151 -5.519 1.00 69.81 403 ALA A CA 1
ATOM 3187 C C . ALA A 1 403 ? 7.725 -15.102 -6.656 1.00 69.81 403 ALA A C 1
ATOM 3189 O O . ALA A 1 403 ? 6.998 -15.231 -7.646 1.00 69.81 403 ALA A O 1
ATOM 3190 N N . LEU A 1 404 ? 8.878 -15.758 -6.512 1.00 79.12 404 LEU A N 1
ATOM 3191 C CA . LEU A 1 404 ? 9.449 -16.590 -7.551 1.00 79.12 404 LEU A CA 1
ATOM 3192 C C . LEU A 1 404 ? 8.882 -18.010 -7.508 1.00 79.12 404 LEU A C 1
ATOM 3194 O O . LEU A 1 404 ? 8.394 -18.488 -8.526 1.00 79.12 404 LEU A O 1
ATOM 3198 N N . SER A 1 405 ? 8.919 -18.679 -6.359 1.00 76.75 405 SER A N 1
ATOM 3199 C CA . SER A 1 405 ? 8.529 -20.084 -6.225 1.00 76.75 405 SER A CA 1
ATOM 3200 C C . SER A 1 405 ? 7.039 -20.202 -5.924 1.00 76.75 405 SER A C 1
ATOM 3202 O O . SER A 1 405 ? 6.598 -19.870 -4.827 1.00 76.75 405 SER A O 1
ATOM 3204 N N . GLY A 1 406 ? 6.268 -20.692 -6.897 1.00 75.69 406 GLY A N 1
ATOM 3205 C CA . GLY A 1 406 ? 4.846 -20.967 -6.709 1.00 75.69 406 GLY A CA 1
ATOM 3206 C C . GLY A 1 406 ? 4.604 -22.355 -6.113 1.00 75.69 406 GLY A C 1
ATOM 3207 O O . GLY A 1 406 ? 5.161 -23.337 -6.609 1.00 75.69 406 GLY A O 1
ATOM 3208 N N . THR A 1 407 ? 3.738 -22.462 -5.104 1.00 79.44 407 THR A N 1
ATOM 3209 C CA . THR A 1 407 ? 3.323 -23.760 -4.538 1.00 79.44 407 THR A CA 1
ATOM 3210 C C . THR A 1 407 ? 2.123 -24.292 -5.322 1.00 79.44 407 THR A C 1
ATOM 3212 O O . THR A 1 407 ? 1.074 -23.647 -5.305 1.00 79.44 407 THR A O 1
ATOM 3215 N N . PRO A 1 408 ? 2.228 -25.428 -6.036 1.00 82.31 408 PRO A N 1
ATOM 3216 C CA . PRO A 1 408 ? 1.110 -25.950 -6.812 1.00 82.31 408 PRO A CA 1
ATOM 3217 C C . PRO A 1 408 ? -0.027 -26.373 -5.879 1.00 82.31 408 PRO A C 1
ATOM 3219 O O . PRO A 1 408 ? 0.197 -27.055 -4.881 1.00 82.31 408 PRO A O 1
ATOM 3222 N N . MET A 1 409 ? -1.254 -26.001 -6.227 1.00 79.56 409 MET A N 1
ATOM 3223 C CA . MET A 1 409 ? -2.429 -26.248 -5.395 1.00 79.56 409 MET A CA 1
ATOM 3224 C C . MET A 1 409 ? -3.655 -26.621 -6.224 1.00 79.56 409 MET A C 1
ATOM 3226 O O . MET A 1 409 ? -3.753 -26.311 -7.420 1.00 79.56 409 MET A O 1
ATOM 3230 N N . ARG A 1 410 ? -4.605 -27.282 -5.562 1.00 82.94 410 ARG A N 1
ATOM 3231 C CA . ARG A 1 410 ? -5.950 -27.513 -6.082 1.00 82.94 410 ARG A CA 1
ATOM 3232 C C . ARG A 1 410 ? -6.959 -27.258 -4.969 1.00 82.94 410 ARG A C 1
ATOM 3234 O O . ARG A 1 410 ? -6.967 -27.980 -3.977 1.00 82.94 410 ARG A O 1
ATOM 3241 N N . LEU A 1 411 ? -7.777 -26.228 -5.145 1.00 79.69 411 LEU A N 1
ATOM 3242 C CA . LEU A 1 411 ? -8.748 -25.772 -4.156 1.00 79.69 411 LEU A CA 1
ATOM 3243 C C . LEU A 1 411 ? -10.158 -25.840 -4.731 1.00 79.69 411 LEU A C 1
ATOM 3245 O O . LEU A 1 411 ? -10.357 -25.616 -5.925 1.00 79.69 411 LEU A O 1
ATOM 3249 N N . LYS A 1 412 ? -11.124 -26.140 -3.865 1.00 83.31 412 LYS A N 1
ATOM 3250 C CA . LYS A 1 412 ? -12.551 -26.070 -4.176 1.00 83.31 412 LYS A CA 1
ATOM 3251 C C . LYS A 1 412 ? -13.168 -24.931 -3.390 1.00 83.31 412 LYS A C 1
ATOM 3253 O O . LYS A 1 412 ? -12.869 -24.782 -2.209 1.00 83.31 412 LYS A O 1
ATOM 3258 N N . GLY A 1 413 ? -13.986 -24.124 -4.044 1.00 81.00 413 GLY A N 1
ATOM 3259 C CA . GLY A 1 413 ? -14.572 -22.961 -3.403 1.00 81.00 413 GLY A CA 1
ATOM 3260 C C . GLY A 1 413 ? -15.561 -22.229 -4.288 1.00 81.00 413 GLY A C 1
ATOM 3261 O O . GLY A 1 413 ? -15.825 -22.632 -5.422 1.00 81.00 413 GLY A O 1
ATOM 3262 N N . ILE A 1 414 ? -16.100 -21.144 -3.749 1.00 79.06 414 ILE A N 1
ATOM 3263 C CA . ILE A 1 414 ? -16.988 -20.234 -4.473 1.00 79.06 414 ILE A CA 1
ATOM 3264 C C . ILE A 1 414 ? -16.125 -19.114 -5.051 1.00 79.06 414 ILE A C 1
ATOM 3266 O O . ILE A 1 414 ? -15.280 -18.557 -4.347 1.00 79.06 414 ILE A O 1
ATOM 3270 N N . LEU A 1 415 ? -16.301 -18.826 -6.341 1.00 76.38 415 LEU A N 1
ATOM 3271 C CA . LEU A 1 415 ? -15.579 -17.760 -7.024 1.00 76.38 415 LEU A CA 1
ATOM 3272 C C . LEU A 1 415 ? -16.470 -16.526 -7.128 1.00 76.38 415 LEU A C 1
ATOM 3274 O O . LEU A 1 415 ? -17.530 -16.577 -7.743 1.00 76.38 415 LEU A O 1
ATOM 3278 N N . THR A 1 416 ? -16.014 -15.417 -6.563 1.00 73.75 416 THR A N 1
ATOM 3279 C CA . THR A 1 416 ? -16.739 -14.147 -6.575 1.00 73.75 416 THR A CA 1
ATOM 3280 C C . THR A 1 416 ? -16.004 -13.151 -7.458 1.00 73.75 416 THR A C 1
ATOM 3282 O O . THR A 1 416 ? -14.812 -12.905 -7.269 1.00 73.75 416 THR A O 1
ATOM 3285 N N . GLN A 1 417 ? -16.717 -12.549 -8.406 1.00 73.88 417 GLN A N 1
ATOM 3286 C CA . GLN A 1 417 ? -16.195 -11.493 -9.268 1.00 73.88 417 GLN A CA 1
ATOM 3287 C C . GLN A 1 417 ? -16.457 -10.121 -8.647 1.00 73.88 417 GLN A C 1
ATOM 3289 O O . GLN A 1 417 ? -17.552 -9.845 -8.158 1.00 73.88 417 GLN A O 1
ATOM 3294 N N . LYS A 1 418 ? -15.440 -9.256 -8.650 1.00 68.31 418 LYS A N 1
ATOM 3295 C CA . LYS A 1 418 ? -15.519 -7.887 -8.138 1.00 68.31 418 LYS A CA 1
ATOM 3296 C C . LYS A 1 418 ? -15.004 -6.901 -9.167 1.00 68.31 418 LYS A C 1
ATOM 3298 O O . LYS A 1 418 ? -13.896 -7.025 -9.688 1.00 68.31 418 LYS A O 1
ATOM 3303 N N . GLU A 1 419 ? -15.810 -5.884 -9.417 1.00 64.94 419 GLU A N 1
ATOM 3304 C CA . GLU A 1 419 ? -15.419 -4.744 -10.231 1.00 64.94 419 GLU A CA 1
ATOM 3305 C C . GLU A 1 419 ? -14.562 -3.757 -9.443 1.00 64.94 419 GLU A C 1
ATOM 3307 O O . GLU A 1 419 ? -14.912 -3.353 -8.333 1.00 64.94 419 GLU A O 1
ATOM 3312 N N . ILE A 1 420 ? -13.474 -3.305 -10.063 1.00 60.81 420 ILE A N 1
ATOM 3313 C CA . ILE A 1 420 ? -12.667 -2.192 -9.555 1.00 60.81 420 ILE A CA 1
ATOM 3314 C C . ILE A 1 420 ? -13.246 -0.876 -10.089 1.00 60.81 420 ILE A C 1
ATOM 3316 O O . ILE A 1 420 ? -13.807 -0.076 -9.348 1.00 60.81 420 ILE A O 1
ATOM 3320 N N . PHE A 1 421 ? -13.160 -0.684 -11.404 1.00 55.22 421 PHE A N 1
ATOM 3321 C CA . PHE A 1 421 ? -13.699 0.441 -12.161 1.00 55.22 421 PHE A CA 1
ATOM 3322 C C . PHE A 1 421 ? -14.144 -0.087 -13.523 1.00 55.22 421 PHE A C 1
ATOM 3324 O O . PHE A 1 421 ? -13.574 -1.067 -13.995 1.00 55.22 421 PHE A O 1
ATOM 3331 N N . SER A 1 422 ? -15.072 0.601 -14.190 1.00 46.00 422 SER A N 1
ATOM 3332 C CA . SER A 1 422 ? -15.659 0.186 -15.477 1.00 46.00 422 SER A CA 1
ATOM 3333 C C . SER A 1 422 ? -14.657 -0.052 -16.624 1.00 46.00 422 SER A C 1
ATOM 3335 O O . SER A 1 422 ? -15.051 -0.533 -17.676 1.00 46.00 422 SER A O 1
ATOM 3337 N N . PHE A 1 423 ? -13.375 0.288 -16.443 1.00 36.88 423 PHE A N 1
ATOM 3338 C CA . PHE A 1 423 ? -12.311 0.162 -17.446 1.00 36.88 423 PHE A CA 1
ATOM 3339 C C . PHE A 1 423 ? -11.192 -0.826 -17.069 1.00 36.88 423 PHE A C 1
ATOM 3341 O O . PHE A 1 423 ? -10.256 -1.002 -17.847 1.00 36.88 423 PHE A O 1
ATOM 3348 N N . PHE A 1 424 ? -11.234 -1.435 -15.880 1.00 46.25 424 PHE A N 1
ATOM 3349 C CA . PHE A 1 424 ? -10.209 -2.381 -15.423 1.00 46.25 424 PHE A CA 1
ATOM 3350 C C . PHE A 1 424 ? -10.769 -3.808 -15.375 1.00 46.25 424 PHE A C 1
ATOM 3352 O O . PHE A 1 424 ? -11.943 -3.974 -15.046 1.00 46.25 424 PHE A O 1
ATOM 3359 N N . PRO A 1 425 ? -9.946 -4.839 -15.656 1.00 53.31 425 PRO A N 1
ATOM 3360 C CA . PRO A 1 425 ? -10.382 -6.228 -15.566 1.00 53.31 425 PRO A CA 1
ATOM 3361 C C . PRO A 1 425 ? -10.921 -6.540 -14.165 1.00 53.31 425 PRO A C 1
ATOM 3363 O O . PRO A 1 425 ? -10.395 -6.051 -13.160 1.00 53.31 425 PRO A O 1
ATOM 3366 N N . HIS A 1 426 ? -11.975 -7.353 -14.104 1.00 59.97 426 HIS A N 1
ATOM 3367 C CA . HIS A 1 426 ? -12.562 -7.766 -12.836 1.00 59.97 426 HIS A CA 1
ATOM 3368 C C . HIS A 1 426 ? -11.555 -8.588 -12.020 1.00 59.97 426 HIS A C 1
ATOM 3370 O O . HIS A 1 426 ? -10.794 -9.396 -12.558 1.00 59.97 426 HIS A O 1
ATOM 3376 N N . LEU A 1 427 ? -11.561 -8.410 -10.701 1.00 68.38 427 LEU A N 1
ATOM 3377 C CA . LEU A 1 427 ? -10.817 -9.277 -9.792 1.00 68.38 427 LEU A CA 1
ATOM 3378 C C . LEU A 1 427 ? -11.690 -10.449 -9.384 1.00 68.38 427 LEU A C 1
ATOM 3380 O O . LEU A 1 427 ? -12.880 -10.286 -9.118 1.00 68.38 427 LEU A O 1
ATOM 3384 N N . LEU A 1 428 ? -11.079 -11.621 -9.294 1.00 73.31 428 LEU A N 1
ATOM 3385 C CA . LEU A 1 428 ? -11.744 -12.820 -8.816 1.00 73.31 428 LEU A CA 1
ATOM 3386 C C . LEU A 1 428 ? -11.226 -13.152 -7.427 1.00 73.31 428 LEU A C 1
ATOM 3388 O O . LEU A 1 428 ? -10.030 -13.054 -7.157 1.00 73.31 428 LEU A O 1
ATOM 3392 N N . PHE A 1 429 ? -12.134 -13.562 -6.556 1.00 73.25 429 PHE A N 1
ATOM 3393 C CA . PHE A 1 429 ? -11.834 -13.989 -5.199 1.00 73.25 429 PHE A CA 1
ATOM 3394 C C . PHE A 1 429 ? -12.345 -15.408 -5.010 1.00 73.25 429 PHE A C 1
ATOM 3396 O O . PHE A 1 429 ? -13.503 -15.690 -5.302 1.00 73.25 429 PHE A O 1
ATOM 3403 N N . LEU A 1 430 ? -11.477 -16.302 -4.544 1.00 73.50 430 LEU A N 1
ATOM 3404 C CA . LEU A 1 430 ? -11.841 -17.666 -4.186 1.00 73.50 430 LEU A CA 1
ATOM 3405 C C . LEU A 1 430 ? -12.070 -17.742 -2.676 1.00 73.50 430 LEU A C 1
ATOM 3407 O O . LEU A 1 430 ? -11.154 -17.471 -1.898 1.00 73.50 430 LEU A O 1
ATOM 3411 N N . GLN A 1 431 ? -13.266 -18.169 -2.280 1.00 74.50 431 GLN A N 1
ATOM 3412 C CA . GLN A 1 431 ? -13.612 -18.464 -0.893 1.00 74.50 431 GLN A CA 1
ATOM 3413 C C . GLN A 1 431 ? -13.563 -19.981 -0.656 1.00 74.50 431 GLN A C 1
ATOM 3415 O O . GLN A 1 431 ? -14.304 -20.735 -1.292 1.00 74.50 431 GLN A O 1
ATOM 3420 N N . CYS A 1 432 ? -12.687 -20.440 0.244 1.00 70.06 432 CYS A N 1
ATOM 3421 C CA . CYS A 1 432 ? -12.449 -21.859 0.537 1.00 70.06 432 CYS A CA 1
ATOM 3422 C C . CYS A 1 432 ? -12.115 -22.066 2.022 1.00 70.06 432 CYS A C 1
ATOM 3424 O O . CYS A 1 432 ? -11.116 -21.520 2.469 1.00 70.06 432 CYS A O 1
ATOM 3426 N N . GLN A 1 433 ? -12.873 -22.906 2.748 1.00 62.31 433 GLN A N 1
ATOM 3427 C CA . GLN A 1 433 ? -12.557 -23.368 4.121 1.00 62.31 433 GLN A CA 1
ATOM 3428 C C . GLN A 1 433 ? -11.976 -22.253 5.025 1.00 62.31 433 GLN A C 1
ATOM 3430 O O . GLN A 1 433 ? -10.850 -22.363 5.500 1.00 62.31 433 GLN A O 1
ATOM 3435 N N . ASP A 1 434 ? -12.722 -21.154 5.184 1.00 57.94 434 ASP A N 1
ATOM 3436 C CA . ASP A 1 434 ? -12.366 -19.957 5.976 1.00 57.94 434 ASP A CA 1
ATOM 3437 C C . ASP A 1 434 ? -11.206 -19.088 5.451 1.00 57.94 434 ASP A C 1
ATOM 3439 O O . ASP A 1 434 ? -10.819 -18.113 6.095 1.00 57.94 434 ASP A O 1
ATOM 3443 N N . MET A 1 435 ? -10.678 -19.385 4.262 1.00 62.69 435 MET A N 1
ATOM 3444 C CA . MET A 1 435 ? -9.702 -18.553 3.558 1.00 62.69 435 MET A CA 1
ATOM 3445 C C . MET A 1 435 ? -10.358 -17.819 2.390 1.00 62.69 435 MET A C 1
ATOM 3447 O O . MET A 1 435 ? -11.100 -18.400 1.592 1.00 62.69 435 MET A O 1
ATOM 3451 N N . GLU A 1 436 ? -10.022 -16.541 2.258 1.00 66.75 436 GLU A N 1
ATOM 3452 C CA . GLU A 1 436 ? -10.435 -15.689 1.149 1.00 66.75 436 GLU A CA 1
ATOM 3453 C C . GLU A 1 436 ? -9.188 -15.226 0.398 1.00 66.75 436 GLU A C 1
ATOM 3455 O O . GLU A 1 436 ? -8.363 -14.487 0.939 1.00 66.75 436 GLU A O 1
ATOM 3460 N N . LEU A 1 437 ? -9.020 -15.695 -0.843 1.00 68.25 437 LEU A N 1
ATOM 3461 C CA . LEU A 1 437 ? -7.820 -15.420 -1.629 1.00 68.25 437 LEU A CA 1
ATOM 3462 C C . LEU A 1 437 ? -8.131 -14.759 -2.969 1.00 68.25 437 LEU A C 1
ATOM 3464 O O . LEU A 1 437 ? -8.976 -15.261 -3.713 1.00 68.25 437 LEU A O 1
ATOM 3468 N N . PRO A 1 438 ? -7.390 -13.700 -3.345 1.00 67.75 438 PRO A N 1
ATOM 3469 C CA . PRO A 1 438 ? -7.380 -13.212 -4.714 1.00 67.75 438 PRO A CA 1
ATOM 3470 C C . PRO A 1 438 ? -6.945 -14.325 -5.678 1.00 67.75 438 PRO A C 1
ATOM 3472 O O . PRO A 1 438 ? -5.889 -14.944 -5.516 1.00 67.75 438 PRO A O 1
ATOM 3475 N N . ALA A 1 439 ? -7.752 -14.568 -6.704 1.00 67.56 439 ALA A N 1
ATOM 3476 C CA . ALA A 1 439 ? -7.449 -15.446 -7.822 1.00 67.56 439 ALA A CA 1
ATOM 3477 C C . ALA A 1 439 ? -7.073 -14.578 -9.030 1.00 67.56 439 ALA A C 1
ATOM 3479 O O . ALA A 1 439 ? -7.918 -13.943 -9.661 1.00 67.56 439 ALA A O 1
ATOM 3480 N N . GLU A 1 440 ? -5.780 -14.532 -9.348 1.00 71.12 440 GLU A N 1
ATOM 3481 C CA . GLU A 1 440 ? -5.275 -13.746 -10.468 1.00 71.12 440 GLU A CA 1
ATOM 3482 C C . GLU A 1 440 ? -5.363 -14.578 -11.753 1.00 71.12 440 GLU A C 1
ATOM 3484 O O . GLU A 1 440 ? -4.655 -15.578 -11.931 1.00 71.12 440 GLU A O 1
ATOM 3489 N N . ILE A 1 441 ? -6.237 -14.151 -12.666 1.00 67.69 441 ILE A N 1
ATOM 3490 C CA . ILE A 1 441 ? -6.301 -14.688 -14.024 1.00 67.69 441 ILE A CA 1
ATOM 3491 C C . ILE A 1 441 ? -5.425 -13.830 -14.927 1.00 67.69 441 ILE A C 1
ATOM 3493 O O . ILE A 1 441 ? -5.680 -12.648 -15.131 1.00 67.69 441 ILE A O 1
ATOM 3497 N N . LYS A 1 442 ? -4.394 -14.451 -15.504 1.00 64.81 442 LYS A N 1
ATOM 3498 C CA . LYS A 1 442 ? -3.571 -13.836 -16.548 1.00 64.81 442 LYS A CA 1
ATOM 3499 C C . LYS A 1 442 ? -4.024 -14.360 -17.903 1.00 64.81 442 LYS A C 1
ATOM 3501 O O . LYS A 1 442 ? -3.819 -15.539 -18.214 1.00 64.81 442 LYS A O 1
ATOM 3506 N N . ALA A 1 443 ? -4.662 -13.481 -18.669 1.00 54.88 443 ALA A N 1
ATOM 3507 C CA . ALA A 1 443 ? -5.053 -13.689 -20.058 1.00 54.88 443 ALA A CA 1
ATOM 3508 C C . ALA A 1 443 ? -4.058 -13.005 -21.006 1.00 54.88 443 ALA A C 1
ATOM 3510 O O . ALA A 1 443 ? -3.376 -12.056 -20.619 1.00 54.88 443 ALA A O 1
ATOM 3511 N N . LEU A 1 444 ? -3.941 -13.510 -22.236 1.00 48.28 444 LEU A N 1
ATOM 3512 C CA . LEU A 1 444 ? -2.984 -12.988 -23.218 1.00 48.28 444 LEU A CA 1
ATOM 3513 C C . LEU A 1 444 ? -3.512 -11.735 -23.937 1.00 48.28 444 LEU A C 1
ATOM 3515 O O . LEU A 1 444 ? -2.719 -10.925 -24.411 1.00 48.28 444 LEU A O 1
ATOM 3519 N N . SER A 1 445 ? -4.834 -11.565 -23.999 1.00 45.38 445 SER A N 1
ATOM 3520 C CA . SER A 1 445 ? -5.495 -10.452 -24.676 1.00 45.38 445 SER A CA 1
ATOM 3521 C C . SER A 1 445 ? -6.413 -9.690 -23.713 1.00 45.38 445 SER A C 1
ATOM 3523 O O . SER A 1 445 ? -7.237 -10.323 -23.056 1.00 45.38 445 SER A O 1
ATOM 3525 N N . PRO A 1 446 ? -6.346 -8.343 -23.663 1.00 42.66 446 PRO A N 1
ATOM 3526 C CA . PRO A 1 446 ? -7.367 -7.515 -23.014 1.00 42.66 446 PRO A CA 1
ATOM 3527 C C . PRO A 1 446 ? -8.751 -7.636 -23.673 1.00 42.66 446 PRO A C 1
ATOM 3529 O O . PRO A 1 446 ? -9.742 -7.287 -23.051 1.00 42.66 446 PRO A O 1
ATOM 3532 N N . ALA A 1 447 ? -8.805 -8.084 -24.935 1.00 36.00 447 ALA A N 1
ATOM 3533 C CA . ALA A 1 447 ? -10.030 -8.219 -25.728 1.00 36.00 447 ALA A CA 1
ATOM 3534 C C . ALA A 1 447 ? -10.680 -9.608 -25.613 1.00 36.00 447 ALA A C 1
ATOM 3536 O O . ALA A 1 447 ? -11.773 -9.826 -26.128 1.00 36.00 447 ALA A O 1
ATOM 3537 N N . GLU A 1 448 ? -10.025 -10.558 -24.943 1.00 44.34 448 GLU A N 1
ATOM 3538 C CA . GLU A 1 448 ? -10.727 -11.727 -24.432 1.00 44.34 448 GLU A CA 1
ATOM 3539 C C . GLU A 1 448 ? -11.456 -11.263 -23.167 1.00 44.34 448 GLU A C 1
ATOM 3541 O O . GLU A 1 448 ? -10.872 -11.264 -22.082 1.00 44.34 448 GLU A O 1
ATOM 3546 N N . ASN A 1 449 ? -12.718 -10.837 -23.307 1.00 47.41 449 ASN A N 1
ATOM 3547 C CA . ASN A 1 449 ? -13.654 -10.588 -22.200 1.00 47.41 449 ASN A CA 1
ATOM 3548 C C . ASN A 1 449 ? -13.976 -11.906 -21.468 1.00 47.41 449 ASN A C 1
ATOM 3550 O O . ASN A 1 449 ? -15.120 -12.322 -21.330 1.00 47.41 449 ASN A O 1
ATOM 3554 N N . ILE A 1 450 ? -12.936 -12.583 -20.980 1.00 52.53 450 ILE A N 1
ATOM 3555 C CA . ILE A 1 450 ? -12.991 -13.792 -20.161 1.00 52.53 450 ILE A CA 1
ATOM 3556 C C . ILE A 1 450 ? -13.872 -13.538 -18.934 1.00 52.53 450 ILE A C 1
ATOM 3558 O O . ILE A 1 450 ? -14.554 -14.443 -18.471 1.00 52.53 450 ILE A O 1
ATOM 3562 N N . TYR A 1 451 ? -13.893 -12.297 -18.448 1.00 52.16 451 TYR A N 1
ATOM 3563 C CA . TYR A 1 451 ? -14.675 -11.874 -17.296 1.00 52.16 451 TYR A CA 1
ATOM 3564 C C . TYR A 1 451 ? -16.167 -11.637 -17.576 1.00 52.16 451 TYR A C 1
ATOM 3566 O O . TYR A 1 451 ? -16.951 -11.807 -16.647 1.00 52.16 451 TYR A O 1
ATOM 3574 N N . ASP A 1 452 ? -16.577 -11.292 -18.802 1.00 49.66 452 ASP A N 1
ATOM 3575 C CA . ASP A 1 452 ? -18.001 -11.037 -19.099 1.00 49.66 452 ASP A CA 1
ATOM 3576 C C . ASP A 1 452 ? -18.800 -12.347 -19.159 1.00 49.66 452 ASP A C 1
ATOM 3578 O O . ASP A 1 452 ? -19.941 -12.404 -18.708 1.00 49.66 452 ASP A O 1
ATOM 3582 N N . ASP A 1 453 ? -18.168 -13.430 -19.627 1.00 48.22 453 ASP A N 1
ATOM 3583 C CA . ASP A 1 453 ? -18.786 -14.760 -19.725 1.00 48.22 453 ASP A CA 1
ATOM 3584 C C . ASP A 1 453 ? -18.614 -15.617 -18.452 1.00 48.22 453 ASP A C 1
ATOM 3586 O O . ASP A 1 453 ? -19.183 -16.709 -18.347 1.00 48.22 453 ASP A O 1
ATOM 3590 N N . MET A 1 454 ? -17.851 -15.154 -17.453 1.00 54.06 454 MET A N 1
ATOM 3591 C CA . MET A 1 454 ? -17.655 -15.863 -16.180 1.00 54.06 454 MET A CA 1
ATOM 3592 C C . MET A 1 454 ? -18.690 -15.465 -15.118 1.00 54.06 454 MET A C 1
ATOM 3594 O O . MET A 1 454 ? -18.350 -15.170 -13.976 1.00 54.06 454 MET A O 1
ATOM 3598 N N . HIS A 1 455 ? -19.983 -15.566 -15.441 1.00 52.88 455 HIS A N 1
ATOM 3599 C CA . HIS A 1 455 ? -21.019 -15.713 -14.407 1.00 52.88 455 HIS A CA 1
ATOM 3600 C C . HIS A 1 455 ? -20.910 -17.111 -13.785 1.00 52.88 455 HIS A C 1
ATOM 3602 O O . HIS A 1 455 ? -21.606 -18.061 -14.157 1.00 52.88 455 HIS A O 1
ATOM 3608 N N . ILE A 1 456 ? -19.945 -17.273 -12.882 1.00 58.47 456 ILE A N 1
ATOM 3609 C CA . ILE A 1 456 ? -19.684 -18.548 -12.224 1.00 58.47 456 ILE A CA 1
ATOM 3610 C C . ILE A 1 456 ? -20.523 -18.632 -10.951 1.00 58.47 456 ILE A C 1
ATOM 3612 O O . ILE A 1 456 ? -20.020 -18.533 -9.838 1.00 58.47 456 ILE A O 1
ATOM 3616 N N . ASP A 1 457 ? -21.815 -18.893 -11.130 1.00 56.56 457 ASP A N 1
ATOM 3617 C CA . ASP A 1 457 ? -22.660 -19.336 -10.028 1.00 56.56 457 ASP A CA 1
ATOM 3618 C C . ASP A 1 457 ? -22.330 -20.799 -9.690 1.00 56.56 457 ASP A C 1
ATOM 3620 O O . ASP A 1 457 ? -22.581 -21.731 -10.474 1.00 56.56 457 ASP A O 1
ATOM 3624 N N . GLY A 1 458 ? -21.742 -21.004 -8.511 1.00 66.88 458 GLY A N 1
ATOM 3625 C CA . GLY A 1 458 ? -21.561 -22.315 -7.889 1.00 66.88 458 GLY A CA 1
ATOM 3626 C C . GLY A 1 458 ? -20.120 -22.681 -7.533 1.00 66.88 458 GLY A C 1
ATOM 3627 O O . GLY A 1 458 ? -19.167 -21.940 -7.761 1.00 66.88 458 GLY A O 1
ATOM 3628 N N . GLU A 1 459 ? -19.975 -23.866 -6.945 1.00 76.56 459 GLU A N 1
ATOM 3629 C CA . GLU A 1 459 ? -18.687 -24.399 -6.511 1.00 76.56 459 GLU A CA 1
ATOM 3630 C C . GLU A 1 459 ? -17.788 -24.720 -7.719 1.00 76.56 459 GLU A C 1
ATOM 3632 O O . GLU A 1 459 ? -18.185 -25.422 -8.661 1.00 76.56 459 GLU A O 1
ATOM 3637 N N . VAL A 1 460 ? -16.560 -24.207 -7.683 1.00 81.94 460 VAL A N 1
ATOM 3638 C CA . VAL A 1 460 ? -15.524 -24.458 -8.684 1.00 81.94 460 VAL A CA 1
ATOM 3639 C C . VAL A 1 460 ? -14.306 -25.110 -8.066 1.00 81.94 460 VAL A C 1
ATOM 3641 O O . VAL A 1 460 ? -13.949 -24.871 -6.916 1.00 81.94 460 VAL A O 1
ATOM 3644 N N . GLU A 1 461 ? -13.624 -25.907 -8.878 1.00 84.19 461 GLU A N 1
ATOM 3645 C CA . GLU A 1 461 ? -12.295 -26.414 -8.581 1.00 84.19 461 GLU A CA 1
ATOM 3646 C C . GLU A 1 461 ? -11.266 -25.593 -9.366 1.00 84.19 461 GLU A C 1
ATOM 3648 O O . GLU A 1 461 ? -11.226 -25.624 -10.602 1.00 84.19 461 GLU A O 1
ATOM 3653 N N . ILE A 1 462 ? -10.426 -24.854 -8.643 1.00 81.81 462 ILE A N 1
ATOM 3654 C CA . ILE A 1 462 ? -9.322 -24.073 -9.199 1.00 81.81 462 ILE A CA 1
ATOM 3655 C C . ILE A 1 462 ? -8.029 -24.854 -9.012 1.00 81.81 462 ILE A C 1
ATOM 3657 O O . ILE A 1 462 ? -7.705 -25.319 -7.919 1.00 81.81 462 ILE A O 1
ATOM 3661 N N . SER A 1 463 ? -7.257 -24.971 -10.089 1.00 84.94 463 SER A N 1
ATOM 3662 C CA . SER A 1 463 ? -5.877 -25.445 -10.028 1.00 84.94 463 SER A CA 1
ATOM 3663 C C . SER A 1 463 ? -4.922 -24.360 -10.504 1.00 84.94 463 SER A C 1
ATOM 3665 O O . SER A 1 463 ? -5.199 -23.644 -11.470 1.00 84.94 463 SER A O 1
ATOM 3667 N N . GLY A 1 464 ? -3.795 -24.228 -9.814 1.00 84.62 464 GLY A N 1
ATOM 3668 C CA . GLY A 1 464 ? -2.864 -23.128 -10.029 1.00 84.62 464 GLY A CA 1
ATOM 3669 C C . GLY A 1 464 ? -1.671 -23.198 -9.091 1.00 84.62 464 GLY A C 1
ATOM 3670 O O . GLY A 1 464 ? -1.347 -24.266 -8.564 1.00 84.62 464 GLY A O 1
ATOM 3671 N N . TRP A 1 465 ? -1.032 -22.052 -8.885 1.00 84.00 465 TRP A N 1
ATOM 3672 C CA . TRP A 1 465 ? 0.083 -21.907 -7.954 1.00 84.00 465 TRP A CA 1
ATOM 3673 C C . TRP A 1 465 ? -0.208 -20.801 -6.943 1.00 84.00 465 TRP A C 1
ATOM 3675 O O . TRP A 1 465 ? -0.537 -19.683 -7.338 1.00 84.00 465 TRP A O 1
ATOM 3685 N N . LEU A 1 466 ? -0.035 -21.098 -5.652 1.00 78.88 466 LEU A N 1
ATOM 3686 C CA . LEU A 1 466 ? 0.030 -20.076 -4.613 1.00 78.88 466 LEU A CA 1
ATOM 3687 C C . LEU A 1 466 ? 1.289 -19.254 -4.817 1.00 78.88 466 LEU A C 1
ATOM 3689 O O . LEU A 1 466 ? 2.385 -19.817 -4.880 1.00 78.88 466 LEU A O 1
ATOM 3693 N N . ARG A 1 467 ? 1.143 -17.938 -4.873 1.00 77.06 467 ARG A N 1
ATOM 3694 C CA . ARG A 1 467 ? 2.261 -17.004 -4.953 1.00 77.06 467 ARG A CA 1
ATOM 3695 C C . ARG A 1 467 ? 2.080 -15.876 -3.965 1.00 77.06 467 ARG A C 1
ATOM 3697 O O . ARG A 1 467 ? 0.979 -15.613 -3.489 1.00 77.06 467 ARG A O 1
ATOM 3704 N N . ARG A 1 468 ? 3.186 -15.173 -3.731 1.00 74.44 468 ARG A N 1
ATOM 3705 C CA . ARG A 1 468 ? 3.195 -13.956 -2.934 1.00 74.44 468 ARG A CA 1
ATOM 3706 C C . ARG A 1 468 ? 3.897 -12.826 -3.666 1.00 74.44 468 ARG A C 1
ATOM 3708 O O . ARG A 1 468 ? 5.103 -12.904 -3.867 1.00 74.44 468 ARG A O 1
ATOM 3715 N N . ASN A 1 469 ? 3.167 -11.783 -4.060 1.00 66.19 469 ASN A N 1
ATOM 3716 C CA . ASN A 1 469 ? 3.758 -10.582 -4.660 1.00 66.19 469 ASN A CA 1
ATOM 3717 C C . ASN A 1 469 ? 2.760 -9.411 -4.734 1.00 66.19 469 ASN A C 1
ATOM 3719 O O . ASN A 1 469 ? 2.050 -9.305 -5.733 1.00 66.19 469 ASN A O 1
ATOM 3723 N N . PRO A 1 470 ? 2.713 -8.486 -3.762 1.00 62.56 470 PRO A N 1
ATOM 3724 C CA . PRO A 1 470 ? 3.209 -8.530 -2.378 1.00 62.56 470 PRO A CA 1
ATOM 3725 C C . PRO A 1 470 ? 2.216 -9.163 -1.373 1.00 62.56 470 PRO A C 1
ATOM 3727 O O . PRO A 1 470 ? 2.557 -9.387 -0.207 1.00 62.56 470 PRO A O 1
ATOM 3730 N N . TYR A 1 471 ? 0.996 -9.449 -1.827 1.00 65.75 471 TYR A N 1
ATOM 3731 C CA . TYR A 1 471 ? -0.033 -10.218 -1.129 1.00 65.75 471 TYR A CA 1
ATOM 3732 C C . TYR A 1 471 ? -0.067 -11.656 -1.639 1.00 65.75 471 TYR A C 1
ATOM 3734 O O . TYR A 1 471 ? 0.549 -11.974 -2.662 1.00 65.75 471 TYR A O 1
ATOM 3742 N N . ASN A 1 472 ? -0.759 -12.523 -0.907 1.00 72.94 472 ASN A N 1
ATOM 3743 C CA . ASN A 1 472 ? -0.950 -13.902 -1.315 1.00 72.94 472 ASN A CA 1
ATOM 3744 C C . ASN A 1 472 ? -2.057 -13.972 -2.371 1.00 72.94 472 ASN A C 1
ATOM 3746 O O . ASN A 1 472 ? -3.125 -13.392 -2.190 1.00 72.94 472 ASN A O 1
ATOM 3750 N N . TYR A 1 473 ? -1.796 -14.658 -3.477 1.00 74.62 473 TYR A N 1
ATOM 3751 C CA . TYR A 1 473 ? -2.770 -14.845 -4.548 1.00 74.62 473 TYR A CA 1
ATOM 3752 C C . TYR A 1 473 ? -2.562 -16.186 -5.241 1.00 74.62 473 TYR A C 1
ATOM 3754 O O . TYR A 1 473 ? -1.487 -16.791 -5.187 1.00 74.62 473 TYR A O 1
ATOM 3762 N N . ILE A 1 474 ? -3.602 -16.642 -5.926 1.00 78.06 474 ILE A N 1
ATOM 3763 C CA . ILE A 1 474 ? -3.569 -17.861 -6.724 1.00 78.06 474 ILE A CA 1
ATOM 3764 C C . ILE A 1 474 ? -3.361 -17.460 -8.181 1.00 78.06 474 ILE A C 1
ATOM 3766 O O . ILE A 1 474 ? -4.237 -16.846 -8.783 1.00 78.06 474 ILE A O 1
ATOM 3770 N N . GLU A 1 475 ? -2.217 -17.820 -8.765 1.00 82.81 475 GLU A N 1
ATOM 3771 C CA . GLU A 1 475 ? -2.038 -17.737 -10.217 1.00 82.81 475 GLU A CA 1
ATOM 3772 C C . GLU A 1 475 ? -2.798 -18.905 -10.857 1.00 82.81 475 GLU A C 1
ATOM 3774 O O . GLU A 1 475 ? -2.386 -20.070 -10.759 1.00 82.81 475 GLU A O 1
ATOM 3779 N N . VAL A 1 476 ? -3.939 -18.597 -11.474 1.00 80.56 476 VAL A N 1
ATOM 3780 C CA . VAL A 1 476 ? -4.875 -19.603 -11.983 1.00 80.56 476 VAL A CA 1
ATOM 3781 C C . VAL A 1 476 ? -4.326 -20.268 -13.245 1.00 80.56 476 VAL A C 1
ATOM 3783 O O . VAL A 1 476 ? -4.069 -19.615 -14.257 1.00 80.56 476 VAL A O 1
ATOM 3786 N N . LYS A 1 477 ? -4.214 -21.601 -13.218 1.00 81.62 477 LYS A N 1
ATOM 3787 C CA . LYS A 1 477 ? -3.912 -22.418 -14.401 1.00 81.62 477 LYS A CA 1
ATOM 3788 C C . LYS A 1 477 ? -5.181 -22.853 -15.117 1.00 81.62 477 LYS A C 1
ATOM 3790 O O . LYS A 1 477 ? -5.258 -22.784 -16.342 1.00 81.62 477 LYS A O 1
ATOM 3795 N N . GLU A 1 478 ? -6.129 -23.389 -14.357 1.00 80.31 478 GLU A N 1
ATOM 3796 C CA . GLU A 1 478 ? -7.344 -24.003 -14.881 1.00 80.31 478 GLU A CA 1
ATOM 3797 C C . GLU A 1 478 ? -8.476 -23.888 -13.856 1.00 80.31 478 GLU A C 1
ATOM 3799 O O . GLU A 1 478 ? -8.257 -24.155 -12.672 1.00 80.31 478 GLU A O 1
ATOM 3804 N N . ILE A 1 479 ? -9.675 -23.538 -14.331 1.00 78.62 479 ILE A N 1
ATOM 3805 C CA . ILE A 1 479 ? -10.917 -23.510 -13.545 1.00 78.62 479 ILE A CA 1
ATOM 3806 C C . ILE A 1 479 ? -11.863 -24.573 -14.102 1.00 78.62 479 ILE A C 1
ATOM 3808 O O . ILE A 1 479 ? -12.117 -24.631 -15.313 1.00 78.62 479 ILE A O 1
ATOM 3812 N N . ARG A 1 480 ? -12.396 -25.420 -13.219 1.00 78.81 480 ARG A N 1
ATOM 3813 C CA . ARG A 1 480 ? -13.345 -26.486 -13.559 1.00 78.81 480 ARG A CA 1
ATOM 3814 C C . ARG A 1 480 ? -14.632 -26.338 -12.761 1.00 78.81 480 ARG A C 1
ATOM 3816 O O . ARG A 1 480 ? -14.586 -26.092 -11.560 1.00 78.81 480 ARG A O 1
ATOM 3823 N N . ARG A 1 481 ? -15.774 -26.565 -13.416 1.00 77.62 481 ARG A N 1
ATOM 3824 C CA . ARG A 1 481 ? -17.056 -26.746 -12.717 1.00 77.62 481 ARG A CA 1
ATOM 3825 C C . ARG A 1 481 ? -17.167 -28.179 -12.198 1.00 77.62 481 ARG A C 1
ATOM 3827 O O . ARG A 1 481 ? -16.647 -29.102 -12.833 1.00 77.62 481 ARG A O 1
ATOM 3834 N N . SER A 1 482 ? -17.923 -28.387 -11.121 1.00 61.69 482 SER A N 1
ATOM 3835 C CA . SER A 1 482 ? -18.203 -29.714 -10.541 1.00 61.69 482 SER A CA 1
ATOM 3836 C C . SER A 1 482 ? -18.736 -30.747 -11.556 1.00 61.69 482 SER A C 1
ATOM 3838 O O . SER A 1 482 ? -18.525 -31.944 -11.386 1.00 61.69 482 SER A O 1
ATOM 3840 N N . SER A 1 483 ? -19.324 -30.305 -12.677 1.00 58.50 483 SER A N 1
ATOM 3841 C CA . SER A 1 483 ? -19.789 -31.142 -13.798 1.00 58.50 483 SER A CA 1
ATOM 3842 C C . SER A 1 483 ? -18.705 -31.561 -14.815 1.00 58.50 483 SER A C 1
ATOM 3844 O O . SER A 1 483 ? -19.025 -31.960 -15.933 1.00 58.50 483 SER A O 1
ATOM 3846 N N . ARG A 1 484 ? -17.411 -31.494 -14.458 1.00 54.69 484 ARG A N 1
ATOM 3847 C CA . ARG A 1 484 ? -16.231 -31.855 -15.286 1.00 54.69 484 ARG A CA 1
ATOM 3848 C C . ARG A 1 484 ? -15.966 -30.993 -16.531 1.00 54.69 484 ARG A C 1
ATOM 3850 O O . ARG A 1 484 ? -14.929 -31.194 -17.167 1.00 54.69 484 ARG A O 1
ATOM 3857 N N . LYS A 1 485 ? -16.817 -30.024 -16.887 1.00 58.38 485 LYS A N 1
ATOM 3858 C CA . LYS A 1 485 ? -16.539 -29.111 -18.010 1.00 58.38 485 LYS A CA 1
ATOM 3859 C C . LYS A 1 485 ? -15.476 -28.082 -17.597 1.00 58.38 485 LYS A C 1
ATOM 3861 O O . LYS A 1 485 ? -15.604 -27.422 -16.563 1.00 58.38 485 LYS A O 1
ATOM 3866 N N . LYS A 1 486 ? -14.406 -27.973 -18.392 1.00 59.56 486 LYS A N 1
ATOM 3867 C CA . LYS A 1 486 ? -13.365 -26.949 -18.223 1.00 59.56 486 LYS A CA 1
ATOM 3868 C C . LYS A 1 486 ? -13.952 -25.588 -18.589 1.00 59.56 486 LYS A C 1
ATOM 3870 O O . LYS A 1 486 ? -14.506 -25.463 -19.677 1.00 59.56 486 LYS A O 1
ATOM 3875 N N . ILE A 1 487 ? -13.842 -24.614 -17.687 1.00 62.91 487 ILE A N 1
ATOM 3876 C CA . ILE A 1 487 ? -14.335 -23.245 -17.901 1.00 62.91 487 ILE A CA 1
ATOM 3877 C C . ILE A 1 487 ? -13.206 -22.378 -18.457 1.00 62.91 487 ILE A C 1
ATOM 3879 O O . ILE A 1 487 ? -13.396 -21.657 -19.426 1.00 62.91 487 ILE A O 1
ATOM 3883 N N . PHE A 1 488 ? -12.008 -22.497 -17.881 1.00 67.06 488 PHE A N 1
ATOM 3884 C CA . PHE A 1 488 ? -10.874 -21.651 -18.237 1.00 67.06 488 PHE A CA 1
ATOM 3885 C C . PHE A 1 488 ? -9.560 -22.430 -18.178 1.00 67.06 488 PHE A C 1
ATOM 3887 O O . PHE A 1 488 ? -9.364 -23.250 -17.278 1.00 67.06 488 PHE A O 1
ATOM 3894 N N . SER A 1 489 ? -8.645 -22.152 -19.110 1.00 63.00 489 SER A N 1
ATOM 3895 C CA . SER A 1 489 ? -7.255 -22.607 -19.055 1.00 63.00 489 SER A CA 1
ATOM 3896 C C . SER A 1 489 ? -6.325 -21.486 -19.507 1.00 63.00 489 SER A C 1
ATOM 3898 O O . SER A 1 489 ? -6.459 -20.964 -20.611 1.00 63.00 489 SER A O 1
ATOM 3900 N N . SER A 1 490 ? -5.366 -21.126 -18.655 1.00 67.25 490 SER A N 1
ATOM 3901 C CA . SER A 1 490 ? -4.438 -20.036 -18.932 1.00 67.25 490 SER A CA 1
ATOM 3902 C C . SER A 1 490 ? -3.409 -20.442 -19.993 1.00 67.25 490 SER A C 1
ATOM 3904 O O . SER A 1 490 ? -2.503 -21.241 -19.736 1.00 67.25 490 SER A O 1
ATOM 3906 N N . GLN A 1 491 ? -3.515 -19.847 -21.184 1.00 70.69 491 GLN A N 1
ATOM 3907 C CA . GLN A 1 491 ? -2.481 -19.938 -22.223 1.00 70.69 491 GLN A CA 1
ATOM 3908 C C . GLN A 1 491 ? -1.257 -19.063 -21.916 1.00 70.69 491 GLN A C 1
ATOM 3910 O O . GLN A 1 491 ? -0.188 -19.256 -22.492 1.00 70.69 491 GLN A O 1
ATOM 3915 N N . TYR A 1 492 ? -1.380 -18.127 -20.974 1.00 71.94 492 TYR A N 1
ATOM 3916 C CA . TYR A 1 492 ? -0.322 -17.196 -20.591 1.00 71.94 492 TYR A CA 1
ATOM 3917 C C . TYR A 1 492 ? 0.960 -17.906 -20.132 1.00 71.94 492 TYR A C 1
ATOM 3919 O O . TYR A 1 492 ? 2.067 -17.516 -20.502 1.00 71.94 492 TYR A O 1
ATOM 3927 N N . ILE A 1 493 ? 0.823 -19.003 -19.384 1.00 76.38 493 ILE A N 1
ATOM 3928 C CA . ILE A 1 493 ? 1.971 -19.802 -18.933 1.00 76.38 493 ILE A CA 1
ATOM 3929 C C . ILE A 1 493 ? 2.677 -20.445 -20.129 1.00 76.38 493 ILE A C 1
ATOM 3931 O O . ILE A 1 493 ? 3.902 -20.404 -20.214 1.00 76.38 493 ILE A O 1
ATOM 3935 N N . LEU A 1 494 ? 1.914 -20.994 -21.080 1.00 79.88 494 LEU A N 1
ATOM 3936 C CA . LEU A 1 494 ? 2.465 -21.562 -22.311 1.00 79.88 494 LEU A CA 1
ATOM 3937 C C . LEU A 1 494 ? 3.211 -20.490 -23.119 1.00 79.88 494 LEU A C 1
ATOM 3939 O O . LEU A 1 494 ? 4.314 -20.741 -23.594 1.00 79.88 494 LEU A O 1
ATOM 3943 N N . CYS A 1 495 ? 2.655 -19.279 -23.200 1.00 80.94 495 CYS A N 1
ATOM 3944 C CA . CYS A 1 495 ? 3.273 -18.152 -23.895 1.00 80.94 495 CYS A CA 1
ATOM 3945 C C . CYS A 1 495 ? 4.593 -17.721 -23.251 1.00 80.94 495 CYS A C 1
ATOM 3947 O O . CYS A 1 495 ? 5.544 -17.438 -23.971 1.00 80.94 495 CYS A O 1
ATOM 3949 N N . LYS A 1 496 ? 4.704 -17.734 -21.915 1.00 84.44 496 LYS A N 1
ATOM 3950 C CA . LYS A 1 496 ? 5.987 -17.487 -21.235 1.00 84.44 496 LYS A CA 1
ATOM 3951 C C . LYS A 1 496 ? 7.060 -18.480 -21.679 1.00 84.44 496 LYS A C 1
ATOM 3953 O O . LYS A 1 496 ? 8.164 -18.062 -22.021 1.00 84.44 496 LYS A O 1
ATOM 3958 N N . PHE A 1 497 ? 6.733 -19.774 -21.712 1.00 85.94 497 PHE A N 1
ATOM 3959 C CA . PHE A 1 497 ? 7.656 -20.797 -22.210 1.00 85.94 497 PHE A CA 1
ATOM 3960 C C . PHE A 1 497 ? 7.976 -20.589 -23.694 1.00 85.94 497 PHE A C 1
ATOM 3962 O O . PHE A 1 497 ? 9.140 -20.669 -24.074 1.00 85.94 497 PHE A O 1
ATOM 3969 N N . PHE A 1 498 ? 6.981 -20.258 -24.519 1.00 87.75 498 PHE A N 1
ATOM 3970 C CA . PHE A 1 498 ? 7.189 -19.972 -25.938 1.00 87.75 498 PHE A CA 1
ATOM 3971 C C . PHE A 1 498 ? 8.120 -18.774 -26.160 1.00 87.75 498 PHE A C 1
ATOM 3973 O O . PHE A 1 498 ? 9.038 -18.871 -26.963 1.00 87.75 498 PHE A O 1
ATOM 3980 N N . ILE A 1 499 ? 7.949 -17.678 -25.415 1.00 88.06 499 ILE A N 1
ATOM 3981 C CA . ILE A 1 499 ? 8.837 -16.507 -25.467 1.00 88.06 499 ILE A CA 1
ATOM 3982 C C . ILE A 1 499 ? 10.253 -16.893 -25.030 1.00 88.06 499 ILE A C 1
ATOM 3984 O O . ILE A 1 499 ? 11.216 -16.530 -25.695 1.00 88.06 499 ILE A O 1
ATOM 3988 N N . ALA A 1 500 ? 10.396 -17.655 -23.943 1.00 89.88 500 ALA A N 1
ATOM 3989 C CA . ALA A 1 500 ? 11.706 -18.065 -23.448 1.00 89.88 500 ALA A CA 1
ATOM 3990 C C . ALA A 1 500 ? 12.470 -18.918 -24.476 1.00 89.88 500 ALA A C 1
ATOM 3992 O O . ALA A 1 500 ? 13.602 -18.589 -24.833 1.00 89.88 500 ALA A O 1
ATOM 3993 N N . TYR A 1 501 ? 11.839 -19.973 -25.001 1.00 92.00 501 TYR A N 1
ATOM 3994 C CA . TYR A 1 501 ? 12.454 -20.854 -25.998 1.00 92.00 501 TYR A CA 1
ATOM 3995 C C . TYR A 1 501 ? 12.591 -20.188 -27.371 1.00 92.00 501 TYR A C 1
ATOM 3997 O O . TYR A 1 501 ? 13.595 -20.388 -28.053 1.00 92.00 501 TYR A O 1
ATOM 4005 N N . GLY A 1 502 ? 11.624 -19.356 -27.755 1.00 91.00 502 GLY A N 1
ATOM 4006 C CA . GLY A 1 502 ? 11.654 -18.560 -28.978 1.00 91.00 502 GLY A CA 1
ATOM 4007 C C . GLY A 1 502 ? 12.822 -17.579 -28.989 1.00 91.00 502 GLY A C 1
ATOM 4008 O O . GLY A 1 502 ? 13.528 -17.501 -29.988 1.00 91.00 502 GLY A O 1
ATOM 4009 N N . SER A 1 503 ? 13.102 -16.911 -27.866 1.00 91.62 503 SER A N 1
ATOM 4010 C CA . SER A 1 503 ? 14.287 -16.057 -27.723 1.00 91.62 503 SER A CA 1
ATOM 4011 C C . SER A 1 503 ? 15.591 -16.851 -27.825 1.00 91.62 503 SER A C 1
ATOM 4013 O O . SER A 1 503 ? 16.524 -16.395 -28.476 1.00 91.62 503 SER A O 1
ATOM 4015 N N . ILE A 1 504 ? 15.665 -18.064 -27.264 1.00 92.88 504 ILE A N 1
ATOM 4016 C CA . ILE A 1 504 ? 16.854 -18.923 -27.431 1.00 92.88 504 ILE A CA 1
ATOM 4017 C C . ILE A 1 504 ? 17.081 -19.242 -28.916 1.00 92.88 504 ILE A C 1
ATOM 4019 O O . ILE A 1 504 ? 18.193 -19.073 -29.417 1.00 92.88 504 ILE A O 1
ATOM 4023 N N . PHE A 1 505 ? 16.032 -19.661 -29.629 1.00 93.56 505 PHE A N 1
ATOM 4024 C CA . PHE A 1 505 ? 16.120 -19.985 -31.054 1.00 93.56 505 PHE A CA 1
ATOM 4025 C C . PHE A 1 505 ? 16.468 -18.759 -31.909 1.00 93.56 505 PHE A C 1
ATOM 4027 O O . PHE A 1 505 ? 17.358 -18.828 -32.753 1.00 93.56 505 PHE A O 1
ATOM 4034 N N . LEU A 1 506 ? 15.809 -17.624 -31.659 1.00 91.62 506 LEU A N 1
ATOM 4035 C CA . LEU A 1 506 ? 16.071 -16.365 -32.352 1.00 91.62 506 LEU A CA 1
ATOM 4036 C C . LEU A 1 506 ? 17.510 -15.893 -32.125 1.00 91.62 506 LEU A C 1
ATOM 4038 O O . LEU A 1 506 ? 18.182 -15.495 -33.072 1.00 91.62 506 LEU A O 1
ATOM 4042 N N . GLY A 1 507 ? 17.998 -15.975 -30.887 1.00 90.12 507 GLY A N 1
ATOM 4043 C CA . GLY A 1 507 ? 19.370 -15.616 -30.552 1.00 90.12 507 GLY A CA 1
ATOM 4044 C C . GLY A 1 507 ? 20.395 -16.469 -31.303 1.00 90.12 507 GLY A C 1
ATOM 4045 O O . GLY A 1 507 ? 21.302 -15.920 -31.926 1.00 90.12 507 GLY A O 1
ATOM 4046 N N . LEU A 1 508 ? 20.200 -17.794 -31.334 1.00 92.31 508 LEU A N 1
ATOM 4047 C CA . LEU A 1 508 ? 21.031 -18.715 -32.123 1.00 92.31 508 LEU A CA 1
ATOM 4048 C C . LEU A 1 508 ? 20.995 -18.381 -33.620 1.00 92.31 508 LEU A C 1
ATOM 4050 O O . LEU A 1 508 ? 22.037 -18.330 -34.270 1.00 92.31 508 LEU A O 1
ATOM 4054 N N . PHE A 1 509 ? 19.807 -18.127 -34.165 1.00 92.12 509 PHE A N 1
ATOM 4055 C CA . PHE A 1 509 ? 19.623 -17.805 -35.576 1.00 92.12 509 PHE A CA 1
ATOM 4056 C C . PHE A 1 509 ? 20.362 -16.522 -35.985 1.00 92.12 509 PHE A C 1
ATOM 4058 O O . PHE A 1 509 ? 21.073 -16.519 -36.989 1.00 92.12 509 PHE A O 1
ATOM 4065 N N . LEU A 1 510 ? 20.262 -15.457 -35.183 1.00 89.06 510 LEU A N 1
ATOM 4066 C CA . LEU A 1 510 ? 20.961 -14.189 -35.428 1.00 89.06 510 LEU A CA 1
ATOM 4067 C C . LEU A 1 510 ? 22.488 -14.342 -35.376 1.00 89.06 510 LEU A C 1
ATOM 4069 O O . LEU A 1 510 ? 23.198 -13.732 -36.175 1.00 89.06 510 LEU A O 1
ATOM 4073 N N . MET A 1 511 ? 22.999 -15.185 -34.475 1.00 86.25 511 MET A N 1
ATOM 4074 C CA . MET A 1 511 ? 24.430 -15.494 -34.408 1.00 86.25 511 MET A CA 1
ATOM 4075 C C . MET A 1 511 ? 24.918 -16.254 -35.649 1.00 86.25 511 MET A C 1
ATOM 4077 O O . MET A 1 511 ? 25.995 -15.952 -36.160 1.00 86.25 511 MET A O 1
ATOM 4081 N N . ILE A 1 512 ? 24.124 -17.200 -36.161 1.00 89.31 512 ILE A N 1
ATOM 4082 C CA . ILE A 1 512 ? 24.443 -17.959 -37.382 1.00 89.31 512 ILE A CA 1
ATOM 4083 C C . ILE A 1 512 ? 24.393 -17.060 -38.624 1.00 89.31 512 ILE A C 1
ATOM 4085 O O . ILE A 1 512 ? 25.243 -17.186 -39.502 1.00 89.31 512 ILE A O 1
ATOM 4089 N N . LEU A 1 513 ? 23.424 -16.142 -38.706 1.00 87.88 513 LEU A N 1
ATOM 4090 C CA . LEU A 1 513 ? 23.333 -15.184 -39.812 1.00 87.88 513 LEU A CA 1
ATOM 4091 C C . LEU A 1 513 ? 24.576 -14.293 -39.900 1.00 87.88 513 LEU A C 1
ATOM 4093 O O . LEU A 1 513 ? 25.137 -14.143 -40.980 1.00 87.88 513 LEU A O 1
ATOM 4097 N N . GLN A 1 514 ? 25.062 -13.784 -38.764 1.00 84.12 514 GLN A N 1
ATOM 4098 C CA . GLN A 1 514 ? 26.275 -12.962 -38.725 1.00 84.12 514 GLN A CA 1
ATOM 4099 C C . GLN A 1 514 ? 27.516 -13.703 -39.253 1.00 84.12 514 GLN A C 1
ATOM 4101 O O . GLN A 1 514 ? 28.363 -13.078 -39.882 1.00 84.12 514 GLN A O 1
ATOM 4106 N N . GLN A 1 515 ? 27.625 -15.017 -39.012 1.00 77.25 515 GLN A N 1
ATOM 4107 C CA . GLN A 1 515 ? 28.722 -15.852 -39.527 1.00 77.25 515 GLN A CA 1
ATOM 4108 C C . GLN A 1 515 ? 28.650 -16.113 -41.037 1.00 77.25 515 GLN A C 1
ATOM 4110 O O . GLN A 1 515 ? 29.611 -16.620 -41.602 1.00 77.25 515 GLN A O 1
ATOM 4115 N N . ARG A 1 516 ? 27.509 -15.845 -41.682 1.00 72.12 516 ARG A N 1
ATOM 4116 C CA . ARG A 1 516 ? 27.354 -15.972 -43.139 1.00 72.12 516 ARG A CA 1
ATOM 4117 C C . ARG A 1 516 ? 27.602 -14.662 -43.884 1.00 72.12 516 ARG A C 1
ATOM 4119 O O . ARG A 1 516 ? 27.823 -14.707 -45.089 1.00 72.12 516 ARG A O 1
ATOM 4126 N N . GLU A 1 517 ? 27.502 -13.526 -43.197 1.00 63.50 517 GL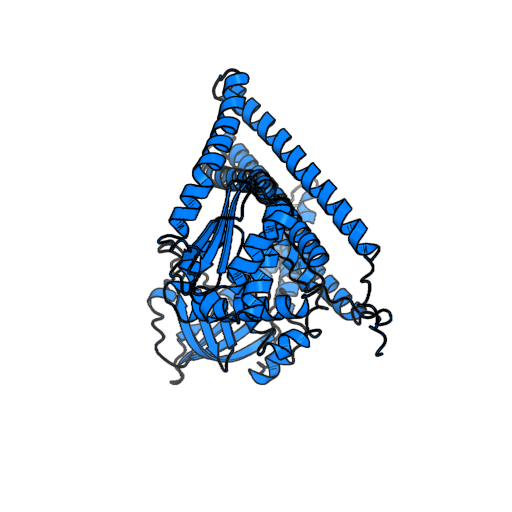U A N 1
ATOM 4127 C CA . GLU A 1 517 ? 27.690 -12.187 -43.774 1.00 63.50 517 GLU A CA 1
ATOM 4128 C C . GLU A 1 517 ? 29.125 -11.651 -43.648 1.00 63.50 517 GLU A C 1
ATOM 4130 O O . GLU A 1 517 ? 29.480 -10.721 -44.371 1.00 63.50 517 GLU A O 1
ATOM 4135 N N . GLY A 1 518 ? 29.933 -12.208 -42.738 1.00 54.03 518 GLY A N 1
ATOM 4136 C CA . GLY A 1 518 ? 31.373 -11.942 -42.620 1.00 54.03 518 GLY A CA 1
ATOM 4137 C C . GLY A 1 518 ? 32.184 -13.122 -43.117 1.00 54.03 518 GLY A C 1
ATOM 4138 O O . GLY A 1 518 ? 33.271 -12.868 -43.680 1.00 54.03 518 GLY A O 1
#

Nearest PDB structures (foldseek):
  3cqb-assembly1_B  TM=8.186E-01  e=4.650E-03  unclassified
  4il3-assembly1_A  TM=5.135E-01  e=5.026E-02  Saccharomyces mikatae

Secondary structure (DSSP, 8-state):
----PPPP-----HHHHHHHHHHHHHHHHHHHHHHHHHHHHHHHHHHHH---HHHHHHHHHHHHHHHHHHHHHHHHHHTPSPEE--SS-S-HHHHHHHHHGGGGT-SSPPEEEEE--SS--EEEEESSTTSEEEEEEHHHHHHS-HHHHHHHHHHHHHHHHHTHHHHHHHHHHHHHHHHHHHHHHHHHHHH-TTSHHHHHHHHHHHHHHHHHHHHHHHHHHHHHHHHHHHHHHTGGGHHHHHHHHHHHHHHHHHHHHHSTTHHHHHHHHHTTTS--HHHHHHHTTS-SSTTHHHH-HHHHT-HHHHHHHTT-SS-SS------TT---SHHHHHHHHHHHHHHHHHHHHHHHGGGG-SS--HHHHHHHHHHHHHHHHHHHHHHS--PPPBPHHHHTT-----SS--EEEEEEEEEEEE-S-TTSPPEEEEEETTEEEEEE---S-TT--TTTS----SEEEEEEEEEESSSEEEEEEEEEETTS-EEEE-SHHHHHHHHHHHHHHHHHHHHHHHHHH-

Solvent-accessible surface area (backbone atoms only — not comparable to full-atom values): 28043 Å² total; per-residue (Å²): 137,81,82,79,75,75,75,83,82,81,72,86,50,78,70,52,60,51,51,52,53,51,38,54,51,49,48,50,50,52,50,52,51,48,52,53,49,52,53,49,52,16,50,49,35,25,74,75,64,71,35,56,61,70,59,29,49,45,52,63,52,48,53,51,51,51,47,60,70,44,45,56,59,54,50,52,60,75,46,50,68,64,51,71,61,59,95,89,45,100,54,59,55,53,53,54,55,38,59,53,34,44,84,66,73,35,94,55,55,62,50,42,29,38,18,91,34,71,55,37,45,73,45,76,52,46,76,49,63,89,50,32,37,40,39,35,17,46,26,33,62,72,73,43,52,68,70,37,47,34,46,52,50,51,55,56,48,46,45,44,67,75,44,48,57,51,59,51,53,69,54,52,52,57,27,52,52,34,36,55,51,12,51,55,38,27,51,54,16,64,70,46,76,85,45,80,68,23,56,54,40,24,52,51,12,50,51,37,36,53,52,16,50,54,43,45,41,49,44,17,48,47,40,23,48,49,53,54,53,51,53,67,74,48,58,90,51,50,70,51,42,56,45,40,51,51,52,38,33,47,50,34,37,50,30,36,72,73,36,76,60,26,47,40,51,38,56,60,46,28,76,73,71,78,45,63,63,61,54,24,37,33,48,41,78,62,33,89,38,77,64,42,58,72,63,48,68,70,58,72,65,39,57,63,53,67,60,46,35,52,79,32,51,56,72,71,67,76,84,72,79,71,64,94,83,72,76,76,86,40,66,66,48,44,51,50,45,54,53,51,51,52,47,69,42,37,33,62,55,34,55,54,56,63,78,74,47,93,66,92,44,59,35,59,53,10,50,34,38,22,48,23,13,51,34,39,42,55,41,49,54,50,34,60,53,96,60,82,58,44,51,73,82,52,54,85,69,57,79,76,73,32,70,59,42,32,48,42,31,49,48,62,28,42,55,45,81,36,62,68,47,104,89,51,80,63,46,34,33,37,41,37,97,96,39,66,34,45,38,47,77,56,71,86,47,93,82,60,60,65,69,77,76,54,80,53,87,54,63,31,40,42,31,31,26,41,30,28,77,85,30,44,30,30,46,49,42,35,36,30,40,83,85,74,51,75,76,45,69,43,58,41,65,57,47,53,53,48,52,19,54,47,28,31,52,51,9,52,50,34,35,55,52,42,69,72,77,108

Radius of gyration: 26.35 Å; Cα contacts (8 Å, |Δi|>4): 721; chains: 1; bounding box: 55×69×95 Å

pLDDT: mean 72.58, std 15.54, range [29.69, 94.75]

Foldseek 3Di:
DDDDPDDDPDDDDPVLVVLVVVLVVLLVVLVVVLVVVLLVQLVCCCVPVVDDSVVSSVVVVVVLVVCLVCVVVVVPVLQPPWAWDDPPDPQVLLVVLQVCLVVLVQPHRATETEGQDLQFDWAWAANALNHIYIYTYPNVVVQDDSVLVSLVSNLSSVCSSVGCHVSLSSLPPQLVVLLVVLVVQLCQLVVPPPDPVSVVSNVVSVVSNVVSVVSLLSSLSSLASVSVVSCVVSVPCLLSNLLSVLSSLQSLLVQCQVPQCSLQSQVSVVVSVRHDSLLSQQCQLQDLDSVSSVVSPLALLAVLQVVLSSNHSHRPRPPPPDPPPDDRPNPVNVVVVVVLVCLVCQLVVLQVVVVPPPDDALLVVLSSLQSNLVSLVSLLCQQDPPDDADEPVCVSVPSDAEQRHWHKHKFKFAWDWHDNDPPDQIWIWGDGDSRIATEDEDAPDPPPCLVVPPPPPDMKIFTATFHPDPGTHGDTQWIADPVRDTSDGHCPSVVSNCSSVVSNVSSVVSNVVSVVVD